Protein AF-A0A196SJW3-F1 (afdb_monomer_lite)

Structure (mmCIF, N/CA/C/O backbone):
data_AF-A0A196SJW3-F1
#
_entry.id   AF-A0A196SJW3-F1
#
loop_
_atom_site.group_PDB
_atom_site.id
_atom_site.type_symbol
_atom_site.label_atom_id
_atom_site.label_alt_id
_atom_site.label_comp_id
_atom_site.label_asym_id
_atom_site.label_entity_id
_atom_site.label_seq_id
_atom_site.pdbx_PDB_ins_code
_atom_site.Cartn_x
_atom_site.Cartn_y
_atom_site.Cartn_z
_atom_site.occupancy
_atom_site.B_iso_or_equiv
_atom_site.auth_seq_id
_atom_site.auth_comp_id
_atom_site.auth_asym_id
_atom_site.auth_atom_id
_atom_site.pdbx_PDB_model_num
ATOM 1 N N . MET A 1 1 ? -32.989 -20.035 40.531 1.00 44.50 1 MET A N 1
ATOM 2 C CA . MET A 1 1 ? -32.909 -21.095 39.509 1.00 44.50 1 MET A CA 1
ATOM 3 C C . MET A 1 1 ? -34.152 -21.951 39.633 1.00 44.50 1 MET A C 1
ATOM 5 O O . MET A 1 1 ? -34.266 -22.617 40.647 1.00 44.50 1 MET A O 1
ATOM 9 N N . GLU A 1 2 ? -35.073 -21.863 38.677 1.00 33.41 2 GLU A N 1
ATOM 10 C CA . GLU A 1 2 ? -35.736 -22.995 38.006 1.00 33.41 2 GLU A CA 1
ATOM 11 C C . GLU A 1 2 ? -36.748 -22.451 36.983 1.00 33.41 2 GLU A C 1
ATOM 13 O O . GLU A 1 2 ? -37.354 -21.409 37.211 1.00 33.41 2 GLU A O 1
ATOM 18 N N . GLU A 1 3 ? -36.848 -23.166 35.859 1.00 33.47 3 GLU A N 1
ATOM 19 C CA . GLU A 1 3 ? -37.778 -23.008 34.727 1.00 33.47 3 GLU A CA 1
ATOM 20 C C . GLU A 1 3 ? -37.562 -21.851 33.732 1.00 33.47 3 GLU A C 1
ATOM 22 O O . GLU A 1 3 ? -38.341 -20.910 33.642 1.00 33.47 3 GLU A O 1
ATOM 27 N N . ILE A 1 4 ? -36.568 -22.023 32.848 1.00 31.64 4 ILE A N 1
ATOM 28 C CA . ILE A 1 4 ? -36.727 -21.679 31.423 1.00 31.64 4 ILE A CA 1
ATOM 29 C C . ILE A 1 4 ? -36.230 -22.873 30.606 1.00 31.64 4 ILE A C 1
ATOM 31 O O . ILE A 1 4 ? -35.042 -23.018 30.327 1.00 31.64 4 ILE A O 1
ATOM 35 N N . ALA A 1 5 ? -37.153 -23.761 30.259 1.00 32.38 5 ALA A N 1
ATOM 36 C CA . ALA A 1 5 ? -36.951 -24.790 29.255 1.00 32.38 5 ALA A CA 1
ATOM 37 C C . ALA A 1 5 ? -38.241 -24.892 28.445 1.00 32.38 5 ALA A C 1
ATOM 39 O O . ALA A 1 5 ? -39.121 -25.659 28.808 1.00 32.38 5 ALA A O 1
ATOM 40 N N . GLU A 1 6 ? -38.349 -24.098 27.372 1.00 29.95 6 GLU A N 1
ATOM 41 C CA . GLU A 1 6 ? -39.081 -24.554 26.180 1.00 29.95 6 GLU A CA 1
ATOM 42 C C . GLU A 1 6 ? -38.764 -23.808 24.873 1.00 29.95 6 GLU A C 1
ATOM 44 O O . GLU A 1 6 ? -39.097 -24.338 23.819 1.00 29.95 6 GLU A O 1
ATOM 49 N N . HIS A 1 7 ? -38.027 -22.690 24.858 1.00 31.38 7 HIS A N 1
ATOM 50 C CA . HIS A 1 7 ? -37.369 -22.154 23.647 1.00 31.38 7 HIS A CA 1
ATOM 51 C C . HIS A 1 7 ? -35.863 -21.985 23.943 1.00 31.38 7 HIS A C 1
ATOM 53 O O . HIS A 1 7 ? -35.515 -21.671 25.075 1.00 31.38 7 HIS A O 1
ATOM 59 N N . GLY A 1 8 ? -34.981 -22.306 22.984 1.00 38.81 8 GLY A N 1
ATOM 60 C CA . GLY A 1 8 ? -33.522 -22.473 23.164 1.00 38.81 8 GLY A CA 1
ATOM 61 C C . GLY A 1 8 ? -32.743 -21.262 23.734 1.00 38.81 8 GLY A C 1
ATOM 62 O O . GLY A 1 8 ? -33.351 -20.254 24.068 1.00 38.81 8 GLY A O 1
ATOM 63 N N . PRO A 1 9 ? -31.396 -21.334 23.840 1.00 52.84 9 PRO A N 1
ATOM 64 C CA . PRO A 1 9 ? -30.511 -20.373 24.540 1.00 52.84 9 PRO A CA 1
ATOM 65 C C . PRO A 1 9 ? -30.400 -18.967 23.896 1.00 52.84 9 PRO A C 1
ATOM 67 O O . PRO A 1 9 ? -29.404 -18.264 24.086 1.00 52.84 9 PRO A O 1
ATOM 70 N N . ASP A 1 10 ? -31.406 -18.568 23.122 1.00 63.19 10 ASP A N 1
ATOM 71 C CA . ASP A 1 10 ? -31.418 -17.390 22.268 1.00 63.19 10 ASP A CA 1
ATOM 72 C C . ASP A 1 10 ? -32.312 -16.301 22.890 1.00 63.19 10 ASP A C 1
ATOM 74 O O . ASP A 1 10 ? -33.505 -16.511 23.118 1.00 63.19 10 ASP A O 1
ATOM 78 N N . TRP A 1 11 ? -31.751 -15.117 23.147 1.00 71.50 11 TRP A N 1
ATOM 79 C CA . TRP A 1 11 ? -32.500 -13.963 23.657 1.00 71.50 11 TRP A CA 1
ATOM 80 C C . TRP A 1 11 ? -33.163 -13.226 22.502 1.00 71.50 11 TRP A C 1
ATOM 82 O O . TRP A 1 11 ? -32.488 -12.899 21.529 1.00 71.50 11 TRP A O 1
ATOM 92 N N . VAL A 1 12 ? -34.459 -12.935 22.610 1.00 76.38 12 VAL A N 1
ATOM 93 C CA . VAL A 1 12 ? -35.234 -12.301 21.537 1.00 76.38 12 VAL A CA 1
ATOM 94 C C . VAL A 1 12 ? -35.812 -10.973 22.008 1.00 76.38 12 VAL A C 1
ATOM 96 O O . VAL A 1 12 ? -36.594 -10.947 22.954 1.00 76.38 12 VAL A O 1
ATOM 99 N N . ILE A 1 13 ? -35.490 -9.885 21.309 1.00 81.00 13 ILE A N 1
ATOM 100 C CA . ILE A 1 13 ? -36.073 -8.554 21.537 1.00 81.00 13 ILE A CA 1
ATOM 101 C C . ILE A 1 13 ? -36.720 -8.067 20.254 1.00 81.00 13 ILE A C 1
ATOM 103 O O . ILE A 1 13 ? -36.155 -8.234 19.182 1.00 81.00 13 ILE A O 1
ATOM 107 N N . THR A 1 14 ? -37.895 -7.450 20.343 1.00 81.12 14 THR A N 1
ATOM 108 C CA . THR A 1 14 ? -38.520 -6.794 19.188 1.00 81.12 14 THR A CA 1
ATOM 109 C C . THR A 1 14 ? -38.589 -5.297 19.433 1.00 81.12 14 THR A C 1
ATOM 111 O O . THR A 1 14 ? -39.227 -4.860 20.386 1.00 81.12 14 THR A O 1
ATOM 114 N N . HIS A 1 15 ? -37.956 -4.516 18.563 1.00 79.31 15 HIS A N 1
ATOM 115 C CA . HIS A 1 15 ? -37.963 -3.059 18.621 1.00 79.31 15 HIS A CA 1
ATOM 116 C C . HIS A 1 15 ? -38.276 -2.497 17.232 1.00 79.31 15 HIS A C 1
ATOM 118 O O . HIS A 1 15 ? -37.646 -2.887 16.253 1.00 79.31 15 HIS A O 1
ATOM 124 N N . GLU A 1 16 ? -39.288 -1.629 17.143 1.00 80.69 16 GLU A N 1
ATOM 125 C CA . GLU A 1 16 ? -39.745 -0.995 15.890 1.00 80.69 16 GLU A CA 1
ATOM 126 C C . GLU A 1 16 ? -39.979 -1.974 14.715 1.00 80.69 16 GLU A C 1
ATOM 128 O O . GLU A 1 16 ? -39.728 -1.666 13.555 1.00 80.69 16 GLU A O 1
ATOM 133 N N . GLY A 1 17 ? -40.484 -3.180 15.004 1.00 81.69 17 GLY A N 1
ATOM 134 C CA . GLY A 1 17 ? -40.759 -4.203 13.984 1.00 81.69 17 GLY A CA 1
ATOM 135 C C . GLY A 1 17 ? -39.539 -5.024 13.549 1.00 81.69 17 GLY A C 1
ATOM 136 O O . GLY A 1 17 ? -39.684 -5.930 12.730 1.00 81.69 17 GLY A O 1
ATOM 137 N N . VAL A 1 18 ? -38.364 -4.762 14.126 1.00 85.88 18 VAL A N 1
ATOM 138 C CA . VAL A 1 18 ? -37.154 -5.572 13.962 1.00 85.88 18 VAL A CA 1
ATOM 139 C C . VAL A 1 18 ? -37.003 -6.508 15.152 1.00 85.88 18 VAL A C 1
ATOM 141 O O . VAL A 1 18 ? -37.031 -6.069 16.302 1.00 85.88 18 VAL A O 1
ATOM 144 N N . LYS A 1 19 ? -36.813 -7.800 14.885 1.00 88.88 19 LYS A N 1
ATOM 145 C CA . LYS A 1 19 ? -36.563 -8.813 15.910 1.00 88.88 19 LYS A CA 1
ATOM 146 C C . LYS A 1 19 ? -35.064 -9.092 16.013 1.00 88.88 19 LYS A C 1
ATOM 148 O O . LYS A 1 19 ? -34.463 -9.612 15.085 1.00 88.88 19 LYS A O 1
ATOM 153 N N . TYR A 1 20 ? -34.454 -8.765 17.139 1.00 88.81 20 TYR A N 1
ATOM 154 C CA . TYR A 1 20 ? -33.061 -9.059 17.455 1.00 88.81 20 TYR A CA 1
ATOM 155 C C . TYR A 1 20 ? -32.967 -10.388 18.191 1.00 88.81 20 TYR A C 1
ATOM 157 O O . TYR A 1 20 ? -33.714 -10.614 19.141 1.00 88.81 20 TYR A O 1
ATOM 165 N N . VAL A 1 21 ? -32.055 -11.255 17.762 1.00 88.38 21 VAL A N 1
ATOM 166 C CA . VAL A 1 21 ? -31.841 -12.581 18.349 1.00 88.38 21 VAL A CA 1
ATOM 167 C C . VAL A 1 21 ? -30.376 -12.719 18.743 1.00 88.38 21 VAL A C 1
ATOM 169 O O . VAL A 1 21 ? -29.511 -12.771 17.871 1.00 88.38 21 VAL A O 1
ATOM 172 N N . LEU A 1 22 ? -30.076 -12.768 20.041 1.00 86.88 22 LEU A N 1
ATOM 173 C CA . LEU A 1 22 ? -28.731 -13.046 20.545 1.00 86.88 22 LEU A CA 1
ATOM 174 C C . LEU A 1 22 ? -28.603 -14.537 20.850 1.00 86.88 22 LEU A C 1
ATOM 176 O O . LEU A 1 22 ? -29.158 -15.018 21.837 1.00 86.88 22 LEU A O 1
ATOM 180 N N . ARG A 1 23 ? -27.842 -15.252 20.026 1.00 86.38 23 ARG A N 1
ATOM 181 C CA . ARG A 1 23 ? -27.540 -16.670 20.213 1.00 86.38 23 ARG A CA 1
ATOM 182 C C . ARG A 1 23 ? -26.247 -16.844 20.989 1.00 86.38 23 ARG A C 1
ATOM 184 O O . ARG A 1 23 ? -25.226 -16.257 20.629 1.00 86.38 23 ARG A O 1
ATOM 191 N N . THR A 1 24 ? -26.293 -17.706 21.998 1.00 80.56 24 THR A N 1
ATOM 192 C CA . THR A 1 24 ? -25.107 -18.128 22.749 1.00 80.56 24 THR A CA 1
ATOM 193 C C . THR A 1 24 ? -24.686 -19.512 22.272 1.00 80.56 24 THR A C 1
ATOM 195 O O . THR A 1 24 ? -25.477 -20.454 22.322 1.00 80.56 24 THR A O 1
ATOM 198 N N . MET A 1 25 ? -23.446 -19.650 21.811 1.00 74.44 25 MET A N 1
ATOM 199 C CA . MET A 1 25 ? -22.848 -20.945 21.496 1.00 74.44 25 MET A CA 1
ATOM 200 C C . MET A 1 25 ? -21.773 -21.251 22.535 1.00 74.44 25 MET A C 1
ATOM 202 O O . MET A 1 25 ? -20.734 -20.598 22.595 1.00 74.44 25 MET A O 1
ATOM 206 N N . SER A 1 26 ? -22.041 -22.241 23.384 1.00 63.91 26 SER A N 1
ATOM 207 C CA . SER A 1 26 ? -21.074 -22.752 24.354 1.00 63.91 26 SER A CA 1
ATOM 208 C C . SER A 1 26 ? -20.372 -23.981 23.775 1.00 63.91 26 SER A C 1
ATOM 210 O O . SER A 1 26 ? -21.002 -25.030 23.613 1.00 63.91 26 SER A O 1
ATOM 212 N N . GLY A 1 27 ? -19.078 -23.864 23.473 1.00 54.56 27 GLY A N 1
ATOM 213 C CA . GLY A 1 27 ? -18.234 -24.972 23.023 1.00 54.56 27 GLY A CA 1
ATOM 214 C C . GLY A 1 27 ? -16.945 -25.037 23.840 1.00 54.56 27 GLY A C 1
ATOM 215 O O . GLY A 1 27 ? -16.040 -24.239 23.632 1.00 54.56 27 GLY A O 1
ATOM 216 N N . GLY A 1 28 ? -16.839 -25.988 24.774 1.00 61.41 28 GLY A N 1
ATOM 217 C CA . GLY A 1 28 ? -15.663 -26.110 25.650 1.00 61.41 28 GLY A CA 1
ATOM 218 C C . GLY A 1 28 ? -15.562 -24.981 26.690 1.00 61.41 28 GLY A C 1
ATOM 219 O O . GLY A 1 28 ? -16.558 -24.656 27.326 1.00 61.41 28 GLY A O 1
ATOM 220 N N . ASN A 1 29 ? -14.366 -24.401 26.870 1.00 55.16 29 ASN A N 1
ATOM 221 C CA . ASN A 1 29 ? -14.093 -23.299 27.816 1.00 55.16 29 ASN A CA 1
ATOM 222 C C . ASN A 1 29 ? -14.363 -21.893 27.233 1.00 55.16 29 ASN A C 1
ATOM 224 O O . ASN A 1 29 ? -14.008 -20.899 27.860 1.00 55.16 29 ASN A O 1
ATOM 228 N N . THR A 1 30 ? -14.932 -21.789 26.030 1.00 62.72 30 THR A N 1
ATOM 229 C CA . THR A 1 30 ? -15.153 -20.510 25.338 1.00 62.72 30 THR A CA 1
ATOM 230 C C . THR A 1 30 ? -16.632 -20.303 25.032 1.00 62.72 30 THR A C 1
ATOM 232 O O . THR A 1 30 ? -17.286 -21.184 24.467 1.00 62.72 30 THR A O 1
ATOM 235 N N . THR A 1 31 ? -17.141 -19.123 25.390 1.00 73.12 31 THR A N 1
ATOM 236 C CA . THR A 1 31 ? -18.508 -18.678 25.090 1.00 73.12 31 THR A CA 1
ATOM 237 C C . THR A 1 31 ? -18.466 -17.706 23.918 1.00 73.12 31 THR A C 1
ATOM 239 O O . THR A 1 31 ? -17.781 -16.684 23.984 1.00 73.12 31 THR A O 1
ATOM 242 N N . GLU A 1 32 ? -19.198 -18.022 22.851 1.00 81.44 32 GLU A N 1
ATOM 243 C CA . GLU A 1 32 ? -19.379 -17.139 21.699 1.00 81.44 32 GLU A CA 1
ATOM 244 C C . GLU A 1 32 ? -20.806 -16.590 21.670 1.00 81.44 32 GLU A C 1
ATOM 246 O O . GLU A 1 32 ? -21.778 -17.322 21.881 1.00 81.44 32 GLU A O 1
ATOM 251 N N . TYR A 1 33 ? -20.935 -15.301 21.364 1.00 86.50 33 TYR A N 1
ATOM 252 C CA . TYR A 1 33 ? -22.220 -14.641 21.173 1.00 86.50 33 TYR A CA 1
ATOM 253 C C . TYR A 1 33 ? -22.360 -14.185 19.727 1.00 86.50 33 TYR A C 1
ATOM 255 O O . TYR A 1 33 ? -21.458 -13.565 19.167 1.00 86.50 33 TYR A O 1
ATOM 263 N N . THR A 1 34 ? -23.510 -14.459 19.118 1.00 89.94 34 THR A N 1
ATOM 264 C CA . THR A 1 34 ? -23.857 -13.913 17.803 1.00 89.94 34 THR A CA 1
ATOM 265 C C . THR A 1 34 ? -25.189 -13.189 17.875 1.00 89.94 34 THR A C 1
ATOM 267 O O . THR A 1 34 ? -26.190 -13.780 18.277 1.00 89.94 34 THR A O 1
ATOM 270 N N . LEU A 1 35 ? -25.207 -11.918 17.474 1.00 91.25 35 LEU A N 1
ATOM 271 C CA . LEU A 1 35 ? -26.426 -11.121 17.386 1.00 91.25 35 LEU A CA 1
ATOM 272 C C . LEU A 1 35 ? -26.919 -11.085 15.941 1.00 91.25 35 LEU A C 1
ATOM 274 O O . LEU A 1 35 ? -26.203 -10.633 15.046 1.00 91.25 35 LEU A O 1
ATOM 278 N N . TYR A 1 36 ? -28.162 -11.499 15.739 1.00 91.88 36 TYR A N 1
ATOM 279 C CA . TYR A 1 36 ? -28.879 -11.413 14.476 1.00 91.88 36 TYR A CA 1
ATOM 280 C C . TYR A 1 36 ? -30.000 -10.387 14.574 1.00 91.88 36 TYR A C 1
ATOM 282 O O . TYR A 1 36 ? -30.516 -10.108 15.656 1.00 91.88 36 TYR A O 1
ATOM 290 N N . SER A 1 37 ? -30.416 -9.874 13.426 1.00 90.75 37 SER A N 1
ATOM 291 C CA . SER A 1 37 ? -31.697 -9.195 13.265 1.00 90.75 37 SER A CA 1
ATOM 292 C C . SER A 1 37 ? -32.545 -9.921 12.233 1.00 90.75 37 SER A C 1
ATOM 294 O O . SER A 1 37 ? -32.021 -10.432 11.248 1.00 90.75 37 SER A O 1
ATOM 296 N N . GLU A 1 38 ? -33.847 -9.954 12.469 1.00 90.31 38 GLU A N 1
ATOM 297 C CA . GLU A 1 38 ? -34.875 -10.533 11.621 1.00 90.31 38 GLU A CA 1
ATOM 298 C C . GLU A 1 38 ? -35.908 -9.443 11.317 1.00 90.31 38 GLU A C 1
ATOM 300 O O . GLU A 1 38 ? -36.543 -8.901 12.226 1.00 90.31 38 GLU A O 1
ATOM 305 N N . GLN A 1 39 ? -36.075 -9.109 10.039 1.00 86.69 39 GLN A N 1
ATOM 306 C CA . GLN A 1 39 ? -37.066 -8.140 9.572 1.00 86.69 39 GLN A CA 1
ATOM 307 C C . GLN A 1 39 ? -37.623 -8.602 8.224 1.00 86.69 39 GLN A C 1
ATOM 309 O O . GLN A 1 39 ? -36.862 -8.938 7.322 1.00 86.69 39 GLN A O 1
ATOM 314 N N . GLU A 1 40 ? -38.953 -8.660 8.097 1.00 83.19 40 GLU A N 1
ATOM 315 C CA . GLU A 1 40 ? -39.649 -9.026 6.845 1.00 83.19 40 GLU A CA 1
ATOM 316 C C . GLU A 1 40 ? -39.183 -10.358 6.210 1.00 83.19 40 GLU A C 1
ATOM 318 O O . GLU A 1 40 ? -39.219 -10.538 4.997 1.00 83.19 40 GLU A O 1
ATOM 323 N N . GLY A 1 41 ? -38.751 -11.321 7.033 1.00 78.69 41 GLY A N 1
ATOM 324 C CA . GLY A 1 41 ? -38.263 -12.627 6.572 1.00 78.69 41 GLY A CA 1
ATOM 325 C C . GLY A 1 41 ? -36.782 -12.667 6.176 1.00 78.69 41 GLY A C 1
ATOM 326 O O . GLY A 1 41 ? -36.286 -13.743 5.854 1.00 78.69 41 GLY A O 1
ATOM 327 N N . ASN A 1 42 ? -36.063 -11.542 6.251 1.00 84.69 42 ASN A N 1
ATOM 328 C CA . ASN A 1 42 ? -34.611 -11.493 6.094 1.00 84.69 42 ASN A CA 1
ATOM 329 C C . ASN A 1 42 ? -33.913 -11.569 7.453 1.00 84.69 42 ASN A C 1
ATOM 331 O O . ASN A 1 42 ? -34.277 -10.846 8.382 1.00 84.69 42 ASN A O 1
ATOM 335 N N . THR A 1 43 ? -32.879 -12.408 7.543 1.00 88.94 43 THR A N 1
ATOM 336 C CA . THR A 1 43 ? -31.996 -12.507 8.710 1.00 88.94 43 THR A CA 1
ATOM 337 C C . THR A 1 43 ? -30.624 -11.943 8.363 1.00 88.94 43 THR A C 1
ATOM 339 O O . THR A 1 43 ? -29.970 -12.435 7.444 1.00 88.94 43 THR A O 1
ATOM 342 N N . SER A 1 44 ? -30.166 -10.956 9.129 1.00 90.31 44 SER A N 1
ATOM 343 C CA . SER A 1 44 ? -28.835 -10.358 8.988 1.00 90.31 44 SER A CA 1
ATOM 344 C C . SER A 1 44 ? -28.045 -10.528 10.279 1.00 90.31 44 SER A C 1
ATOM 346 O O . SER A 1 44 ? -28.504 -10.115 11.347 1.00 90.31 44 SER A O 1
ATOM 348 N N . THR A 1 45 ? -26.851 -11.113 10.191 1.00 92.50 45 THR A N 1
ATOM 349 C CA . THR A 1 45 ? -25.908 -11.178 11.314 1.00 92.50 45 THR A CA 1
ATOM 350 C C . THR A 1 45 ? -25.285 -9.805 11.529 1.00 92.50 45 THR A C 1
ATOM 352 O O . THR A 1 45 ? -24.679 -9.252 10.616 1.00 92.50 45 THR A O 1
ATOM 355 N N . LEU A 1 46 ? -25.422 -9.259 12.733 1.00 92.62 46 LEU A N 1
ATOM 356 C CA . LEU A 1 46 ? -24.941 -7.921 13.071 1.00 92.62 46 LEU A CA 1
ATOM 357 C C . LEU A 1 46 ? -23.557 -7.962 13.726 1.00 92.62 46 LEU A C 1
ATOM 359 O O . LEU A 1 46 ? -22.683 -7.166 13.382 1.00 92.62 46 LEU A O 1
ATOM 363 N N . ILE A 1 47 ? -23.365 -8.877 14.683 1.00 92.50 47 ILE A N 1
ATOM 364 C CA . ILE A 1 47 ? -22.179 -8.920 15.551 1.00 92.50 47 ILE A CA 1
ATOM 365 C C . ILE A 1 47 ? -21.820 -10.370 15.874 1.00 92.50 47 ILE A C 1
ATOM 367 O O . ILE A 1 47 ? -22.712 -11.180 16.137 1.00 92.50 47 ILE A O 1
ATOM 371 N N . GLN A 1 48 ? -20.524 -10.668 15.929 1.00 90.38 48 GLN A N 1
ATOM 372 C CA . GLN A 1 48 ? -19.963 -11.872 16.540 1.00 90.38 48 GLN A CA 1
ATOM 373 C C . GLN A 1 48 ? -18.949 -11.483 17.621 1.00 90.38 48 GLN A C 1
ATOM 375 O O . GLN A 1 48 ? -18.110 -10.608 17.409 1.00 90.38 48 GLN A O 1
ATOM 380 N N . 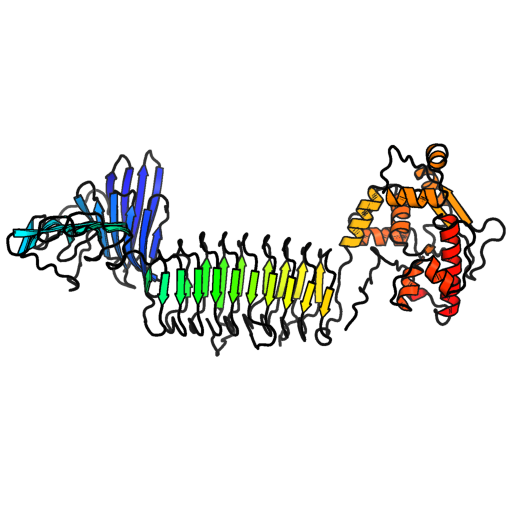LEU A 1 49 ? -19.043 -12.118 18.786 1.00 87.62 49 LEU A N 1
ATOM 381 C CA . LEU A 1 49 ? -18.222 -11.850 19.965 1.00 87.62 49 LEU A CA 1
ATOM 382 C C . LEU A 1 49 ? -17.657 -13.162 20.511 1.00 87.62 49 LEU A C 1
ATOM 384 O O . LEU A 1 49 ? -18.404 -14.118 20.717 1.00 87.62 49 LEU A O 1
ATOM 388 N N . SER A 1 50 ? -16.358 -13.181 20.791 1.00 81.81 50 SER A N 1
ATOM 389 C CA . SER A 1 50 ? -15.647 -14.280 21.455 1.00 81.81 50 SER A CA 1
ATOM 390 C C . SER A 1 50 ? -14.710 -13.727 22.535 1.00 81.81 50 SER A C 1
ATOM 392 O O . SER A 1 50 ? -14.528 -12.516 22.647 1.00 81.81 50 SER A O 1
ATOM 394 N N . SER A 1 51 ? -14.061 -14.599 23.315 1.00 76.06 51 SER A N 1
ATOM 395 C CA . SER A 1 51 ? -13.144 -14.219 24.411 1.00 76.06 51 SER A CA 1
ATOM 396 C C . SER A 1 51 ? -11.963 -13.330 23.998 1.00 76.06 51 SER A C 1
ATOM 398 O O . SER A 1 51 ? -11.260 -12.804 24.856 1.00 76.06 51 SER A O 1
ATOM 400 N N . ASN A 1 52 ? -11.697 -13.187 22.700 1.00 71.12 52 ASN A N 1
ATOM 401 C CA . ASN A 1 52 ? -10.576 -12.419 22.163 1.00 71.12 52 ASN A CA 1
ATOM 402 C C . ASN A 1 52 ? -10.924 -11.598 20.910 1.00 71.12 52 ASN A C 1
ATOM 404 O O . ASN A 1 52 ? -10.019 -11.029 20.298 1.00 71.12 52 ASN A O 1
ATOM 408 N N . CYS A 1 53 ? -12.192 -11.551 20.495 1.00 78.94 53 CYS A N 1
ATOM 409 C CA . CYS A 1 53 ? -12.581 -10.895 19.253 1.00 78.94 53 CYS A CA 1
ATOM 410 C C . CYS A 1 53 ? -13.951 -10.224 19.360 1.00 78.94 53 CYS A C 1
ATOM 412 O O . CYS A 1 53 ? -14.911 -10.795 19.877 1.00 78.94 53 CYS A O 1
ATOM 414 N N . VAL A 1 54 ? -14.031 -9.023 18.790 1.00 86.75 54 VAL A N 1
ATOM 415 C CA . VAL A 1 54 ? -15.273 -8.321 18.471 1.00 86.75 54 VAL A CA 1
ATOM 416 C C . VAL A 1 54 ? -15.308 -8.166 16.956 1.00 86.75 54 VAL A C 1
ATOM 418 O O . VAL A 1 54 ? -14.395 -7.587 16.372 1.00 86.75 54 VAL A O 1
ATOM 421 N N . SER A 1 55 ? -16.336 -8.707 16.309 1.00 87.81 55 SER A N 1
ATOM 422 C CA . SER A 1 55 ? -16.546 -8.594 14.866 1.00 87.81 55 SER A CA 1
ATOM 423 C C . SER A 1 55 ? -17.889 -7.935 14.591 1.00 87.81 55 SER A C 1
ATOM 425 O O . SER A 1 55 ? -18.942 -8.552 14.750 1.00 87.81 55 SER A O 1
ATOM 427 N N . VAL A 1 56 ? -17.852 -6.674 14.160 1.00 89.00 56 VAL A N 1
ATOM 428 C CA . VAL A 1 56 ? -19.033 -5.946 13.684 1.00 89.00 56 VAL A CA 1
ATOM 429 C C . VAL A 1 56 ? -19.198 -6.167 12.183 1.00 89.00 56 VAL A C 1
ATOM 431 O O . VAL A 1 56 ? -18.401 -5.676 11.382 1.00 89.00 56 VAL A O 1
ATOM 434 N N . LEU A 1 57 ? -20.241 -6.911 11.812 1.00 89.62 57 LEU A N 1
ATOM 435 C CA . LEU A 1 57 ? -20.529 -7.308 10.431 1.00 89.62 57 LEU A CA 1
ATOM 436 C C . LEU A 1 57 ? -21.420 -6.285 9.712 1.00 89.62 57 LEU A C 1
ATOM 438 O O . LEU A 1 57 ? -21.239 -6.050 8.520 1.00 89.62 57 LEU A O 1
ATOM 442 N N . ASP A 1 58 ? -22.323 -5.623 10.441 1.00 89.12 58 ASP A N 1
ATOM 443 C CA . ASP A 1 58 ? -23.167 -4.542 9.920 1.00 89.12 58 ASP A CA 1
ATOM 444 C C . ASP A 1 58 ? -22.807 -3.198 10.573 1.00 89.12 58 ASP A C 1
ATOM 446 O O . ASP A 1 58 ? -23.396 -2.764 11.567 1.00 89.12 58 ASP A O 1
ATOM 450 N N . LYS A 1 59 ? -21.816 -2.514 9.991 1.00 84.88 59 LYS A N 1
ATOM 451 C CA . LYS A 1 59 ? -21.333 -1.204 10.462 1.00 84.88 59 LYS A CA 1
ATOM 452 C C . LYS A 1 59 ? -22.328 -0.054 10.244 1.00 84.88 59 LYS A C 1
ATOM 454 O O . LYS A 1 59 ? -22.087 1.043 10.744 1.00 84.88 59 LYS A O 1
ATOM 459 N N . GLN A 1 60 ? -23.410 -0.251 9.481 1.00 87.12 60 GLN A N 1
ATOM 460 C CA . GLN A 1 60 ? -24.433 0.790 9.310 1.00 87.12 60 GLN A CA 1
ATOM 461 C C . GLN A 1 60 ? -25.353 0.854 10.527 1.00 87.12 60 GLN A C 1
ATOM 463 O O . GLN A 1 60 ? -25.761 1.941 10.945 1.00 87.12 60 GLN A O 1
ATOM 468 N N . ARG A 1 61 ? -25.647 -0.312 11.104 1.00 90.75 61 ARG A N 1
ATOM 469 C CA . ARG A 1 61 ? -26.578 -0.467 12.227 1.00 90.75 61 ARG A CA 1
ATOM 470 C C . ARG A 1 61 ? -25.890 -0.551 13.579 1.00 90.75 61 ARG A C 1
ATOM 472 O O . ARG A 1 61 ? -26.476 -0.166 14.590 1.00 90.75 61 ARG A O 1
ATOM 479 N N . VAL A 1 62 ? -24.644 -1.018 13.603 1.00 92.44 62 VAL A N 1
ATOM 480 C CA . VAL A 1 62 ? -23.860 -1.197 14.825 1.00 92.44 62 VAL A CA 1
ATOM 481 C C . VAL A 1 62 ? -22.716 -0.194 14.878 1.00 92.44 62 VAL A C 1
ATOM 483 O O . VAL A 1 62 ? -21.878 -0.130 13.978 1.00 92.44 62 VAL A O 1
ATOM 486 N N . LYS A 1 63 ? -22.644 0.559 15.977 1.00 90.56 63 LYS A N 1
ATOM 487 C CA . LYS A 1 63 ? -21.489 1.398 16.310 1.00 90.56 63 LYS A CA 1
ATOM 488 C C . LYS A 1 63 ? -20.666 0.756 17.413 1.00 90.56 63 LYS A C 1
ATOM 490 O O . LYS A 1 63 ? -21.204 0.436 18.471 1.00 90.56 63 LYS A O 1
ATOM 495 N N . GLU A 1 64 ? -19.368 0.620 17.168 1.00 90.88 64 GLU A N 1
ATOM 496 C CA . GLU A 1 64 ? -18.401 0.083 18.122 1.00 90.88 64 GLU A CA 1
ATOM 497 C C . GLU A 1 64 ? -17.608 1.202 18.794 1.00 90.88 64 GLU A C 1
ATOM 499 O O . GLU A 1 64 ? -16.991 2.046 18.142 1.00 90.88 64 GLU A O 1
ATOM 504 N N . TYR A 1 65 ? -17.610 1.177 20.122 1.00 90.38 65 TYR A N 1
ATOM 505 C CA . TYR A 1 65 ? -16.782 2.016 20.969 1.00 90.38 65 TYR A CA 1
ATOM 506 C C . TYR A 1 65 ? -15.911 1.093 21.804 1.00 90.38 65 TYR A C 1
ATOM 508 O O . TYR A 1 65 ? -16.263 0.770 22.934 1.00 90.38 65 TYR A O 1
ATOM 516 N N . ALA A 1 66 ? -14.798 0.629 21.249 1.00 89.19 66 ALA A N 1
ATOM 517 C CA . ALA A 1 66 ? -13.919 -0.304 21.939 1.00 89.19 66 ALA A CA 1
ATOM 518 C C . ALA A 1 66 ? -12.544 0.295 22.229 1.00 89.19 66 ALA A C 1
ATOM 520 O O . ALA A 1 66 ? -12.055 1.220 21.560 1.00 89.19 66 ALA A O 1
ATOM 521 N N . VAL A 1 67 ? -11.924 -0.276 23.251 1.00 88.31 67 VAL A N 1
ATOM 522 C CA . VAL A 1 67 ? -10.511 -0.122 23.537 1.00 88.31 67 VAL A CA 1
ATOM 523 C C . VAL A 1 67 ? -9.799 -1.425 23.214 1.00 88.31 67 VAL A C 1
ATOM 525 O O . VAL A 1 67 ? -10.208 -2.503 23.649 1.00 88.31 67 VAL A O 1
ATOM 528 N N . ASN A 1 68 ? -8.673 -1.288 22.525 1.00 86.56 68 ASN A N 1
ATOM 529 C CA . ASN A 1 68 ? -7.744 -2.369 22.281 1.00 86.56 68 ASN A CA 1
ATOM 530 C C . ASN A 1 68 ? -6.554 -2.252 23.242 1.00 86.56 68 ASN A C 1
ATOM 532 O O . ASN A 1 68 ? -5.947 -1.186 23.367 1.00 86.56 68 ASN A O 1
ATOM 536 N N . VAL A 1 69 ? -6.225 -3.360 23.896 1.00 86.81 69 VAL A N 1
ATOM 537 C CA . VAL A 1 69 ? -5.025 -3.551 24.715 1.00 86.81 69 VAL A CA 1
ATOM 538 C C . VAL A 1 69 ? -4.100 -4.457 23.910 1.00 86.81 69 VAL A C 1
ATOM 540 O O . VAL A 1 69 ? -4.509 -5.544 23.515 1.00 86.81 69 VAL A O 1
ATOM 543 N N . ASP A 1 70 ? -2.891 -3.994 23.600 1.00 87.25 70 ASP A N 1
ATOM 544 C CA . ASP A 1 70 ? -1.919 -4.718 22.771 1.00 87.25 70 ASP A CA 1
ATOM 545 C C . ASP A 1 70 ? -2.519 -5.228 21.451 1.00 87.25 70 ASP A C 1
ATOM 547 O O . ASP A 1 70 ? -2.286 -6.354 21.021 1.00 87.25 70 ASP A O 1
ATOM 551 N N . PHE A 1 71 ? -3.310 -4.366 20.801 1.00 86.88 71 PHE A N 1
ATOM 552 C CA . PHE A 1 71 ? -4.012 -4.632 19.537 1.00 86.88 71 PHE A CA 1
ATOM 553 C C . PHE A 1 71 ? -5.125 -5.694 19.607 1.00 86.88 71 PHE A C 1
ATOM 555 O O . PHE A 1 71 ? -5.791 -5.920 18.600 1.00 86.88 71 PHE A O 1
ATOM 562 N N . ALA A 1 72 ? -5.430 -6.247 20.784 1.00 83.75 72 ALA A N 1
ATOM 563 C CA . ALA A 1 72 ? -6.592 -7.104 21.018 1.00 83.75 72 ALA A CA 1
ATOM 564 C C . ALA A 1 72 ? -7.749 -6.310 21.642 1.00 83.75 72 ALA A C 1
ATOM 566 O O . ALA A 1 72 ? -7.533 -5.483 22.528 1.00 83.75 72 ALA A O 1
ATOM 567 N N . ALA A 1 73 ? -8.984 -6.552 21.193 1.00 81.19 73 ALA A N 1
ATOM 568 C CA . ALA A 1 73 ? -10.165 -5.948 21.807 1.00 81.19 73 ALA A CA 1
ATOM 569 C C . ALA A 1 73 ? -10.263 -6.372 23.283 1.00 81.19 73 ALA A C 1
ATOM 571 O O . ALA A 1 73 ? -10.143 -7.557 23.590 1.00 81.19 73 ALA A O 1
ATOM 572 N N . SER A 1 74 ? -10.458 -5.403 24.180 1.00 87.69 74 SER A N 1
ATOM 573 C CA . SER A 1 74 ? -10.511 -5.638 25.626 1.00 87.69 74 SER A CA 1
ATOM 574 C C . SER A 1 74 ? -11.874 -5.253 26.189 1.00 87.69 74 SER A C 1
ATOM 576 O O . SER A 1 74 ? -12.694 -6.125 26.420 1.00 87.69 74 SER A O 1
ATOM 578 N N . GLU A 1 75 ? -12.179 -3.968 26.354 1.00 90.19 75 GLU A N 1
ATOM 579 C CA . GLU A 1 75 ? -13.475 -3.523 26.882 1.00 90.19 75 GLU A CA 1
ATOM 580 C C . GLU A 1 75 ? -14.128 -2.499 25.954 1.00 90.19 75 GLU A C 1
ATOM 582 O O . GLU A 1 75 ? -13.450 -1.767 25.220 1.00 90.19 75 GLU A O 1
ATOM 587 N N . GLY A 1 76 ? -15.456 -2.432 25.983 1.00 92.81 76 GLY A N 1
ATOM 588 C CA . GLY A 1 76 ? -16.172 -1.482 25.151 1.00 92.81 76 GLY A CA 1
ATOM 589 C C . GLY A 1 76 ? -17.686 -1.520 25.257 1.00 92.81 76 GLY A C 1
ATOM 590 O O . GLY A 1 76 ? -18.281 -2.200 26.095 1.00 92.81 76 GLY A O 1
ATOM 591 N N . LEU A 1 77 ? -18.293 -0.734 24.373 1.00 94.00 77 LEU A N 1
ATOM 592 C CA . LEU A 1 77 ? -19.729 -0.572 24.223 1.00 94.00 77 LEU A CA 1
ATOM 593 C C . LEU A 1 77 ? -20.094 -0.676 22.741 1.00 94.00 77 LEU A C 1
ATOM 595 O O . LEU A 1 77 ? -19.552 0.061 21.915 1.00 94.00 77 LEU A O 1
ATOM 599 N N . LEU A 1 78 ? -21.033 -1.556 22.408 1.00 94.75 78 LEU A N 1
ATOM 600 C CA . LEU A 1 78 ? -21.671 -1.618 21.096 1.00 94.75 78 LEU A CA 1
ATOM 601 C C . LEU A 1 78 ? -23.067 -1.015 21.200 1.00 94.75 78 LEU A C 1
ATOM 603 O O . LEU A 1 78 ? -23.796 -1.283 22.156 1.00 94.75 78 LEU A O 1
ATOM 607 N N . ILE A 1 79 ? -23.439 -0.211 20.209 1.00 94.62 79 ILE A N 1
ATOM 608 C CA . ILE A 1 79 ? -24.769 0.389 20.108 1.00 94.62 79 ILE A CA 1
ATOM 609 C C . ILE A 1 79 ? -25.400 -0.086 18.809 1.00 94.62 79 ILE A C 1
ATOM 611 O O . ILE A 1 79 ? -24.893 0.231 17.733 1.00 94.62 79 ILE A O 1
ATOM 615 N N . VAL A 1 80 ? -26.501 -0.824 18.919 1.00 94.31 80 VAL A N 1
ATOM 616 C CA . VAL A 1 80 ? -27.240 -1.395 17.787 1.00 94.31 80 VAL A CA 1
ATOM 617 C C . VAL A 1 80 ? -28.548 -0.643 17.627 1.00 94.31 80 VAL A C 1
ATOM 619 O O . VAL A 1 80 ? -29.325 -0.544 18.578 1.00 94.31 80 VAL A O 1
ATOM 622 N N . ASP A 1 81 ? -28.747 -0.051 16.449 1.00 90.81 81 ASP A N 1
ATOM 623 C CA . ASP A 1 81 ? -29.957 0.690 16.065 1.00 90.81 81 ASP A CA 1
ATOM 624 C C . ASP A 1 81 ? -30.405 1.739 17.102 1.00 90.81 81 ASP A C 1
ATOM 626 O O . ASP A 1 81 ? -31.570 2.109 17.193 1.00 90.81 81 ASP A O 1
ATOM 630 N N . LYS A 1 82 ? -29.441 2.255 17.881 1.00 88.06 82 LYS A N 1
ATOM 631 C CA . LYS A 1 82 ? -29.612 3.237 18.969 1.00 88.06 82 LYS A CA 1
ATOM 632 C C . LYS A 1 82 ? -30.485 2.774 20.145 1.00 88.06 82 LYS A C 1
ATOM 634 O O . LYS A 1 82 ? -30.654 3.559 21.072 1.00 88.06 82 LYS A O 1
ATOM 639 N N . CYS A 1 83 ? -30.999 1.547 20.143 1.00 88.69 83 CYS A N 1
ATOM 640 C CA . CYS A 1 83 ? -31.886 1.027 21.186 1.00 88.69 83 CYS A CA 1
ATOM 641 C C . CYS A 1 83 ? -31.220 -0.045 22.060 1.00 88.69 83 CYS A C 1
ATOM 643 O O . CYS A 1 83 ? -31.459 -0.089 23.267 1.00 88.69 83 CYS A O 1
ATOM 645 N N . LEU A 1 84 ? -30.343 -0.871 21.484 1.00 93.25 84 LEU A N 1
ATOM 646 C CA . LEU A 1 84 ? -29.651 -1.923 22.223 1.00 93.25 84 LEU A CA 1
ATOM 647 C C . LEU A 1 84 ? -28.219 -1.505 22.533 1.00 93.25 84 LEU A C 1
ATOM 649 O O . LEU A 1 84 ? -27.446 -1.151 21.640 1.00 93.25 84 LEU A O 1
ATOM 653 N N . TYR A 1 85 ? -27.872 -1.571 23.812 1.00 95.38 85 TYR A N 1
ATOM 654 C CA . TYR A 1 85 ? -26.548 -1.251 24.323 1.00 95.38 85 TYR A CA 1
ATOM 655 C C . TYR A 1 85 ? -25.914 -2.524 24.871 1.00 95.38 85 TYR A C 1
ATOM 657 O O . TYR A 1 85 ? -26.437 -3.133 25.806 1.00 95.38 85 TYR A O 1
ATOM 665 N N . ILE A 1 86 ? -24.784 -2.914 24.284 1.00 94.06 86 ILE A N 1
ATOM 666 C CA . ILE A 1 86 ? -24.028 -4.108 24.660 1.00 94.06 86 ILE A CA 1
ATOM 667 C C . ILE A 1 86 ? -22.695 -3.659 25.236 1.00 94.06 86 ILE A C 1
ATOM 669 O O . ILE A 1 86 ? -21.798 -3.251 24.501 1.00 94.06 86 ILE A O 1
ATOM 673 N N . GLN A 1 87 ? -22.560 -3.736 26.552 1.00 94.19 87 GLN A N 1
ATOM 674 C CA . GLN A 1 87 ? -21.273 -3.581 27.209 1.00 94.19 87 GLN A CA 1
ATOM 675 C C . GLN A 1 87 ? -20.554 -4.932 27.225 1.00 94.19 87 GLN A C 1
ATOM 677 O O . GLN A 1 87 ? -21.155 -5.952 27.566 1.00 94.19 87 GLN A O 1
ATOM 682 N N . PHE A 1 88 ? -19.261 -4.930 26.905 1.00 90.88 88 PHE A N 1
ATOM 683 C CA . PHE A 1 88 ? -18.429 -6.130 26.941 1.00 90.88 88 PHE A CA 1
ATOM 684 C C . PHE A 1 88 ? -17.087 -5.882 27.647 1.00 90.88 88 PHE A C 1
ATOM 686 O O . PHE A 1 88 ? -16.530 -4.785 27.583 1.00 90.88 88 PHE A O 1
ATOM 693 N N . ASP A 1 89 ? -16.580 -6.920 28.309 1.00 88.19 89 ASP A N 1
ATOM 694 C CA . ASP A 1 89 ? -15.227 -7.030 28.873 1.00 88.19 89 ASP A CA 1
ATOM 695 C C . ASP A 1 89 ? -14.670 -8.405 28.455 1.00 88.19 89 ASP A C 1
ATOM 697 O O . ASP A 1 89 ? -15.203 -9.454 28.831 1.00 88.19 89 ASP A O 1
ATOM 701 N N . LEU A 1 90 ? -13.663 -8.378 27.582 1.00 84.88 90 LEU A N 1
ATOM 702 C CA . LEU A 1 90 ? -12.975 -9.523 26.999 1.00 84.88 90 LEU A CA 1
ATOM 703 C C . LEU A 1 90 ? -11.636 -9.717 27.696 1.00 84.88 90 LEU A C 1
ATOM 705 O O . LEU A 1 90 ? -10.789 -8.818 27.743 1.00 84.88 90 LEU A O 1
ATOM 709 N N . ARG A 1 91 ? -11.429 -10.936 28.188 1.00 75.94 91 ARG A N 1
ATOM 710 C CA . ARG A 1 91 ? -10.201 -11.348 28.858 1.00 75.94 91 ARG A CA 1
ATOM 711 C C . ARG A 1 91 ? -9.723 -12.664 28.255 1.00 75.94 91 ARG A C 1
ATOM 713 O O . ARG A 1 91 ? -10.518 -13.599 28.124 1.00 75.94 91 ARG A O 1
ATOM 720 N N . PRO A 1 92 ? -8.437 -12.770 27.877 1.00 68.81 92 PRO A N 1
ATOM 721 C CA . PRO A 1 92 ? -7.914 -13.996 27.297 1.00 68.81 92 PRO A CA 1
ATOM 722 C C . PRO A 1 92 ? -8.139 -15.196 28.222 1.00 68.81 92 PRO A C 1
ATOM 724 O O . PRO A 1 92 ? -7.706 -15.183 29.370 1.00 68.81 92 PRO A O 1
ATOM 727 N N . SER A 1 93 ? -8.725 -16.270 27.689 1.00 66.25 93 SER A N 1
ATOM 728 C CA . SER A 1 93 ? -8.990 -17.528 28.414 1.00 66.25 93 SER A CA 1
ATOM 729 C C . SER A 1 93 ? -10.017 -17.440 29.555 1.00 66.25 93 SER A C 1
ATOM 731 O O . SER A 1 93 ? -10.104 -18.376 30.349 1.00 66.25 93 SER A O 1
ATOM 733 N N . GLU A 1 94 ? -10.799 -16.361 29.629 1.00 70.81 94 GLU A N 1
ATOM 734 C CA . GLU A 1 94 ? -11.932 -16.221 30.550 1.00 70.81 94 GLU A CA 1
ATOM 735 C C . GLU A 1 94 ? -13.261 -16.158 29.777 1.00 70.81 94 GLU A C 1
ATOM 737 O O . GLU A 1 94 ? -13.295 -15.988 28.553 1.00 70.81 94 GLU A O 1
ATOM 742 N N . GLU A 1 95 ? -14.372 -16.328 30.496 1.00 71.25 95 GLU A N 1
ATOM 743 C CA . GLU A 1 95 ? -15.709 -16.196 29.924 1.00 71.25 95 GLU A CA 1
ATOM 744 C C . GLU A 1 95 ? -15.968 -14.741 29.498 1.00 71.25 95 GLU A C 1
ATOM 746 O O . GLU A 1 95 ? -15.606 -13.793 30.195 1.00 71.25 95 GLU A O 1
ATOM 751 N N . VAL A 1 96 ? -16.604 -14.553 28.339 1.00 73.50 96 VAL A N 1
ATOM 752 C CA . VAL A 1 96 ? -16.970 -13.221 27.844 1.00 73.50 96 VAL A CA 1
ATOM 753 C C . VAL A 1 96 ? -17.991 -12.591 28.791 1.00 73.50 96 VAL A C 1
ATOM 755 O O . VAL A 1 96 ? -19.128 -13.061 28.899 1.00 73.50 96 VAL A O 1
ATOM 758 N N . HIS A 1 97 ? -17.613 -11.490 29.439 1.00 81.44 97 HIS A N 1
ATOM 759 C CA . HIS A 1 97 ? -18.522 -10.725 30.282 1.00 81.44 97 HIS A CA 1
ATOM 760 C C . HIS A 1 97 ? -19.328 -9.755 29.420 1.00 81.44 97 HIS A C 1
ATOM 762 O O . HIS A 1 97 ? -18.818 -8.721 28.991 1.00 81.44 97 HIS A O 1
ATOM 768 N N . LEU A 1 98 ? -20.597 -10.088 29.185 1.00 86.94 98 LEU A N 1
ATOM 769 C CA . LEU A 1 98 ? -21.511 -9.310 28.351 1.00 86.94 98 LEU A CA 1
ATOM 770 C C . LEU A 1 98 ? -22.719 -8.824 29.154 1.00 86.94 98 LEU A C 1
ATOM 772 O O . LEU A 1 98 ? -23.361 -9.606 29.854 1.00 86.94 98 LEU A O 1
ATOM 776 N N . ILE A 1 99 ? -23.038 -7.536 29.025 1.00 90.19 99 ILE A N 1
ATOM 777 C CA . ILE A 1 99 ? -24.272 -6.935 29.537 1.00 90.19 99 ILE A CA 1
ATOM 778 C C . ILE A 1 99 ? -25.034 -6.351 28.353 1.00 90.19 99 ILE A C 1
ATOM 780 O O . ILE A 1 99 ? -24.513 -5.484 27.655 1.00 90.19 99 ILE A O 1
ATOM 784 N N . LEU A 1 100 ? -26.264 -6.815 28.135 1.00 91.19 100 LEU A N 1
ATOM 785 C CA . LEU A 1 100 ? -27.156 -6.306 27.093 1.00 91.19 100 LEU A CA 1
ATOM 786 C C . LEU A 1 100 ? -28.336 -5.589 27.745 1.00 91.19 100 LEU A C 1
ATOM 788 O O . LEU A 1 100 ? -29.014 -6.161 28.599 1.00 91.19 100 LEU A O 1
ATOM 792 N N . ALA A 1 101 ? -28.593 -4.363 27.304 1.00 92.25 101 ALA A N 1
ATOM 793 C CA . ALA A 1 101 ? -29.693 -3.534 27.771 1.00 92.25 101 ALA A CA 1
ATOM 794 C C . ALA A 1 101 ? -30.508 -2.989 26.592 1.00 92.25 101 ALA A C 1
ATOM 796 O O . ALA A 1 101 ? -29.927 -2.525 25.609 1.00 92.25 101 ALA A O 1
ATOM 797 N N . ASP A 1 102 ? -31.835 -2.999 26.717 1.00 90.81 102 ASP A N 1
ATOM 798 C CA . ASP A 1 102 ? -32.732 -2.235 25.845 1.00 90.81 102 ASP A CA 1
ATOM 799 C C . ASP A 1 102 ? -33.103 -0.934 26.551 1.00 90.81 102 ASP A C 1
ATOM 801 O O . ASP A 1 102 ? -33.828 -0.915 27.550 1.00 90.81 102 ASP A O 1
ATOM 805 N N . ILE A 1 103 ? -32.593 0.179 26.028 1.00 91.19 103 ILE A N 1
ATOM 806 C CA . ILE A 1 103 ? -32.794 1.491 26.645 1.00 91.19 103 ILE A CA 1
ATOM 807 C C . ILE A 1 103 ? -34.241 1.995 26.502 1.00 91.19 103 ILE A C 1
ATOM 809 O O . ILE A 1 103 ? -34.646 2.895 27.238 1.00 91.19 103 ILE A O 1
ATOM 813 N N . THR A 1 104 ? -35.016 1.427 25.575 1.00 89.62 104 THR A N 1
ATOM 814 C CA . THR A 1 104 ? -36.398 1.827 25.276 1.00 89.62 104 THR A CA 1
ATOM 815 C C . THR A 1 104 ? -37.354 1.235 26.297 1.00 89.62 104 THR A C 1
ATOM 817 O O . THR A 1 104 ? -38.148 1.962 26.894 1.00 89.62 104 THR A O 1
ATOM 820 N N . SER A 1 105 ? -37.257 -0.079 26.522 1.00 89.06 105 SER A N 1
ATOM 821 C CA . SER A 1 105 ? -38.032 -0.782 27.550 1.00 89.06 105 SER A CA 1
ATOM 822 C C . SER A 1 105 ? -37.457 -0.581 28.954 1.00 89.06 105 SER A C 1
ATOM 824 O O . SER A 1 105 ? -38.160 -0.808 29.936 1.00 89.06 105 SER A O 1
ATOM 826 N N . LYS A 1 106 ? -36.209 -0.097 29.055 1.00 92.12 106 LYS A N 1
ATOM 827 C CA . LYS A 1 106 ? -35.438 0.014 30.301 1.00 92.12 106 LYS A CA 1
ATOM 828 C C . LYS A 1 106 ? -35.197 -1.348 30.962 1.00 92.12 106 LYS A C 1
ATOM 830 O O . LYS A 1 106 ? -35.155 -1.449 32.189 1.00 92.12 106 LYS A O 1
ATOM 835 N N . GLU A 1 107 ? -34.988 -2.385 30.155 1.00 88.44 107 GLU A N 1
ATOM 836 C CA . GLU A 1 107 ? -34.759 -3.756 30.620 1.00 88.44 107 GLU A CA 1
ATOM 837 C C . GLU A 1 107 ? -33.305 -4.201 30.418 1.00 88.44 107 GLU A C 1
ATOM 839 O O . GLU A 1 107 ? -32.687 -3.945 29.381 1.00 88.44 107 GLU A O 1
ATOM 844 N N . LEU A 1 108 ? -32.757 -4.888 31.428 1.00 87.00 108 LEU A N 1
ATOM 845 C CA . LEU A 1 108 ? -31.539 -5.682 31.273 1.00 87.00 108 LEU A CA 1
ATOM 846 C C . LEU A 1 108 ? -31.926 -7.057 30.747 1.00 87.00 108 LEU A C 1
ATOM 848 O O . LEU A 1 108 ? -32.749 -7.747 31.340 1.00 87.00 108 LEU A O 1
ATOM 852 N N . LEU A 1 109 ? -31.304 -7.438 29.643 1.00 84.19 109 LEU A N 1
ATOM 853 C CA . LEU A 1 109 ? -31.640 -8.638 28.890 1.00 84.19 109 LEU A CA 1
ATOM 854 C C . LEU A 1 109 ? -30.607 -9.732 29.140 1.00 84.19 109 LEU A C 1
ATOM 856 O O . LEU A 1 109 ? -30.965 -10.890 29.283 1.00 84.19 109 LEU A O 1
ATOM 860 N N . VAL A 1 110 ? -29.326 -9.366 29.235 1.00 81.75 110 VAL A N 1
ATOM 861 C CA . VAL A 1 110 ? -28.237 -10.302 29.544 1.00 81.75 110 VAL A CA 1
ATOM 862 C C . VAL A 1 110 ? -27.361 -9.703 30.629 1.00 81.75 110 VAL A C 1
ATOM 864 O O . VAL A 1 110 ? -26.981 -8.536 30.537 1.00 81.75 110 VAL A O 1
ATOM 867 N N . VAL A 1 111 ? -27.035 -10.508 31.643 1.00 77.31 111 VAL A N 1
ATOM 868 C CA . VAL A 1 111 ? -26.140 -10.151 32.750 1.00 77.31 111 VAL A CA 1
ATOM 869 C C . VAL A 1 111 ? -25.209 -11.342 33.045 1.00 77.31 111 VAL A C 1
ATOM 871 O O . VAL A 1 111 ? -25.689 -12.479 33.082 1.00 77.31 111 VAL A O 1
ATOM 874 N N . PRO A 1 112 ? -23.893 -11.138 33.265 1.00 70.12 112 PRO A N 1
ATOM 875 C CA . PRO A 1 112 ? -22.965 -12.225 33.576 1.00 70.12 112 PRO A CA 1
ATOM 876 C C . PRO A 1 112 ? -23.276 -12.874 34.931 1.00 70.12 112 PRO A C 1
ATOM 878 O O . PRO A 1 112 ? -23.523 -12.167 35.911 1.00 70.12 112 PRO A O 1
ATOM 881 N N . ARG A 1 113 ? -23.160 -14.207 35.017 1.00 61.62 113 ARG A N 1
ATOM 882 C CA . ARG A 1 113 ? -23.378 -14.972 36.265 1.00 61.62 113 ARG A CA 1
ATOM 883 C C . ARG A 1 113 ? -22.395 -14.572 37.374 1.00 61.62 113 ARG A C 1
ATOM 885 O O . ARG A 1 113 ? -22.800 -14.373 38.517 1.00 61.62 113 ARG A O 1
ATOM 892 N N . ASP A 1 114 ? -21.134 -14.344 37.005 1.00 57.47 114 ASP A N 1
ATOM 893 C CA . ASP A 1 114 ? -20.028 -14.058 37.925 1.00 57.47 114 ASP A CA 1
ATOM 894 C C . ASP A 1 114 ? -19.542 -12.607 37.841 1.00 57.47 114 ASP A C 1
ATOM 896 O O . ASP A 1 114 ? -18.342 -12.346 37.783 1.00 57.47 114 ASP A O 1
ATOM 900 N N . ALA A 1 115 ? -20.446 -11.619 37.836 1.00 51.16 115 ALA A N 1
ATOM 901 C CA . ALA A 1 115 ? -20.036 -10.216 37.945 1.00 51.16 115 ALA A CA 1
ATOM 902 C C . ALA A 1 115 ? -19.308 -9.978 39.290 1.00 51.16 115 ALA A C 1
ATOM 904 O O . ALA A 1 115 ? -19.931 -9.642 40.298 1.00 51.16 115 ALA A O 1
ATOM 905 N N . SER A 1 116 ? -18.001 -10.223 39.360 1.00 44.78 116 SER A N 1
ATOM 906 C CA . SER A 1 116 ? -17.196 -10.021 40.560 1.00 44.78 116 SER A CA 1
ATOM 907 C C . SER A 1 116 ? -17.183 -8.530 40.902 1.00 44.78 116 SER A C 1
ATOM 909 O O . SER A 1 116 ? -17.158 -7.658 40.026 1.00 44.78 116 SER A O 1
ATOM 911 N N . ALA A 1 117 ? -17.297 -8.207 42.187 1.00 40.16 117 ALA A N 1
ATOM 912 C CA . ALA A 1 117 ? -17.272 -6.830 42.658 1.00 40.16 117 ALA A CA 1
ATOM 913 C C . ALA A 1 117 ? -15.838 -6.295 42.543 1.00 40.16 117 ALA A C 1
ATOM 915 O O . ALA A 1 117 ? -15.053 -6.435 43.474 1.00 40.16 117 ALA A O 1
ATOM 916 N N . ASP A 1 118 ? -15.486 -5.718 41.394 1.00 39.12 118 ASP A N 1
ATOM 917 C CA . ASP A 1 118 ? -14.231 -4.988 41.257 1.00 39.12 118 ASP A CA 1
ATOM 918 C C . ASP A 1 118 ? -14.448 -3.515 41.625 1.00 39.12 118 ASP A C 1
ATOM 920 O O . ASP A 1 118 ? -15.463 -2.899 41.294 1.00 39.12 118 ASP A O 1
ATOM 924 N N . SER A 1 119 ? -13.509 -2.979 42.390 1.00 38.38 119 SER A N 1
ATOM 925 C CA . SER A 1 119 ? -13.698 -1.890 43.360 1.00 38.38 119 SER A CA 1
ATOM 926 C C . SER A 1 119 ? -13.575 -0.468 42.794 1.00 38.38 119 SER A C 1
ATOM 928 O O . SER A 1 119 ? -13.409 0.491 43.550 1.00 38.38 119 SER A O 1
ATOM 930 N N . SER A 1 120 ? -13.663 -0.280 41.475 1.00 37.25 120 SER A N 1
ATOM 931 C CA . SER A 1 120 ? -13.397 1.032 40.873 1.00 37.25 120 SER A CA 1
ATOM 932 C C . SER A 1 120 ? -14.676 1.827 40.570 1.00 37.25 120 SER A C 1
ATOM 934 O O . SER A 1 120 ? -15.445 1.474 39.685 1.00 37.25 120 SER A O 1
ATOM 936 N N . VAL A 1 121 ? -14.824 2.942 41.301 1.00 41.59 121 VAL A N 1
ATOM 937 C CA . VAL A 1 121 ? -15.892 3.968 41.276 1.00 41.59 121 VAL A CA 1
ATOM 938 C C . VAL A 1 121 ? -17.193 3.561 41.976 1.00 41.59 121 VAL A C 1
ATOM 940 O O . VAL A 1 121 ? -18.237 3.343 41.375 1.00 41.59 121 VAL A O 1
ATOM 943 N N . ILE A 1 122 ? -17.128 3.542 43.307 1.00 45.75 122 ILE A N 1
ATOM 944 C CA . ILE A 1 122 ? -18.299 3.476 44.179 1.00 45.75 122 ILE A CA 1
ATOM 945 C C . ILE A 1 122 ? -18.883 4.891 44.270 1.00 45.75 122 ILE A C 1
ATOM 947 O O . ILE A 1 122 ? -18.329 5.747 44.960 1.00 45.75 122 ILE A O 1
ATOM 951 N N . ILE A 1 123 ? -20.019 5.158 43.622 1.00 47.47 123 ILE A N 1
ATOM 952 C CA . ILE A 1 123 ? -20.954 6.092 44.257 1.00 47.47 123 ILE A CA 1
ATOM 953 C C . ILE A 1 123 ? -21.491 5.312 45.448 1.00 47.47 123 ILE A C 1
ATOM 955 O O . ILE A 1 123 ? -22.188 4.318 45.250 1.00 47.47 123 ILE A O 1
ATOM 959 N N . SER A 1 124 ? -21.134 5.709 46.672 1.00 50.59 124 SER A N 1
ATOM 960 C CA . SER A 1 124 ? -21.767 5.147 47.864 1.00 50.59 124 SER A CA 1
ATOM 961 C C . SER A 1 124 ? -23.194 5.683 47.881 1.00 50.59 124 SER A C 1
ATOM 963 O O . SER A 1 124 ? -23.478 6.736 48.446 1.00 50.59 124 SER A O 1
ATOM 965 N N . ALA A 1 125 ? -24.069 5.041 47.115 1.00 58.28 125 ALA A N 1
ATOM 966 C CA . ALA A 1 125 ? -25.481 5.332 47.159 1.00 58.28 125 ALA A CA 1
ATOM 967 C C . ALA A 1 125 ? -25.978 4.836 48.514 1.00 58.28 125 ALA A C 1
ATOM 969 O O . ALA A 1 125 ? -25.841 3.655 48.830 1.00 58.28 125 ALA A O 1
ATOM 970 N N . ASP A 1 126 ? -26.547 5.740 49.301 1.00 66.06 126 ASP A N 1
ATOM 971 C CA . ASP A 1 126 ? -27.177 5.381 50.569 1.00 66.06 126 ASP A CA 1
ATOM 972 C C . ASP A 1 126 ? -28.441 4.544 50.319 1.00 66.06 126 ASP A C 1
ATOM 974 O O . ASP A 1 126 ? -28.879 3.789 51.187 1.00 66.06 126 ASP A O 1
ATOM 978 N N . ARG A 1 127 ? -29.038 4.674 49.121 1.00 85.69 127 ARG A N 1
ATOM 979 C CA . ARG A 1 127 ? -30.244 3.955 48.708 1.00 85.69 127 ARG A CA 1
ATOM 980 C C . ARG A 1 127 ? -30.315 3.748 47.189 1.00 85.69 127 ARG A C 1
ATOM 982 O O . ARG A 1 127 ? -30.007 4.657 46.416 1.00 85.69 127 ARG A O 1
ATOM 989 N N . TRP A 1 128 ? -30.783 2.568 46.776 1.00 89.62 128 TRP A N 1
ATOM 990 C CA . TRP A 1 128 ? -31.148 2.224 45.398 1.00 89.62 128 TRP A CA 1
ATOM 991 C C . TRP A 1 128 ? -32.663 2.023 45.290 1.00 89.62 128 TRP A C 1
ATOM 993 O O . TRP A 1 128 ? -33.232 1.217 46.023 1.00 89.62 128 TRP A O 1
ATOM 1003 N N . ASP A 1 129 ? -33.298 2.747 44.371 1.00 91.81 129 ASP A N 1
ATOM 1004 C CA . ASP A 1 129 ? -34.708 2.612 44.008 1.00 91.81 129 ASP A CA 1
ATOM 1005 C C . ASP A 1 129 ? -34.803 1.982 42.609 1.00 91.81 129 ASP A C 1
ATOM 1007 O O . ASP A 1 129 ? -34.841 2.680 41.591 1.00 91.81 129 ASP A O 1
ATOM 1011 N N . GLY A 1 130 ? -34.801 0.651 42.556 1.00 90.62 130 GLY A N 1
ATOM 1012 C CA . GLY A 1 130 ? -34.888 -0.133 41.324 1.00 90.62 130 GLY A CA 1
ATOM 1013 C C . GLY A 1 130 ? -34.904 -1.639 41.605 1.00 90.62 130 GLY A C 1
ATOM 1014 O O . GLY A 1 130 ? -34.910 -2.039 42.772 1.00 90.62 130 GLY A O 1
ATOM 1015 N N . PRO A 1 131 ? -34.907 -2.484 40.562 1.00 88.06 131 PRO A N 1
ATOM 1016 C CA . PRO A 1 131 ? -34.863 -3.930 40.731 1.00 88.06 131 PRO A CA 1
ATOM 1017 C C . PRO A 1 131 ? -33.535 -4.381 41.363 1.00 88.06 131 PRO A C 1
ATOM 1019 O O . PRO A 1 131 ? -32.489 -3.746 41.174 1.00 88.06 131 PRO A O 1
ATOM 1022 N N . CYS A 1 132 ? -33.598 -5.474 42.126 1.00 83.50 132 CYS A N 1
ATOM 1023 C CA . CYS A 1 132 ? -32.457 -6.088 42.799 1.00 83.50 132 CYS A CA 1
ATOM 1024 C C . CYS A 1 132 ? -32.429 -7.597 42.547 1.00 83.50 132 CYS A C 1
ATOM 1026 O O . CYS A 1 132 ? -33.471 -8.249 42.507 1.00 83.50 132 CYS A O 1
ATOM 1028 N N . GLU A 1 133 ? -31.225 -8.151 42.475 1.00 79.69 133 GLU A N 1
ATOM 1029 C CA . GLU A 1 133 ? -30.958 -9.585 42.444 1.00 79.69 133 GLU A CA 1
ATOM 1030 C C . GLU A 1 133 ? -29.994 -9.924 43.588 1.00 79.69 133 GLU A C 1
ATOM 1032 O O . GLU A 1 133 ? -28.943 -9.299 43.718 1.00 79.69 133 GLU A O 1
ATOM 1037 N N . MET A 1 134 ? -30.364 -10.882 44.449 1.00 79.31 134 MET A N 1
ATOM 1038 C CA . MET A 1 134 ? -29.600 -11.238 45.661 1.00 79.31 134 MET A CA 1
ATOM 1039 C C . MET A 1 134 ? -29.188 -10.001 46.491 1.00 79.31 134 MET A C 1
ATOM 1041 O O . MET A 1 134 ? -28.013 -9.808 46.802 1.00 79.31 134 MET A O 1
ATOM 1045 N N . ASP A 1 135 ? -30.158 -9.126 46.782 1.00 79.94 135 ASP A N 1
ATOM 1046 C CA . ASP A 1 135 ? -29.992 -7.864 47.528 1.00 79.94 135 ASP A CA 1
ATOM 1047 C C . ASP A 1 135 ? -29.019 -6.841 46.909 1.00 79.94 135 ASP A C 1
ATOM 1049 O O . ASP A 1 135 ? -28.675 -5.838 47.535 1.00 79.94 135 ASP A O 1
ATOM 1053 N N . SER A 1 136 ? -28.601 -7.050 45.659 1.00 84.75 136 SER A N 1
ATOM 1054 C CA . SER A 1 136 ? -27.744 -6.129 44.909 1.00 84.75 136 SER A CA 1
ATOM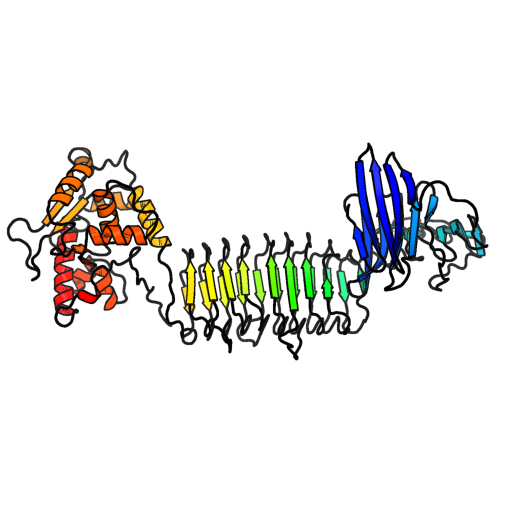 1055 C C . SER A 1 136 ? -28.515 -5.474 43.757 1.00 84.75 136 SER A C 1
ATOM 1057 O O . SER A 1 136 ? -29.314 -6.155 43.115 1.00 84.75 136 SER A O 1
ATOM 1059 N N . PRO A 1 137 ? -28.279 -4.187 43.436 1.00 88.69 137 PRO A N 1
ATOM 1060 C CA . PRO A 1 137 ? -28.907 -3.525 42.290 1.00 88.69 137 PRO A CA 1
ATOM 1061 C C . PRO A 1 137 ? -28.721 -4.310 40.981 1.00 88.69 137 PRO A C 1
ATOM 1063 O O . PRO A 1 137 ? -27.596 -4.668 40.640 1.00 88.69 137 PRO A O 1
ATOM 1066 N N . CYS A 1 138 ? -29.798 -4.581 40.243 1.00 89.00 138 CYS A N 1
ATOM 1067 C CA . CYS A 1 138 ? -29.736 -5.283 38.956 1.00 89.00 138 CYS A CA 1
ATOM 1068 C C . CYS A 1 138 ? -30.897 -4.834 38.062 1.00 89.00 138 CYS A C 1
ATOM 1070 O O . CYS A 1 138 ? -32.001 -5.354 38.173 1.00 89.00 138 CYS A O 1
ATOM 1072 N N . GLY A 1 139 ? -30.680 -3.827 37.215 1.00 90.44 139 GLY A N 1
ATOM 1073 C CA . GLY A 1 139 ? -31.713 -3.283 36.325 1.00 90.44 139 GLY A CA 1
ATOM 1074 C C . GLY A 1 139 ? -31.646 -1.767 36.174 1.00 90.44 139 GLY A C 1
ATOM 1075 O O . GLY A 1 139 ? -30.683 -1.128 36.601 1.00 90.44 139 GLY A O 1
ATOM 1076 N N . TRP A 1 140 ? -32.685 -1.181 35.576 1.00 95.06 140 TRP A N 1
ATOM 1077 C CA . TRP A 1 140 ? -32.868 0.270 35.544 1.00 95.06 140 TRP A CA 1
ATOM 1078 C C . TRP A 1 140 ? -33.396 0.788 36.884 1.00 95.06 140 TRP A C 1
ATOM 1080 O O . TRP A 1 140 ? -34.418 0.314 37.378 1.00 95.06 140 TRP A O 1
ATOM 1090 N N . GLY A 1 141 ? -32.760 1.809 37.452 1.00 94.94 141 GLY A N 1
ATOM 1091 C CA . GLY A 1 141 ? -33.208 2.401 38.711 1.00 94.94 141 GLY A CA 1
ATOM 1092 C C . GLY A 1 141 ? -32.531 3.721 39.043 1.00 94.94 141 GLY A C 1
ATOM 1093 O O . GLY A 1 141 ? -31.850 4.322 38.211 1.00 94.94 141 GLY A O 1
ATOM 1094 N N . ARG A 1 142 ? -32.755 4.193 40.272 1.00 94.62 142 ARG A N 1
ATOM 1095 C CA . ARG A 1 142 ? -32.268 5.482 40.779 1.00 94.62 142 ARG A CA 1
ATOM 1096 C C . ARG A 1 142 ? -31.381 5.300 42.002 1.00 94.62 142 ARG A C 1
ATOM 1098 O O . ARG A 1 142 ? -31.741 4.602 42.941 1.00 94.62 142 ARG A O 1
ATOM 1105 N N . SER A 1 143 ? -30.236 5.971 42.015 1.00 92.19 143 SER A N 1
ATOM 1106 C CA . SER A 1 143 ? -29.334 6.032 43.168 1.00 92.19 143 SER A CA 1
ATOM 1107 C C . SER A 1 143 ? -29.477 7.348 43.902 1.00 92.19 143 SER A C 1
ATOM 1109 O O . SER A 1 143 ? -29.318 8.414 43.304 1.00 92.19 143 SER A O 1
ATOM 1111 N N . ILE A 1 144 ? -29.702 7.261 45.206 1.00 89.75 144 ILE A N 1
ATOM 1112 C CA . ILE A 1 144 ? -29.880 8.407 46.089 1.00 89.75 144 ILE A CA 1
ATOM 1113 C C . ILE A 1 144 ? -28.715 8.436 47.083 1.00 89.75 144 ILE A C 1
ATOM 1115 O O . ILE A 1 144 ? -28.395 7.422 47.705 1.00 89.75 144 ILE A O 1
ATOM 1119 N N . ILE A 1 145 ? -28.072 9.596 47.210 1.00 86.19 145 ILE A N 1
ATOM 1120 C CA . ILE A 1 145 ? -26.990 9.864 48.169 1.00 86.19 145 ILE A CA 1
ATOM 1121 C C . ILE A 1 145 ? -27.493 10.757 49.317 1.00 86.19 145 ILE A C 1
ATOM 1123 O O . ILE A 1 145 ? -28.615 11.277 49.276 1.00 86.19 145 ILE A O 1
ATOM 1127 N N . GLY A 1 146 ? -26.655 10.937 50.339 1.00 79.50 146 GLY A N 1
ATOM 1128 C CA . GLY A 1 146 ? -26.979 11.631 51.585 1.00 79.50 146 GLY A CA 1
ATOM 1129 C C . GLY A 1 146 ? -27.724 12.949 51.394 1.00 79.50 146 GLY A C 1
ATOM 1130 O O . GLY A 1 146 ? -27.353 13.787 50.575 1.00 79.50 146 GLY A O 1
ATOM 1131 N N . GLY A 1 147 ? -28.803 13.123 52.163 1.00 78.44 147 GLY A N 1
ATOM 1132 C CA . GLY A 1 147 ? -29.709 14.270 52.039 1.00 78.44 147 GLY A CA 1
ATOM 1133 C C . GLY A 1 147 ? -30.830 14.097 51.007 1.00 78.44 147 GLY A C 1
ATOM 1134 O O . GLY A 1 147 ? -31.547 15.057 50.748 1.00 78.44 147 GLY A O 1
ATOM 1135 N N . GLY A 1 148 ? -31.012 12.896 50.440 1.00 83.31 148 GLY A N 1
ATOM 1136 C CA . GLY A 1 148 ? -32.093 12.611 49.485 1.00 83.31 148 GLY A CA 1
ATOM 1137 C C . GLY A 1 148 ? -31.797 13.079 48.058 1.00 83.31 148 GLY A C 1
ATOM 1138 O O . GLY A 1 148 ? -32.715 13.220 47.253 1.00 83.31 148 GLY A O 1
ATOM 1139 N N . VAL A 1 149 ? -30.526 13.333 47.744 1.00 88.31 149 VAL A N 1
ATOM 1140 C CA . VAL A 1 149 ? -30.088 13.852 46.445 1.00 88.31 149 VAL A CA 1
ATOM 1141 C C . VAL A 1 149 ? -30.014 12.708 45.435 1.00 88.31 149 VAL A C 1
ATOM 1143 O O . VAL A 1 149 ? -29.335 11.708 45.672 1.00 88.31 149 VAL A O 1
ATOM 1146 N N . LEU A 1 150 ? -30.691 12.854 44.294 1.00 91.88 150 LEU A N 1
ATOM 1147 C CA . LEU A 1 150 ? -30.566 11.926 43.170 1.00 91.88 150 LEU A CA 1
ATOM 1148 C C . LEU A 1 150 ? -29.168 12.076 42.561 1.00 91.88 150 LEU A C 1
ATOM 1150 O O . LEU A 1 150 ? -28.823 13.149 42.084 1.00 91.88 150 LEU A O 1
ATOM 1154 N N . ALA A 1 151 ? -28.367 11.012 42.581 1.00 92.19 151 ALA A N 1
ATOM 1155 C CA . ALA A 1 151 ? -27.007 11.017 42.038 1.00 92.19 151 ALA A CA 1
ATOM 1156 C C . ALA A 1 151 ? -26.923 10.375 40.647 1.00 92.19 151 ALA A C 1
ATOM 1158 O O . ALA A 1 151 ? -26.093 10.774 39.825 1.00 92.19 151 ALA A O 1
ATOM 1159 N N . TYR A 1 152 ? -27.768 9.375 40.388 1.00 95.12 152 TYR A N 1
ATOM 1160 C CA . TYR A 1 152 ? -27.750 8.590 39.157 1.00 95.12 152 TYR A CA 1
ATOM 1161 C C . TYR A 1 152 ? -29.132 7.997 38.847 1.00 95.12 152 TYR A C 1
ATOM 1163 O O . TYR A 1 152 ? -29.822 7.549 39.760 1.00 95.12 152 TYR A O 1
ATOM 1171 N N . GLU A 1 153 ? -29.517 7.961 37.573 1.00 96.31 153 GLU A N 1
ATOM 1172 C CA . GLU A 1 153 ? -30.642 7.178 37.046 1.00 96.31 153 GLU A CA 1
ATOM 1173 C C . GLU A 1 153 ? -30.173 6.409 35.807 1.00 96.31 153 GLU A C 1
ATOM 1175 O O . GLU A 1 153 ? -29.687 7.021 34.861 1.00 96.31 153 GLU A O 1
ATOM 1180 N N . GLY A 1 154 ? -30.329 5.088 35.778 1.00 96.25 154 GLY A N 1
ATOM 1181 C CA . GLY A 1 154 ? -29.912 4.271 34.637 1.00 96.25 154 GLY A CA 1
ATOM 1182 C C . GLY A 1 154 ? -29.740 2.799 34.987 1.00 96.25 154 GLY A C 1
ATOM 1183 O O . GLY A 1 154 ? -30.225 2.347 36.028 1.00 96.25 154 GLY A O 1
ATOM 1184 N N . PHE A 1 155 ? -29.062 2.051 34.116 1.00 95.56 155 PHE A N 1
ATOM 1185 C CA . PHE A 1 155 ? -28.790 0.633 34.335 1.00 95.56 155 PHE A CA 1
ATOM 1186 C C . PHE A 1 155 ? -27.640 0.402 35.312 1.00 95.56 155 PHE A C 1
ATOM 1188 O O . PHE A 1 155 ? -26.529 0.902 35.131 1.00 95.56 155 PHE A O 1
ATOM 1195 N N . ARG A 1 156 ? -27.882 -0.444 36.313 1.00 92.25 156 ARG A N 1
ATOM 1196 C CA . ARG A 1 156 ? -26.865 -0.875 37.271 1.00 92.25 156 ARG A CA 1
ATOM 1197 C C . ARG A 1 156 ? -26.847 -2.389 37.415 1.00 92.25 156 ARG A C 1
ATOM 1199 O O . ARG A 1 156 ? -27.899 -3.016 37.508 1.00 92.25 156 ARG A O 1
ATOM 1206 N N . VAL A 1 157 ? -25.643 -2.952 37.484 1.00 88.56 157 VAL A N 1
ATOM 1207 C CA . VAL A 1 157 ? -25.390 -4.347 37.866 1.00 88.56 157 VAL A CA 1
ATOM 1208 C C . VAL A 1 157 ? -24.433 -4.348 39.054 1.00 88.56 157 VAL A C 1
ATOM 1210 O O . VAL A 1 157 ? -23.280 -3.921 38.953 1.00 88.56 157 VAL A O 1
ATOM 1213 N N . LYS A 1 158 ? -24.919 -4.815 40.204 1.00 85.81 158 LYS A N 1
ATOM 1214 C CA . LYS A 1 158 ? -24.263 -4.726 41.513 1.00 85.81 158 LYS A CA 1
ATOM 1215 C C . LYS A 1 158 ? -23.863 -3.279 41.821 1.00 85.81 158 LYS A C 1
ATOM 1217 O O . LYS A 1 158 ? -24.724 -2.430 42.024 1.00 85.81 158 LYS A O 1
ATOM 1222 N N . ASN A 1 159 ? -22.566 -2.983 41.807 1.00 83.06 159 ASN A N 1
ATOM 1223 C CA . ASN A 1 159 ? -22.023 -1.651 42.086 1.00 83.06 159 ASN A CA 1
ATOM 1224 C C . ASN A 1 159 ? -21.544 -0.918 40.822 1.00 83.06 159 ASN A C 1
ATOM 1226 O O . ASN A 1 159 ? -20.819 0.066 40.933 1.00 83.06 159 ASN A O 1
ATOM 1230 N N . ARG A 1 160 ? -21.895 -1.406 39.626 1.00 86.81 160 ARG A N 1
ATOM 1231 C CA . ARG A 1 160 ? -21.409 -0.871 38.350 1.00 86.81 160 ARG A CA 1
ATOM 1232 C C . ARG A 1 160 ? -22.551 -0.239 37.568 1.00 86.81 160 ARG A C 1
ATOM 1234 O O . ARG A 1 160 ? -23.538 -0.914 37.283 1.00 86.81 160 ARG A O 1
ATOM 1241 N N . ASP A 1 161 ? -22.388 1.024 37.188 1.00 92.88 161 ASP A N 1
ATOM 1242 C CA . ASP A 1 161 ? -23.273 1.680 36.221 1.00 92.88 161 ASP A CA 1
ATOM 1243 C C . ASP A 1 161 ? -22.865 1.245 34.813 1.00 92.88 161 ASP A C 1
ATOM 1245 O O . ASP A 1 161 ? -21.687 1.309 34.454 1.00 92.88 161 ASP A O 1
ATOM 1249 N N . VAL A 1 162 ? -23.813 0.744 34.034 1.00 93.44 162 VAL A N 1
ATOM 1250 C CA . VAL A 1 162 ? -23.532 -0.002 32.799 1.00 93.44 162 VAL A CA 1
ATOM 1251 C C . VAL A 1 162 ? -24.419 0.480 31.665 1.00 93.44 162 VAL A C 1
ATOM 1253 O O . VAL A 1 162 ? -25.461 1.076 31.911 1.00 93.44 162 VAL A O 1
ATOM 1256 N N . CYS A 1 163 ? -24.012 0.213 30.427 1.00 95.00 163 CYS A N 1
ATOM 1257 C CA . CYS A 1 163 ? -24.746 0.489 29.190 1.00 95.00 163 CYS A CA 1
ATOM 1258 C C . CYS A 1 163 ? -25.142 1.958 28.972 1.00 95.00 163 CYS A C 1
ATOM 1260 O O . CYS A 1 163 ? -24.551 2.618 28.124 1.00 95.00 163 CYS A O 1
ATOM 1262 N N . TYR A 1 164 ? -26.131 2.478 29.701 1.00 96.94 164 TYR A N 1
ATOM 1263 C CA . TYR A 1 164 ? -26.671 3.824 29.542 1.00 96.94 164 TYR A CA 1
ATOM 1264 C C . TYR A 1 164 ? -27.194 4.383 30.869 1.00 96.94 164 TYR A C 1
ATOM 1266 O O . TYR A 1 164 ? -27.801 3.667 31.671 1.00 96.94 164 TYR A O 1
ATOM 1274 N N . GLY A 1 165 ? -27.017 5.684 31.088 1.00 96.75 165 GLY A N 1
ATOM 1275 C CA . GLY A 1 165 ? -27.633 6.359 32.223 1.00 96.75 165 GLY A CA 1
ATOM 1276 C C . GLY A 1 165 ? -27.364 7.855 32.288 1.00 96.75 165 GLY A C 1
ATOM 1277 O O . GLY A 1 165 ? -26.680 8.441 31.447 1.00 96.75 165 GLY A O 1
ATOM 1278 N N . THR A 1 166 ? -27.907 8.452 33.341 1.00 96.88 166 THR A N 1
ATOM 1279 C CA . THR A 1 166 ? -27.816 9.869 33.660 1.00 96.88 166 THR A CA 1
ATOM 1280 C C . THR A 1 166 ? -27.182 10.052 35.030 1.00 96.88 166 THR A C 1
ATOM 1282 O O . THR A 1 166 ? -27.705 9.565 36.028 1.00 96.88 166 THR A O 1
ATOM 1285 N N . TYR A 1 167 ? -26.084 10.801 35.104 1.00 95.69 167 TYR A N 1
ATOM 1286 C CA . TYR A 1 167 ? -25.572 11.332 36.368 1.00 95.69 167 TYR A CA 1
ATOM 1287 C C . TYR A 1 167 ? -26.109 12.734 36.607 1.00 95.69 167 TYR A C 1
ATOM 1289 O O . TYR A 1 167 ? -26.244 13.502 35.656 1.00 95.69 167 TYR A O 1
ATOM 1297 N N . TYR A 1 168 ? -26.312 13.093 37.870 1.00 94.31 168 TYR A N 1
ATOM 1298 C CA . TYR A 1 168 ? -26.870 14.382 38.277 1.00 94.31 168 TYR A CA 1
ATOM 1299 C C . TYR A 1 168 ? -25.889 15.189 39.134 1.00 94.31 168 TYR A C 1
ATOM 1301 O O . TYR A 1 168 ? -25.009 14.639 39.805 1.00 94.31 168 TYR A O 1
ATOM 1309 N N . HIS A 1 169 ? -26.035 16.510 39.095 1.00 91.56 169 HIS A N 1
ATOM 1310 C CA . HIS A 1 169 ? -25.459 17.430 40.072 1.00 91.56 169 HIS A CA 1
ATOM 1311 C C . HIS A 1 169 ? -26.288 17.413 41.364 1.00 91.56 169 HIS A C 1
ATOM 1313 O O . HIS A 1 169 ? -27.402 16.894 41.409 1.00 91.56 169 HIS A O 1
ATOM 1319 N N . THR A 1 170 ? -25.764 18.011 42.434 1.00 87.88 170 THR A N 1
ATOM 1320 C CA . THR A 1 170 ? -26.439 18.028 43.745 1.00 87.88 170 THR A CA 1
ATOM 1321 C C . THR A 1 170 ? -27.752 18.811 43.766 1.00 87.88 170 THR A C 1
ATOM 1323 O O . THR A 1 170 ? -28.550 18.636 44.679 1.00 87.88 170 THR A O 1
ATOM 1326 N N . ASP A 1 171 ? -27.973 19.683 42.784 1.00 87.75 171 ASP A N 1
ATOM 1327 C CA . ASP A 1 171 ? -29.210 20.448 42.599 1.00 87.75 171 ASP A CA 1
ATOM 1328 C C . ASP A 1 171 ? -30.272 19.702 41.767 1.00 87.75 171 ASP A C 1
ATOM 1330 O O . ASP A 1 171 ? -31.355 20.234 41.531 1.00 87.75 171 ASP A O 1
ATOM 1334 N N . GLY A 1 172 ? -29.973 18.473 41.331 1.00 87.44 172 GLY A N 1
ATOM 1335 C CA . GLY A 1 172 ? -30.855 17.648 40.510 1.00 87.44 172 GLY A CA 1
ATOM 1336 C C . GLY A 1 172 ? -30.790 17.938 39.009 1.00 87.44 172 GLY A C 1
ATOM 1337 O O . GLY A 1 172 ? -31.491 17.275 38.245 1.00 87.44 172 GLY A O 1
ATOM 1338 N N . SER A 1 173 ? -29.957 18.879 38.554 1.00 91.38 173 SER A N 1
ATOM 1339 C CA . SER A 1 173 ? -29.702 19.070 37.124 1.00 91.38 173 SER A CA 1
ATOM 1340 C C . SER A 1 173 ? -28.852 17.924 36.567 1.00 91.38 173 SER A C 1
ATOM 1342 O O . SER A 1 173 ? -27.991 17.371 37.257 1.00 91.38 173 SER A O 1
ATOM 1344 N N . SER A 1 174 ? -29.094 17.528 35.315 1.00 94.88 174 SER A N 1
ATOM 1345 C CA . SER A 1 174 ? -28.275 16.506 34.657 1.00 94.88 174 SER A CA 1
ATOM 1346 C C . SER A 1 174 ? -26.825 16.979 34.578 1.00 94.88 174 SER A C 1
ATOM 1348 O O . SER A 1 174 ? -26.559 18.129 34.256 1.00 94.88 174 SER A O 1
ATOM 1350 N N . ARG A 1 175 ? -25.883 16.080 34.852 1.00 95.50 175 ARG A N 1
ATOM 1351 C CA . ARG A 1 175 ? -24.435 16.268 34.691 1.00 95.50 175 ARG A CA 1
ATOM 1352 C C . ARG A 1 175 ? -23.929 15.568 33.440 1.00 95.50 175 ARG A C 1
ATOM 1354 O O . ARG A 1 175 ? -23.120 16.125 32.705 1.00 95.50 175 ARG A O 1
ATOM 1361 N N . TYR A 1 176 ? -24.388 14.343 33.221 1.00 96.56 176 TYR A N 1
ATOM 1362 C CA . TYR A 1 176 ? -24.031 13.526 32.069 1.00 96.56 176 TYR A CA 1
ATOM 1363 C C . TYR A 1 176 ? -25.212 12.646 31.693 1.00 96.56 176 TYR A C 1
ATOM 1365 O O . TYR A 1 176 ? -25.818 12.082 32.595 1.00 96.56 176 TYR A O 1
ATOM 1373 N N . VAL A 1 177 ? -25.508 12.516 30.405 1.00 96.81 177 VAL A N 1
ATOM 1374 C CA . VAL A 1 177 ? -26.518 11.606 29.856 1.00 96.81 177 VAL A CA 1
ATOM 1375 C C . VAL A 1 177 ? -25.866 10.859 28.701 1.00 96.81 177 VAL A C 1
ATOM 1377 O O . VAL A 1 177 ? -25.451 11.495 27.734 1.00 96.81 177 VAL A O 1
ATOM 1380 N N . GLY A 1 178 ? -25.737 9.538 28.775 1.00 96.25 178 GLY A N 1
ATOM 1381 C CA . GLY A 1 178 ? -25.098 8.799 27.689 1.00 96.25 178 GLY A CA 1
ATOM 1382 C C . GLY A 1 178 ? -24.686 7.381 28.036 1.00 96.25 178 GLY A C 1
ATOM 1383 O O . GLY A 1 178 ? -25.142 6.802 29.024 1.00 96.25 178 GLY A O 1
ATOM 1384 N N . GLY A 1 179 ? -23.826 6.831 27.180 1.00 95.69 179 GLY A N 1
ATOM 1385 C CA . GLY A 1 179 ? -23.304 5.480 27.325 1.00 95.69 179 GLY A CA 1
ATOM 1386 C C . GLY A 1 179 ? -22.330 5.326 28.496 1.00 95.69 179 GLY A C 1
ATOM 1387 O O . GLY A 1 179 ? -21.605 6.248 28.877 1.00 95.69 179 GLY A O 1
ATOM 1388 N N . LEU A 1 180 ? -22.319 4.136 29.092 1.00 94.81 180 LEU A N 1
ATOM 1389 C CA . LEU A 1 180 ? -21.523 3.823 30.274 1.00 94.81 180 LEU A CA 1
ATOM 1390 C C . LEU A 1 180 ? -20.853 2.462 30.128 1.00 94.81 180 LEU A C 1
ATOM 1392 O O . LEU A 1 180 ? -21.477 1.498 29.695 1.00 94.81 180 LEU A O 1
ATOM 1396 N N . VAL A 1 181 ? -19.592 2.389 30.550 1.00 92.00 181 VAL A N 1
ATOM 1397 C CA . VAL A 1 181 ? -18.873 1.130 30.767 1.00 92.00 181 VAL A CA 1
ATOM 1398 C C . VAL A 1 181 ? -18.281 1.170 32.166 1.00 92.00 181 VAL A C 1
ATOM 1400 O O . VAL A 1 181 ? -17.380 1.964 32.443 1.00 92.00 181 VAL A O 1
ATOM 1403 N N . ASN A 1 182 ? -18.807 0.338 33.067 1.00 89.50 182 ASN A N 1
ATOM 1404 C CA . ASN A 1 182 ? -18.339 0.222 34.455 1.00 89.50 182 ASN A CA 1
ATOM 1405 C C . ASN A 1 182 ? -18.219 1.588 35.181 1.00 89.50 182 ASN A C 1
ATOM 1407 O O . ASN A 1 182 ? -17.189 1.903 35.777 1.00 89.50 182 ASN A O 1
ATOM 1411 N N . GLY A 1 183 ? -19.248 2.434 35.087 1.00 90.12 183 GLY A N 1
ATOM 1412 C CA . GLY A 1 183 ? -19.299 3.765 35.707 1.00 90.12 183 GLY A CA 1
ATOM 1413 C C . GLY A 1 183 ? -18.491 4.850 34.996 1.00 90.12 183 GLY A C 1
ATOM 1414 O O . GLY A 1 183 ? -18.426 5.984 35.471 1.00 90.12 183 GLY A O 1
ATOM 1415 N N . ARG A 1 184 ? -17.865 4.529 33.860 1.00 92.44 184 ARG A N 1
ATOM 1416 C CA . ARG A 1 184 ? -17.099 5.481 33.052 1.00 92.44 184 ARG A CA 1
ATOM 1417 C C . ARG A 1 184 ? -17.921 5.921 31.846 1.00 92.44 184 ARG A C 1
ATOM 1419 O O . ARG A 1 184 ? -18.539 5.085 31.194 1.00 92.44 184 ARG A O 1
ATOM 1426 N N . PHE A 1 185 ? -17.890 7.214 31.525 1.00 93.44 185 PHE A N 1
ATOM 1427 C CA . PHE A 1 185 ? -18.551 7.773 30.343 1.00 93.44 185 PHE A CA 1
ATOM 1428 C C . PHE A 1 185 ? -17.934 7.162 29.091 1.00 93.44 185 PHE A C 1
ATOM 1430 O O . PHE A 1 185 ? -16.703 7.172 28.938 1.00 93.44 185 PHE A O 1
ATOM 1437 N N . TRP A 1 186 ? -18.791 6.632 28.223 1.00 93.06 186 TRP A N 1
ATOM 1438 C CA . TRP A 1 186 ? -18.385 5.813 27.095 1.00 93.06 186 TRP A CA 1
ATOM 1439 C C . TRP A 1 186 ? -19.335 5.967 25.906 1.00 93.06 186 TRP A C 1
ATOM 1441 O O . TRP A 1 186 ? -20.545 6.063 26.075 1.00 93.06 186 TRP A O 1
ATOM 1451 N N . GLY A 1 187 ? -18.806 5.966 24.685 1.00 91.94 187 GLY A N 1
ATOM 1452 C CA . GLY A 1 187 ? -19.609 6.160 23.480 1.00 91.94 187 GLY A CA 1
ATOM 1453 C C . GLY A 1 187 ? -20.297 7.537 23.456 1.00 91.94 187 GLY A C 1
ATOM 1454 O O . GLY A 1 187 ? -19.760 8.495 24.016 1.00 91.94 187 GLY A O 1
ATOM 1455 N N . PRO A 1 188 ? -21.447 7.692 22.781 1.00 93.31 188 PRO A N 1
ATOM 1456 C CA . PRO A 1 188 ? -22.153 8.965 22.685 1.00 93.31 188 PRO A CA 1
ATOM 1457 C C . PRO A 1 188 ? -22.706 9.416 24.046 1.00 93.31 188 PRO A C 1
ATOM 1459 O O . PRO A 1 188 ? -23.319 8.632 24.774 1.00 93.31 188 PRO A O 1
ATOM 1462 N N . GLY A 1 189 ? -22.524 10.698 24.370 1.00 95.12 189 GLY A N 1
ATOM 1463 C CA . GLY A 1 189 ? -23.106 11.306 25.560 1.00 95.12 189 GLY A CA 1
ATOM 1464 C C . GLY A 1 189 ? -22.990 12.827 25.632 1.00 95.12 189 GLY A C 1
ATOM 1465 O O . GLY A 1 189 ? -22.058 13.445 25.103 1.00 95.12 189 GLY A O 1
ATOM 1466 N N . ASP A 1 190 ? -23.929 13.407 26.368 1.00 96.75 190 ASP A N 1
ATOM 1467 C CA . ASP A 1 190 ? -24.075 14.834 26.614 1.00 96.75 190 ASP A CA 1
ATOM 1468 C C . ASP A 1 190 ? -23.635 15.169 28.039 1.00 96.75 190 ASP A C 1
ATOM 1470 O O . ASP A 1 190 ? -24.031 14.512 28.998 1.00 96.75 190 ASP A O 1
ATOM 1474 N N . HIS A 1 191 ? -22.817 16.206 28.193 1.00 95.75 191 HIS A N 1
ATOM 1475 C CA . HIS A 1 191 ? -22.340 16.702 29.480 1.00 95.75 191 HIS A CA 1
ATOM 1476 C C . HIS A 1 191 ? -22.786 18.141 29.699 1.00 95.75 191 HIS A C 1
ATOM 1478 O O . HIS A 1 191 ? -22.605 18.997 28.830 1.00 95.75 191 HIS A O 1
ATOM 1484 N N . PHE A 1 192 ? -23.279 18.422 30.899 1.00 95.69 192 PHE A N 1
ATOM 1485 C CA . PHE A 1 192 ? -23.908 19.685 31.264 1.00 95.69 192 PHE A CA 1
ATOM 1486 C C . PHE A 1 192 ? -23.223 20.306 32.488 1.00 95.69 192 PHE A C 1
ATOM 1488 O O . PHE A 1 192 ? -22.713 19.606 33.369 1.00 95.69 192 PHE A O 1
ATOM 1495 N N . ASN A 1 193 ? -23.191 21.637 32.553 1.00 92.88 193 ASN A N 1
ATOM 1496 C CA . ASN A 1 193 ? -22.713 22.348 33.741 1.00 92.88 193 ASN A CA 1
ATOM 1497 C C . ASN A 1 193 ? -23.791 22.352 34.848 1.00 92.88 193 ASN A C 1
ATOM 1499 O O . ASN A 1 193 ? -24.931 21.965 34.616 1.00 92.88 193 ASN A O 1
ATOM 1503 N N . ALA A 1 194 ? -23.453 22.846 36.042 1.00 90.88 194 ALA A N 1
ATOM 1504 C CA . ALA A 1 194 ? -24.398 22.960 37.163 1.00 90.88 194 ALA A CA 1
ATOM 1505 C C . ALA A 1 194 ? -25.521 24.003 36.952 1.00 90.88 194 ALA A C 1
ATOM 1507 O O . ALA A 1 194 ? -26.351 24.201 37.823 1.00 90.88 194 ALA A O 1
ATOM 1508 N N . LYS A 1 195 ? -25.543 24.727 35.825 1.00 91.25 195 LYS A N 1
ATOM 1509 C CA . LYS A 1 195 ? -26.673 25.590 35.437 1.00 91.25 195 LYS A CA 1
ATOM 1510 C C . LYS A 1 195 ? -27.654 24.867 34.507 1.00 91.25 195 LYS A C 1
ATOM 1512 O O . LYS A 1 195 ? -28.689 25.434 34.175 1.00 91.25 195 LYS A O 1
ATOM 1517 N N . GLY A 1 196 ? -27.324 23.644 34.081 1.00 90.75 196 GLY A N 1
ATOM 1518 C CA . GLY A 1 196 ? -28.072 22.879 33.088 1.00 90.75 196 GLY A CA 1
ATOM 1519 C C . GLY A 1 196 ? -27.706 23.190 31.632 1.00 90.75 196 GLY A C 1
ATOM 1520 O O . GLY A 1 196 ? -28.346 22.650 30.733 1.00 90.75 196 GLY A O 1
ATOM 1521 N N . ASP A 1 197 ? -26.688 24.016 31.363 1.00 94.62 197 ASP A N 1
ATOM 1522 C CA . ASP A 1 197 ? -26.267 24.303 29.986 1.00 94.62 197 ASP A CA 1
ATOM 1523 C C . ASP A 1 197 ? -25.450 23.135 29.415 1.00 94.62 197 ASP A C 1
ATOM 1525 O O . ASP A 1 197 ? -24.556 22.605 30.086 1.00 94.62 197 ASP A O 1
ATOM 1529 N N . LEU A 1 198 ? -25.697 22.780 28.150 1.00 95.81 198 LEU A N 1
ATOM 1530 C CA . LEU A 1 198 ? -24.919 21.777 27.418 1.00 95.81 198 LEU A CA 1
ATOM 1531 C C . LEU A 1 198 ? -23.480 22.273 27.196 1.00 95.81 198 LEU A C 1
ATOM 1533 O O . LEU A 1 198 ? -23.239 23.246 26.485 1.00 95.81 198 LEU A O 1
ATOM 1537 N N . VAL A 1 199 ? -22.509 21.578 27.790 1.00 94.69 199 VAL A N 1
ATOM 1538 C CA . VAL A 1 199 ? -21.069 21.889 27.704 1.00 94.69 199 VAL A CA 1
ATOM 1539 C C . VAL A 1 199 ? -20.386 21.080 26.606 1.00 94.69 199 VAL A C 1
ATOM 1541 O O . VAL A 1 199 ? -19.381 21.512 26.037 1.00 94.69 199 VAL A O 1
ATOM 1544 N N . TYR A 1 200 ? -20.869 19.868 26.350 1.00 93.50 200 TYR A N 1
ATOM 1545 C CA . TYR A 1 200 ? -20.322 18.984 25.330 1.00 93.50 200 TYR A CA 1
ATOM 1546 C C . TYR A 1 200 ? -21.358 17.946 24.925 1.00 93.50 200 TYR A C 1
ATOM 1548 O O . TYR A 1 200 ? -21.949 17.324 25.797 1.00 93.50 200 TYR A O 1
ATOM 1556 N N . SER A 1 201 ? -21.508 17.731 23.624 1.00 93.94 201 SER A N 1
ATOM 1557 C CA . SER A 1 201 ? -22.231 16.603 23.044 1.00 93.94 201 SER A CA 1
ATOM 1558 C C . SER A 1 201 ? -21.276 15.906 22.086 1.00 93.94 201 SER A C 1
ATOM 1560 O O . SER A 1 201 ? -20.673 16.561 21.230 1.00 93.94 201 SER A O 1
ATOM 1562 N N . GLY A 1 202 ? -21.046 14.612 22.284 1.00 90.94 202 GLY A N 1
ATOM 1563 C CA . GLY A 1 202 ? -20.080 13.866 21.488 1.00 90.94 202 GLY A CA 1
ATOM 1564 C C . GLY A 1 202 ? -19.721 12.521 22.098 1.00 90.94 202 GLY A C 1
ATOM 1565 O O . GLY A 1 202 ? -20.457 11.972 22.910 1.00 90.94 202 GLY A O 1
ATOM 1566 N N . GLU A 1 203 ? -18.583 11.979 21.684 1.00 89.94 203 GLU A N 1
ATOM 1567 C CA . GLU A 1 203 ? -18.148 10.642 22.079 1.00 89.94 203 GLU A CA 1
ATOM 1568 C C . GLU A 1 203 ? -17.180 10.694 23.266 1.00 89.94 203 GLU A C 1
ATOM 1570 O O . GLU A 1 203 ? -16.373 11.617 23.401 1.00 89.94 203 GLU A O 1
ATOM 1575 N N . TRP A 1 204 ? -17.255 9.685 24.124 1.00 90.06 204 TRP A N 1
ATOM 1576 C CA . TRP A 1 204 ? -16.497 9.561 25.360 1.00 90.06 204 TRP A CA 1
ATOM 1577 C C . TRP A 1 204 ? -15.788 8.215 25.410 1.00 90.06 204 TRP A C 1
ATOM 1579 O O . TRP A 1 204 ? -16.349 7.213 24.981 1.00 90.06 204 TRP A O 1
ATOM 1589 N N . ILE A 1 205 ? -14.580 8.180 25.969 1.00 87.44 205 ILE A N 1
ATOM 1590 C CA . ILE A 1 205 ? -13.917 6.948 26.417 1.00 87.44 205 ILE A CA 1
ATOM 1591 C C . ILE A 1 205 ? -13.175 7.259 27.721 1.00 87.44 205 ILE A C 1
ATOM 1593 O O . ILE A 1 205 ? -12.495 8.282 27.829 1.00 87.44 205 ILE A O 1
ATOM 1597 N N . TRP A 1 206 ? -13.326 6.396 28.730 1.00 86.56 206 TRP A N 1
ATOM 1598 C CA . TRP A 1 206 ? -12.765 6.563 30.081 1.00 86.56 206 TRP A CA 1
ATOM 1599 C C . TRP A 1 206 ? -12.955 7.962 30.686 1.00 86.56 206 TRP A C 1
ATOM 1601 O O . TRP A 1 206 ? -11.997 8.584 31.154 1.00 86.56 206 TRP A O 1
ATOM 1611 N N . ASN A 1 207 ? -14.186 8.484 30.685 1.00 89.12 207 ASN A N 1
ATOM 1612 C CA . ASN A 1 207 ? -14.506 9.818 31.226 1.00 89.12 207 ASN A CA 1
ATOM 1613 C C . ASN A 1 207 ? -13.818 10.991 30.506 1.00 89.12 207 ASN A C 1
ATOM 1615 O O . ASN A 1 207 ? -13.876 12.127 30.979 1.00 89.12 207 ASN A O 1
ATOM 1619 N N . ARG A 1 208 ? -13.166 10.749 29.366 1.00 86.75 208 ARG A N 1
ATOM 1620 C CA . ARG A 1 208 ? -12.541 11.784 28.545 1.00 86.75 208 ARG A CA 1
ATOM 1621 C C . ARG A 1 208 ? -13.324 11.935 27.250 1.00 86.75 208 ARG A C 1
ATOM 1623 O O . ARG A 1 208 ? -13.713 10.948 26.632 1.00 86.75 208 ARG A O 1
ATOM 1630 N N . LYS A 1 209 ? -13.527 13.188 26.841 1.00 87.00 209 LYS A N 1
ATOM 1631 C CA . LYS A 1 209 ? -14.028 13.528 25.503 1.00 87.00 209 LYS A CA 1
ATOM 1632 C C . LYS A 1 209 ? -13.113 12.870 24.467 1.00 87.00 209 LYS A C 1
ATOM 1634 O O . LYS A 1 209 ? -11.897 12.871 24.675 1.00 87.00 209 LYS A O 1
ATOM 1639 N N . ARG A 1 210 ? -13.684 12.327 23.389 1.00 72.94 210 ARG A N 1
ATOM 1640 C CA . ARG A 1 210 ? -12.976 11.572 22.344 1.00 72.94 210 ARG A CA 1
ATOM 1641 C C . ARG A 1 210 ? -11.646 12.242 21.979 1.00 72.94 210 ARG A C 1
ATOM 1643 O O . ARG A 1 210 ? -11.661 13.356 21.444 1.00 72.94 210 ARG A O 1
ATOM 1650 N N . PRO A 1 211 ? -10.497 11.594 22.239 1.00 67.50 211 PRO A N 1
ATOM 1651 C CA . PRO A 1 211 ? -9.232 12.095 21.744 1.00 67.50 211 PRO A CA 1
ATOM 1652 C C . PRO A 1 211 ? -9.202 11.883 20.228 1.00 67.50 211 PRO A C 1
ATOM 1654 O O . PRO A 1 211 ? -9.192 10.753 19.751 1.00 67.50 211 PRO A O 1
ATOM 1657 N N . SER A 1 212 ? -9.175 12.969 19.454 1.00 79.56 212 SER A N 1
ATOM 1658 C CA . SER A 1 212 ? -8.895 12.874 18.014 1.00 79.56 212 SER A CA 1
ATOM 1659 C C . SER A 1 212 ? -7.478 12.353 17.760 1.00 79.56 212 SER A C 1
ATOM 1661 O O . SER A 1 212 ? -7.217 11.720 16.742 1.00 79.56 212 SER A O 1
ATOM 1663 N N . ARG A 1 213 ? -6.565 12.576 18.712 1.00 85.50 213 ARG A N 1
ATOM 1664 C CA . ARG A 1 213 ? -5.162 12.174 18.632 1.00 85.50 213 ARG A CA 1
ATOM 1665 C C . ARG A 1 213 ? -4.755 11.368 19.856 1.00 85.50 213 ARG A C 1
ATOM 1667 O O . ARG A 1 213 ? -5.019 11.794 20.981 1.00 85.50 213 ARG A O 1
ATOM 1674 N N . ALA A 1 214 ? -4.070 10.254 19.641 1.00 86.62 214 ALA A N 1
ATOM 1675 C CA . ALA A 1 214 ? -3.448 9.461 20.691 1.00 86.62 214 ALA A CA 1
ATOM 1676 C C . ALA A 1 214 ? -1.924 9.463 20.527 1.00 86.62 214 ALA A C 1
ATOM 1678 O O . ALA A 1 214 ? -1.412 9.319 19.420 1.00 86.62 214 ALA A O 1
ATOM 1679 N N . PHE A 1 215 ? -1.211 9.621 21.643 1.00 88.31 215 PHE A N 1
ATOM 1680 C CA . PHE A 1 215 ? 0.246 9.530 21.703 1.00 88.31 215 PHE A CA 1
ATOM 1681 C C . PHE A 1 215 ? 0.642 8.463 22.725 1.00 88.31 215 PHE A C 1
ATOM 1683 O O . PHE A 1 215 ? 0.390 8.627 23.922 1.00 88.31 215 PHE A O 1
ATOM 1690 N N . ILE A 1 216 ? 1.258 7.380 22.259 1.00 88.00 216 ILE A N 1
ATOM 1691 C CA . ILE A 1 216 ? 1.692 6.250 23.082 1.00 88.00 216 ILE A CA 1
ATOM 1692 C C . ILE A 1 216 ? 3.165 6.446 23.450 1.00 88.00 216 ILE A C 1
ATOM 1694 O O . ILE A 1 216 ? 4.023 6.501 22.577 1.00 88.00 216 ILE A O 1
ATOM 1698 N N . LYS A 1 217 ? 3.473 6.582 24.744 1.00 79.25 217 LYS A N 1
ATOM 1699 C CA . LYS A 1 217 ? 4.848 6.794 25.241 1.00 79.25 217 LYS A CA 1
ATOM 1700 C C . LYS A 1 217 ? 5.597 5.468 25.448 1.00 79.25 217 LYS A C 1
ATOM 1702 O O . LYS A 1 217 ? 4.986 4.473 25.819 1.00 79.25 217 LYS A O 1
ATOM 1707 N N . SER A 1 218 ? 6.928 5.531 25.321 1.00 67.12 218 SER A N 1
ATOM 1708 C CA . SER A 1 218 ? 7.921 4.437 25.394 1.00 67.12 218 SER A CA 1
ATOM 1709 C C . SER A 1 218 ? 7.714 3.343 26.461 1.00 67.12 218 SER A C 1
ATOM 1711 O O . SER A 1 218 ? 8.042 2.189 26.216 1.00 67.12 218 SER A O 1
ATOM 1713 N N . TYR A 1 219 ? 7.200 3.674 27.649 1.00 56.28 219 TYR A N 1
ATOM 1714 C CA . TYR A 1 219 ? 7.269 2.805 28.837 1.00 56.28 219 TYR A CA 1
ATOM 1715 C C . TYR A 1 219 ? 5.921 2.256 29.328 1.00 56.28 219 TYR A C 1
ATOM 1717 O O . TYR A 1 219 ? 5.885 1.611 30.374 1.00 56.28 219 TYR A O 1
ATOM 1725 N N . TYR A 1 220 ? 4.814 2.513 28.626 1.00 55.66 220 TYR A N 1
ATOM 1726 C CA . TYR A 1 220 ? 3.510 1.980 29.029 1.00 55.66 220 TYR A CA 1
ATOM 1727 C C . TYR A 1 220 ? 3.220 0.667 28.301 1.00 55.66 220 TYR A C 1
ATOM 1729 O O . TYR A 1 220 ? 2.816 0.666 27.141 1.00 55.66 220 TYR A O 1
ATOM 1737 N N . ASP A 1 221 ? 3.465 -0.428 29.018 1.00 59.69 221 ASP A N 1
ATOM 1738 C CA . ASP A 1 221 ? 2.963 -1.772 28.736 1.00 59.69 221 ASP A CA 1
ATOM 1739 C C . ASP A 1 221 ? 1.779 -2.009 29.703 1.00 59.69 221 ASP A C 1
ATOM 1741 O O . ASP A 1 221 ? 1.952 -1.810 30.915 1.00 59.69 221 ASP A O 1
ATOM 1745 N N . PRO A 1 222 ? 0.568 -2.339 29.221 1.00 73.06 222 PRO A N 1
ATOM 1746 C CA . PRO A 1 222 ? 0.217 -2.603 27.825 1.00 73.06 222 PRO A CA 1
ATOM 1747 C C . PRO A 1 222 ? -0.062 -1.344 26.991 1.00 73.06 222 PRO A C 1
ATOM 1749 O O . PRO A 1 222 ? -0.376 -0.268 27.512 1.00 73.06 222 PRO A O 1
ATOM 1752 N N . VAL A 1 223 ? 0.011 -1.491 25.668 1.00 80.50 223 VAL A N 1
ATOM 1753 C CA . VAL A 1 223 ? -0.368 -0.468 24.688 1.00 80.50 223 VAL A CA 1
ATOM 1754 C C . VAL A 1 223 ? -1.888 -0.374 24.645 1.00 80.50 223 VAL A C 1
ATOM 1756 O O . VAL A 1 223 ? -2.558 -1.279 24.159 1.00 80.50 223 VAL A O 1
ATOM 1759 N N . VAL A 1 224 ? -2.446 0.738 25.123 1.00 84.31 224 VAL A N 1
ATOM 1760 C CA . VAL A 1 224 ? -3.900 0.910 25.194 1.00 84.31 224 VAL A CA 1
ATOM 1761 C C . VAL A 1 224 ? -4.382 1.977 24.211 1.00 84.31 224 VAL A C 1
ATOM 1763 O O . VAL A 1 224 ? -3.978 3.139 24.298 1.00 84.31 224 VAL A O 1
ATOM 1766 N N . ILE A 1 225 ? -5.250 1.592 23.272 1.00 85.38 225 ILE A N 1
ATOM 1767 C CA . ILE A 1 225 ? -5.668 2.431 22.141 1.00 85.38 225 ILE A CA 1
ATOM 1768 C C . ILE A 1 225 ? -7.187 2.375 21.983 1.00 85.38 225 ILE A C 1
ATOM 1770 O O . ILE A 1 225 ? -7.784 1.306 21.937 1.00 85.38 225 ILE A O 1
ATOM 1774 N N . SER A 1 226 ? -7.825 3.534 21.837 1.00 85.12 226 SER A N 1
ATOM 1775 C CA . SER A 1 226 ? -9.220 3.588 21.393 1.00 85.12 226 SER A CA 1
ATOM 1776 C C . SER A 1 226 ? -9.315 3.344 19.887 1.00 85.12 226 SER A C 1
ATOM 1778 O O . SER A 1 226 ? -8.589 3.975 19.125 1.00 85.12 226 SER A O 1
ATOM 1780 N N . GLN A 1 227 ? -10.283 2.545 19.437 1.00 82.56 227 GLN A N 1
ATOM 1781 C CA . GLN A 1 227 ? -10.551 2.362 18.002 1.00 82.56 227 GLN A CA 1
ATOM 1782 C C . GLN A 1 227 ? -10.993 3.643 17.270 1.00 82.56 227 GLN A C 1
ATOM 1784 O O . GLN A 1 227 ? -10.904 3.743 16.048 1.00 82.56 227 GLN A O 1
ATOM 1789 N N . THR A 1 228 ? -11.454 4.650 18.016 1.00 82.31 228 THR A N 1
ATOM 1790 C CA . THR A 1 228 ? -12.028 5.886 17.463 1.00 82.31 228 THR A CA 1
ATOM 1791 C C . THR A 1 228 ? -10.990 6.973 17.160 1.00 82.31 228 THR A C 1
ATOM 1793 O O . THR A 1 228 ? -11.362 8.065 16.715 1.00 82.31 228 THR A O 1
ATOM 1796 N N . VAL A 1 229 ? -9.701 6.725 17.416 1.00 88.94 229 VAL A N 1
ATOM 1797 C CA . VAL A 1 229 ? -8.633 7.708 17.172 1.00 88.94 229 VAL A CA 1
ATOM 1798 C C . VAL A 1 229 ? -8.504 8.005 15.680 1.00 88.94 229 VAL A C 1
ATOM 1800 O O . VAL A 1 229 ? -8.543 7.094 14.856 1.00 88.94 229 VAL A O 1
ATOM 1803 N N . SER A 1 230 ? -8.343 9.282 15.323 1.00 92.31 230 SER A N 1
ATOM 1804 C CA . SER A 1 230 ? -8.094 9.675 13.931 1.00 92.31 230 SER A CA 1
ATOM 1805 C C . SER A 1 230 ? -6.620 9.918 13.634 1.00 92.31 230 SER A C 1
ATOM 1807 O O . SER A 1 230 ? -6.210 9.852 12.481 1.00 92.31 230 SER A O 1
ATOM 1809 N N . SER A 1 231 ? -5.795 10.151 14.650 1.00 95.25 231 SER A N 1
ATOM 1810 C CA . SER A 1 231 ? -4.341 10.210 14.522 1.00 95.25 231 SER A CA 1
ATOM 1811 C C . SER A 1 231 ? -3.694 9.452 15.672 1.00 95.25 231 SER A C 1
ATOM 1813 O O . SER A 1 231 ? -4.048 9.657 16.836 1.00 95.25 231 SER A O 1
ATOM 1815 N N . LEU A 1 232 ? -2.759 8.568 15.346 1.00 95.00 232 LEU A N 1
ATOM 1816 C CA . LEU A 1 232 ? -2.069 7.727 16.312 1.00 95.00 232 LEU A CA 1
ATOM 1817 C C . LEU A 1 232 ? -0.564 7.881 16.136 1.00 95.00 232 LEU A C 1
ATOM 1819 O O . LEU A 1 232 ? -0.030 7.639 15.057 1.00 95.00 232 LEU A O 1
ATOM 1823 N N . THR A 1 233 ? 0.109 8.273 17.212 1.00 95.38 233 THR A N 1
ATOM 1824 C CA . THR A 1 233 ? 1.561 8.413 17.250 1.00 95.38 233 THR A CA 1
ATOM 1825 C C . THR A 1 233 ? 2.147 7.496 18.311 1.00 95.38 233 THR A C 1
ATOM 1827 O O . THR A 1 233 ? 1.803 7.594 19.490 1.00 95.38 233 THR A O 1
ATOM 1830 N N . PHE A 1 234 ? 3.072 6.639 17.904 1.00 94.81 234 PHE A N 1
ATOM 1831 C CA . PHE A 1 234 ? 3.936 5.884 18.799 1.00 94.81 234 PHE A CA 1
ATOM 1832 C C . PHE A 1 234 ? 5.222 6.667 19.014 1.00 94.81 234 PHE A C 1
ATOM 1834 O O . PHE A 1 234 ? 5.937 6.966 18.060 1.00 94.81 234 PHE A O 1
ATOM 1841 N N . GLY A 1 235 ? 5.476 7.049 20.262 1.00 93.75 235 GLY A N 1
ATOM 1842 C CA . GLY A 1 235 ? 6.701 7.730 20.644 1.00 93.75 235 GLY A CA 1
ATOM 1843 C C . GLY A 1 235 ? 7.918 6.810 20.579 1.00 93.75 235 GLY A C 1
ATOM 1844 O O . GLY A 1 235 ? 7.768 5.595 20.463 1.00 93.75 235 GLY A O 1
ATOM 1845 N N . ASP A 1 236 ? 9.113 7.385 20.705 1.00 93.12 236 ASP A N 1
ATOM 1846 C CA . ASP A 1 236 ? 10.368 6.628 20.645 1.00 93.12 236 ASP A CA 1
ATOM 1847 C C . ASP A 1 236 ? 10.343 5.374 21.528 1.00 93.12 236 ASP A C 1
ATOM 1849 O O . ASP A 1 236 ? 9.984 5.429 22.706 1.00 93.12 236 ASP A O 1
ATOM 1853 N N . ASN A 1 237 ? 10.761 4.240 20.970 1.00 91.50 237 ASN A N 1
ATOM 1854 C CA . ASN A 1 237 ? 10.832 2.941 21.632 1.00 91.50 237 ASN A CA 1
ATOM 1855 C C . ASN A 1 237 ? 9.498 2.489 22.255 1.00 91.50 237 ASN A C 1
ATOM 1857 O O . ASN A 1 237 ? 9.493 1.886 23.329 1.00 91.50 237 ASN A O 1
ATOM 1861 N N . ALA A 1 238 ? 8.356 2.808 21.643 1.00 91.62 238 ALA A N 1
ATOM 1862 C CA . ALA A 1 238 ? 7.065 2.267 22.065 1.00 91.62 238 ALA A CA 1
ATOM 1863 C C . ALA A 1 238 ? 6.888 0.798 21.633 1.00 91.62 238 ALA A C 1
ATOM 1865 O O . ALA A 1 238 ? 7.467 0.346 20.644 1.00 91.62 238 ALA A O 1
ATOM 1866 N N . GLY A 1 239 ? 6.054 0.049 22.366 1.00 88.06 239 GLY A N 1
ATOM 1867 C CA . GLY A 1 239 ? 5.690 -1.326 22.005 1.00 88.06 239 GLY A CA 1
ATOM 1868 C C . GLY A 1 239 ? 6.819 -2.347 22.187 1.00 88.06 239 GLY A C 1
ATOM 1869 O O . GLY A 1 239 ? 7.009 -3.223 21.349 1.00 88.06 239 GLY A O 1
ATOM 1870 N N . THR A 1 240 ? 7.596 -2.230 23.266 1.00 88.12 240 THR A N 1
ATOM 1871 C CA . THR A 1 240 ? 8.761 -3.092 23.557 1.00 88.12 240 TH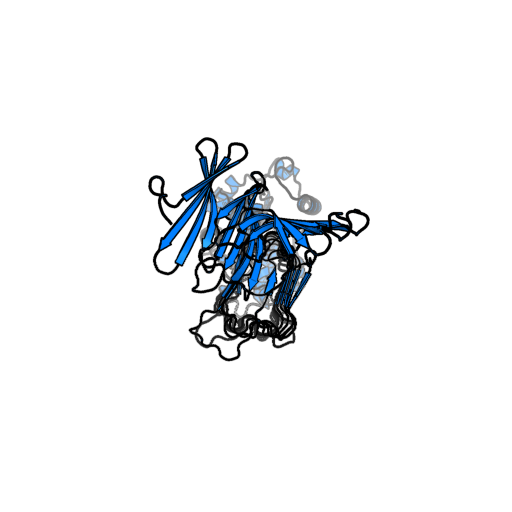R A CA 1
ATOM 1872 C C . THR A 1 240 ? 8.404 -4.441 24.181 1.00 88.12 240 THR A C 1
ATOM 1874 O O . THR A 1 240 ? 9.289 -5.272 24.389 1.00 88.12 240 THR A O 1
ATOM 1877 N N . SER A 1 241 ? 7.122 -4.697 24.455 1.00 86.69 241 SER A N 1
ATOM 1878 C CA . SER A 1 241 ? 6.663 -5.985 24.970 1.00 86.69 241 SER A CA 1
ATOM 1879 C C . SER A 1 241 ? 6.981 -7.121 23.994 1.00 86.69 241 SER A C 1
ATOM 1881 O O . SER A 1 241 ? 6.701 -7.042 22.798 1.00 86.69 241 SER A O 1
ATOM 1883 N N . LYS A 1 242 ? 7.519 -8.231 24.510 1.00 86.88 242 LYS A N 1
ATOM 1884 C CA . LYS A 1 242 ? 7.832 -9.439 23.718 1.00 86.88 242 LYS A CA 1
ATOM 1885 C C . LYS A 1 242 ? 6.594 -10.133 23.137 1.00 86.88 242 LYS A C 1
ATOM 1887 O O . LYS A 1 242 ? 6.735 -11.005 22.285 1.00 86.88 242 LYS A O 1
ATOM 1892 N N . HIS A 1 243 ? 5.407 -9.794 23.641 1.00 85.50 243 HIS A N 1
ATOM 1893 C CA . HIS A 1 243 ? 4.133 -10.359 23.202 1.00 85.50 243 HIS A CA 1
ATOM 1894 C C . HIS A 1 243 ? 3.585 -9.661 21.949 1.00 85.50 243 HIS A C 1
ATOM 1896 O O . HIS A 1 243 ? 2.824 -10.273 21.201 1.00 85.50 243 HIS A O 1
ATOM 1902 N N . LEU A 1 244 ? 4.041 -8.433 21.666 1.00 89.12 244 LEU A N 1
ATOM 1903 C CA . LEU A 1 244 ? 3.659 -7.630 20.501 1.00 89.12 244 LEU A CA 1
ATOM 1904 C C . LEU A 1 244 ? 4.360 -8.127 19.229 1.00 89.12 244 LEU A C 1
ATOM 1906 O O . LEU A 1 244 ? 5.240 -7.478 18.664 1.00 89.12 244 LEU A O 1
ATOM 1910 N N . THR A 1 245 ? 3.984 -9.330 18.809 1.00 90.50 245 THR A N 1
ATOM 1911 C CA . THR A 1 245 ? 4.518 -9.991 17.611 1.00 90.50 245 THR A CA 1
ATOM 1912 C C . THR A 1 245 ? 3.625 -9.790 16.391 1.00 90.50 245 THR A C 1
ATOM 1914 O O . THR A 1 245 ? 4.133 -9.729 15.274 1.00 90.50 245 THR A O 1
ATOM 1917 N N . ASP A 1 246 ? 2.323 -9.617 16.601 1.00 91.50 246 ASP A N 1
ATOM 1918 C CA . ASP A 1 246 ? 1.326 -9.428 15.555 1.00 91.50 246 ASP A CA 1
ATOM 1919 C C . ASP A 1 246 ? 0.592 -8.115 15.791 1.00 91.50 246 ASP A C 1
ATOM 1921 O O . ASP A 1 246 ? -0.113 -7.955 16.784 1.00 91.50 246 ASP A O 1
ATOM 1925 N N . ILE A 1 247 ? 0.797 -7.165 14.887 1.00 94.25 247 ILE A N 1
ATOM 1926 C CA . ILE A 1 247 ? 0.289 -5.804 15.004 1.00 94.25 247 ILE A CA 1
ATOM 1927 C C . ILE A 1 247 ? -0.710 -5.585 13.878 1.00 94.25 247 ILE A C 1
ATOM 1929 O O . ILE A 1 247 ? -0.332 -5.494 12.709 1.00 94.25 247 ILE A O 1
ATOM 1933 N N . ASP A 1 248 ? -1.988 -5.511 14.237 1.00 93.62 248 ASP A N 1
ATOM 1934 C CA . ASP A 1 248 ? -3.083 -5.328 13.291 1.00 93.62 248 ASP A CA 1
ATOM 1935 C C . ASP A 1 248 ? -3.827 -4.024 13.573 1.00 93.62 248 ASP A C 1
ATOM 1937 O O . ASP A 1 248 ? -4.425 -3.841 14.636 1.00 93.62 248 ASP A O 1
ATOM 1941 N N . PHE A 1 249 ? -3.783 -3.108 12.607 1.00 95.06 249 PHE A N 1
ATOM 1942 C CA . PHE A 1 249 ? -4.475 -1.830 12.696 1.00 95.06 249 PHE A CA 1
ATOM 1943 C C . PHE A 1 249 ? -5.869 -1.841 12.061 1.00 95.06 249 PHE A C 1
ATOM 1945 O O . PHE A 1 249 ? -6.570 -0.837 12.154 1.00 95.06 249 PHE A O 1
ATOM 1952 N N . SER A 1 250 ? -6.312 -2.947 11.461 1.00 91.62 250 SER A N 1
ATOM 1953 C CA . SER A 1 250 ? -7.622 -3.042 10.798 1.00 91.62 250 SER A CA 1
ATOM 1954 C C . SER A 1 250 ? -8.812 -2.555 11.655 1.00 91.62 250 SER A C 1
ATOM 1956 O O . SER A 1 250 ? -9.739 -1.978 11.086 1.00 91.62 250 SER A O 1
ATOM 1958 N N . PRO A 1 251 ? -8.829 -2.681 13.000 1.00 87.94 251 PRO A N 1
ATOM 1959 C CA . PRO A 1 251 ? -9.914 -2.127 13.819 1.00 87.94 251 PRO A CA 1
ATOM 1960 C C . PRO A 1 251 ? -10.026 -0.586 13.823 1.00 87.94 251 PRO A C 1
ATOM 1962 O O . PRO A 1 251 ? -11.097 -0.049 14.099 1.00 87.94 251 PRO A O 1
ATOM 1965 N N . PHE A 1 252 ? -8.963 0.161 13.500 1.00 90.75 252 PHE A N 1
ATOM 1966 C CA . PHE A 1 252 ? -8.921 1.629 13.624 1.00 90.75 252 PHE A CA 1
ATOM 1967 C C . PHE A 1 252 ? -9.490 2.340 12.384 1.00 90.75 252 PHE A C 1
ATOM 1969 O O . PHE A 1 252 ? -8.811 3.094 11.694 1.00 90.75 252 PHE A O 1
ATOM 1976 N N . GLN A 1 253 ? -10.772 2.122 12.097 1.00 89.44 253 GLN A N 1
ATOM 1977 C CA . GLN A 1 253 ? -11.438 2.561 10.859 1.00 89.44 253 GLN A CA 1
ATOM 1978 C C . GLN A 1 253 ? -11.507 4.088 10.662 1.00 89.44 253 GLN A C 1
ATOM 1980 O O . GLN A 1 253 ? -11.717 4.554 9.546 1.00 89.44 253 GLN A O 1
ATOM 1985 N N . SER A 1 254 ? -11.342 4.870 11.735 1.00 90.62 254 SER A N 1
ATOM 1986 C CA . SER A 1 254 ? -11.292 6.343 11.689 1.00 90.62 254 SER A CA 1
ATOM 1987 C C . SER A 1 254 ? -9.878 6.906 11.500 1.00 90.62 254 SER A C 1
ATOM 1989 O O . SER A 1 254 ? -9.715 8.128 11.479 1.00 90.62 254 SER A O 1
ATOM 1991 N N . LEU A 1 255 ? -8.853 6.050 11.435 1.00 95.50 255 LEU A N 1
ATOM 1992 C CA . LEU A 1 255 ? -7.456 6.464 11.417 1.00 95.50 255 LEU A CA 1
ATOM 1993 C C . LEU A 1 255 ? -7.111 7.147 10.092 1.00 95.50 255 LEU A C 1
ATOM 1995 O O . LEU A 1 255 ? -7.253 6.557 9.029 1.00 95.50 255 LEU A O 1
ATOM 1999 N N . THR A 1 256 ? -6.628 8.382 10.187 1.00 97.12 256 THR A N 1
ATOM 2000 C CA . THR A 1 256 ? -6.173 9.215 9.063 1.00 97.12 256 THR A CA 1
ATOM 2001 C C . THR A 1 256 ? -4.651 9.315 9.008 1.00 97.12 256 THR A C 1
ATOM 2003 O O . THR A 1 256 ? -4.069 9.261 7.933 1.00 97.12 256 THR A O 1
ATOM 2006 N N . HIS A 1 257 ? -3.993 9.411 10.167 1.00 97.69 257 HIS A N 1
ATOM 2007 C CA . HIS A 1 257 ? -2.542 9.571 10.271 1.00 97.69 257 HIS A CA 1
ATOM 2008 C C . HIS A 1 257 ? -1.978 8.533 11.236 1.00 97.69 257 HIS A C 1
ATOM 2010 O O . HIS A 1 257 ? -2.396 8.486 12.400 1.00 97.69 257 HIS A O 1
ATOM 2016 N N . LEU A 1 258 ? -1.008 7.750 10.776 1.00 98.19 258 LEU A N 1
ATOM 2017 C CA . LEU A 1 258 ? -0.275 6.806 11.609 1.00 98.19 258 LEU A CA 1
ATOM 2018 C C . LEU A 1 258 ? 1.207 7.161 11.612 1.00 98.19 258 LEU A C 1
ATOM 2020 O O . LEU A 1 258 ? 1.852 7.154 10.567 1.00 98.19 258 LEU A O 1
ATOM 2024 N N . THR A 1 259 ? 1.741 7.439 12.796 1.00 98.06 259 THR A N 1
ATOM 2025 C CA . THR A 1 259 ? 3.143 7.813 12.968 1.00 98.06 259 THR A CA 1
ATOM 2026 C C . THR A 1 259 ? 3.819 6.903 13.978 1.00 98.06 259 THR A C 1
ATOM 2028 O O . THR A 1 259 ? 3.324 6.706 15.088 1.00 98.06 259 THR A O 1
ATOM 2031 N N . PHE A 1 260 ? 4.994 6.409 13.629 1.00 97.25 260 PHE A N 1
ATOM 2032 C CA . PHE A 1 260 ? 5.941 5.803 14.550 1.00 97.25 260 PHE A CA 1
ATOM 2033 C C . PHE A 1 260 ? 7.158 6.714 14.580 1.00 97.25 260 PHE A C 1
ATOM 2035 O O . PHE A 1 260 ? 7.673 7.068 13.524 1.00 97.25 260 PHE A O 1
ATOM 2042 N N . GLN A 1 261 ? 7.609 7.116 15.766 1.00 95.94 261 GLN A N 1
ATOM 2043 C CA . GLN A 1 261 ? 8.899 7.788 15.908 1.00 95.94 261 GLN A CA 1
ATOM 2044 C C . GLN A 1 261 ? 10.022 6.750 15.726 1.00 95.94 261 GLN A C 1
ATOM 2046 O O . GLN A 1 261 ? 9.975 5.967 14.783 1.00 95.94 261 GLN A O 1
ATOM 2051 N N . HIS A 1 262 ? 11.036 6.700 16.586 1.00 94.69 262 HIS A N 1
ATOM 2052 C CA . HIS A 1 262 ? 12.177 5.805 16.382 1.00 94.69 262 HIS A CA 1
ATOM 2053 C C . HIS A 1 262 ? 12.079 4.527 17.221 1.00 94.69 262 HIS A C 1
ATOM 2055 O O . HIS A 1 262 ? 11.524 4.535 18.317 1.00 94.69 262 HIS A O 1
ATOM 2061 N N . GLY A 1 263 ? 12.624 3.409 16.735 1.00 93.38 263 GLY A N 1
ATOM 2062 C CA . GLY A 1 263 ? 12.836 2.197 17.545 1.00 93.38 263 GLY A CA 1
ATOM 2063 C C . GLY A 1 263 ? 11.566 1.475 18.017 1.00 93.38 263 GLY A C 1
ATOM 2064 O O . GLY A 1 263 ? 11.615 0.706 18.978 1.00 93.38 263 GLY A O 1
ATOM 2065 N N . CYS A 1 264 ? 10.409 1.735 17.403 1.00 94.25 264 CYS A N 1
ATOM 2066 C CA . CYS A 1 264 ? 9.136 1.167 17.849 1.00 94.25 264 CYS A CA 1
ATOM 2067 C C . CYS A 1 264 ? 9.017 -0.325 17.486 1.00 94.25 264 CYS A C 1
ATOM 2069 O O . CYS A 1 264 ? 9.436 -0.739 16.408 1.00 94.25 264 CYS A O 1
ATOM 2071 N N . PHE A 1 265 ? 8.386 -1.122 18.352 1.00 93.56 265 PHE A N 1
ATOM 2072 C CA . PHE A 1 265 ? 7.990 -2.516 18.094 1.00 93.56 265 PHE A CA 1
ATOM 2073 C C . PHE A 1 265 ? 9.115 -3.482 17.644 1.00 93.56 265 PHE A C 1
ATOM 2075 O O . PHE A 1 265 ? 8.982 -4.161 16.622 1.00 93.56 265 PHE A O 1
ATOM 2082 N N . PRO A 1 266 ? 10.210 -3.643 18.415 1.00 91.88 266 PRO A N 1
ATOM 2083 C CA . PRO A 1 266 ? 11.362 -4.481 18.031 1.00 91.88 266 PRO A CA 1
ATOM 2084 C C . PRO A 1 266 ? 11.054 -5.991 17.922 1.00 91.88 266 PRO A C 1
ATOM 2086 O O . PRO A 1 266 ? 11.837 -6.772 17.368 1.00 91.88 266 PRO A O 1
ATOM 2089 N N . HIS A 1 267 ? 9.920 -6.430 18.474 1.00 90.94 267 HIS A N 1
ATOM 2090 C CA . HIS A 1 267 ? 9.494 -7.831 18.486 1.00 90.94 267 HIS A CA 1
ATOM 2091 C C . HIS A 1 267 ? 8.433 -8.169 17.430 1.00 90.94 267 HIS A C 1
ATOM 2093 O O . HIS A 1 267 ? 8.102 -9.348 17.279 1.00 90.94 267 HIS A O 1
ATOM 2099 N N . ALA A 1 268 ? 7.964 -7.183 16.658 1.00 93.31 268 ALA A N 1
ATOM 2100 C CA . ALA A 1 268 ? 6.969 -7.402 15.618 1.00 93.31 268 ALA A CA 1
ATOM 2101 C C . ALA A 1 268 ? 7.471 -8.374 14.546 1.00 93.31 268 ALA A C 1
ATOM 2103 O O . ALA A 1 268 ? 8.607 -8.289 14.069 1.00 93.31 268 ALA A O 1
ATOM 2104 N N . ARG A 1 269 ? 6.594 -9.290 14.152 1.00 92.81 269 ARG A N 1
ATOM 2105 C CA . ARG A 1 269 ? 6.763 -10.228 13.042 1.00 92.81 269 ARG A CA 1
ATOM 2106 C C . ARG A 1 269 ? 5.770 -9.945 11.927 1.00 92.81 269 ARG A C 1
ATOM 2108 O O . ARG A 1 269 ? 6.148 -10.058 10.770 1.00 92.81 269 ARG A O 1
ATOM 2115 N N . ARG A 1 270 ? 4.536 -9.559 12.259 1.00 95.31 270 ARG A N 1
ATOM 2116 C CA . ARG A 1 270 ? 3.523 -9.158 11.279 1.00 95.31 270 ARG A CA 1
ATOM 2117 C C . ARG A 1 270 ? 2.993 -7.770 11.606 1.00 95.31 270 ARG A C 1
ATOM 2119 O O . ARG A 1 270 ? 2.624 -7.509 12.747 1.00 95.31 270 ARG A O 1
ATOM 2126 N N . VAL A 1 271 ? 2.955 -6.898 10.605 1.00 97.69 271 VAL A N 1
ATOM 2127 C CA . VAL A 1 271 ? 2.426 -5.534 10.699 1.00 97.69 271 VAL A CA 1
ATOM 2128 C C . VAL A 1 271 ? 1.426 -5.337 9.568 1.00 97.69 271 VAL A C 1
ATOM 2130 O O . VAL A 1 271 ? 1.798 -5.389 8.396 1.00 97.69 271 VAL A O 1
ATOM 2133 N N . ARG A 1 272 ? 0.151 -5.143 9.917 1.00 98.12 272 ARG A N 1
ATOM 2134 C CA . ARG A 1 272 ? -0.959 -5.056 8.963 1.00 98.12 272 ARG A CA 1
ATOM 2135 C C . ARG A 1 272 ? -1.671 -3.719 9.064 1.00 98.12 272 ARG A C 1
ATOM 2137 O O . ARG A 1 272 ? -2.250 -3.376 10.093 1.00 98.12 272 ARG A O 1
ATOM 2144 N N . LEU A 1 273 ? -1.653 -2.997 7.953 1.00 98.25 273 LEU A N 1
ATOM 2145 C CA . LEU A 1 273 ? -2.398 -1.772 7.706 1.00 98.25 273 LEU A CA 1
ATOM 2146 C C . LEU A 1 273 ? -3.418 -2.083 6.609 1.00 98.25 273 LEU A C 1
ATOM 2148 O O . LEU A 1 273 ? -3.189 -1.800 5.437 1.00 98.25 273 LEU A O 1
ATOM 2152 N N . CYS A 1 274 ? -4.487 -2.790 6.976 1.00 97.38 274 CYS A N 1
ATOM 2153 C CA . CYS A 1 274 ? -5.446 -3.344 6.022 1.00 97.38 274 CYS A CA 1
ATOM 2154 C C . CYS A 1 274 ? -6.841 -2.744 6.218 1.00 97.38 274 CYS A C 1
ATOM 2156 O O . CYS A 1 274 ? -7.307 -2.618 7.347 1.00 97.38 274 CYS A O 1
ATOM 2158 N N . ASN A 1 275 ? -7.533 -2.441 5.116 1.00 96.19 275 ASN A N 1
ATOM 2159 C CA . ASN A 1 275 ? -8.926 -1.976 5.119 1.00 96.19 275 ASN A CA 1
ATOM 2160 C C . ASN A 1 275 ? -9.132 -0.698 5.954 1.00 96.19 275 ASN A C 1
ATOM 2162 O O . ASN A 1 275 ? -10.033 -0.635 6.796 1.00 96.19 275 ASN A O 1
ATOM 2166 N N . LEU A 1 276 ? -8.283 0.311 5.737 1.00 96.94 276 LEU A N 1
ATOM 2167 C CA . LEU A 1 276 ? -8.323 1.591 6.449 1.00 96.94 276 LEU A CA 1
ATOM 2168 C C . LEU A 1 276 ? -8.840 2.692 5.506 1.00 96.94 276 LEU A C 1
ATOM 2170 O O . LEU A 1 276 ? -8.051 3.304 4.784 1.00 96.94 276 LEU A O 1
ATOM 2174 N N . PRO A 1 277 ? -10.165 2.950 5.481 1.00 96.38 277 PRO A N 1
ATOM 2175 C CA . PRO A 1 277 ? -10.796 3.791 4.458 1.00 96.38 277 PRO A CA 1
ATOM 2176 C C . PRO A 1 277 ? -10.416 5.272 4.557 1.00 96.38 277 PRO A C 1
ATOM 2178 O O . PRO A 1 277 ? -10.473 5.986 3.558 1.00 96.38 277 PRO A O 1
ATOM 2181 N N . GLU A 1 278 ? -10.036 5.727 5.752 1.00 97.38 278 GLU A N 1
ATOM 2182 C CA . GLU A 1 278 ? -9.717 7.126 6.040 1.00 97.38 278 GLU A CA 1
ATOM 2183 C C . GLU A 1 278 ? -8.210 7.416 6.100 1.00 97.38 278 GLU A C 1
ATOM 2185 O O . GLU A 1 278 ? -7.833 8.578 6.238 1.00 97.38 278 GLU A O 1
ATOM 2190 N N . LEU A 1 279 ? -7.347 6.399 5.981 1.00 98.56 279 LEU A N 1
ATOM 2191 C CA . LEU A 1 279 ? -5.901 6.552 6.154 1.00 98.56 279 LEU A CA 1
ATOM 2192 C C . LEU A 1 279 ? -5.301 7.342 4.992 1.00 98.56 279 LEU A C 1
ATOM 2194 O O . LEU A 1 279 ? -5.398 6.910 3.849 1.00 98.56 279 LEU A O 1
ATOM 2198 N N . THR A 1 280 ? -4.662 8.471 5.297 1.00 98.38 280 THR A N 1
ATOM 2199 C CA . THR A 1 280 ? -4.025 9.367 4.323 1.00 98.38 280 THR A CA 1
ATOM 2200 C C . THR A 1 280 ? -2.507 9.287 4.365 1.00 98.38 280 THR A C 1
ATOM 2202 O O . THR A 1 280 ? -1.872 9.358 3.318 1.00 98.38 280 THR A O 1
ATOM 2205 N N . THR A 1 281 ? -1.911 9.102 5.549 1.00 98.25 281 THR A N 1
ATOM 2206 C CA . THR A 1 281 ? -0.449 9.078 5.702 1.00 98.25 281 THR A CA 1
ATOM 2207 C C . THR A 1 281 ? 0.028 8.010 6.682 1.00 98.25 281 THR A C 1
ATOM 2209 O O . THR A 1 281 ? -0.572 7.782 7.741 1.00 98.25 281 THR A O 1
ATOM 2212 N N . VAL A 1 282 ? 1.145 7.373 6.327 1.00 98.69 282 VAL A N 1
ATOM 2213 C CA . VAL A 1 282 ? 1.906 6.472 7.199 1.00 98.69 282 VAL A CA 1
ATOM 2214 C C . VAL A 1 282 ? 3.348 6.955 7.246 1.00 98.69 282 VAL A C 1
ATOM 2216 O O . VAL A 1 282 ? 4.021 7.001 6.218 1.00 98.69 282 VAL A O 1
ATOM 2219 N N . ASP A 1 283 ? 3.815 7.296 8.442 1.00 98.50 283 ASP A N 1
ATOM 2220 C CA . ASP A 1 283 ? 5.177 7.762 8.690 1.00 98.50 283 ASP A CA 1
ATOM 2221 C C . ASP A 1 283 ? 5.850 6.871 9.735 1.00 98.50 283 ASP A C 1
ATOM 2223 O O . ASP A 1 283 ? 5.433 6.813 10.893 1.00 98.50 283 ASP A O 1
ATOM 2227 N N . VAL A 1 284 ? 6.862 6.120 9.318 1.00 98.44 284 VAL A N 1
ATOM 2228 C CA . VAL A 1 284 ? 7.637 5.225 10.174 1.00 98.44 284 VAL A CA 1
ATOM 2229 C C . VAL A 1 284 ? 9.034 5.812 10.314 1.00 98.44 284 VAL A C 1
ATOM 2231 O O . VAL A 1 284 ? 9.766 5.870 9.335 1.00 98.44 284 VAL A O 1
ATOM 2234 N N . GLY A 1 285 ? 9.439 6.205 11.520 1.00 97.25 285 GLY A N 1
ATOM 2235 C CA . GLY A 1 285 ? 10.793 6.685 11.786 1.00 97.25 285 GLY A CA 1
ATOM 2236 C C . GLY A 1 285 ? 11.849 5.579 11.734 1.00 97.25 285 GLY A C 1
ATOM 2237 O O . GLY A 1 285 ? 11.567 4.420 11.424 1.00 97.25 285 GLY A O 1
ATOM 2238 N N . ASP A 1 286 ? 13.095 5.945 12.028 1.00 95.81 286 ASP A N 1
ATOM 2239 C CA . ASP A 1 286 ? 14.243 5.035 11.940 1.00 95.81 286 ASP A CA 1
ATOM 2240 C C . ASP A 1 286 ? 14.191 3.900 12.981 1.00 95.81 286 ASP A C 1
ATOM 2242 O O . ASP A 1 286 ? 13.757 4.089 14.118 1.00 95.81 286 ASP A O 1
ATOM 2246 N N . THR A 1 287 ? 14.734 2.732 12.636 1.00 94.50 287 THR A N 1
ATOM 2247 C CA . THR A 1 287 ? 14.890 1.533 13.484 1.00 94.50 287 THR A CA 1
ATOM 2248 C C . THR A 1 287 ? 13.585 0.941 14.028 1.00 94.50 287 THR A C 1
ATOM 2250 O O . THR A 1 287 ? 13.602 0.127 14.953 1.00 94.50 287 THR A O 1
ATOM 2253 N N . CYS A 1 288 ? 12.438 1.299 13.454 1.00 95.88 288 CYS A N 1
ATOM 2254 C CA . CYS A 1 288 ? 11.158 0.685 13.791 1.00 95.88 288 CYS A CA 1
ATOM 2255 C C . CYS A 1 288 ? 11.068 -0.734 13.230 1.00 95.88 288 CYS A C 1
ATOM 2257 O O . CYS A 1 288 ? 11.490 -1.016 12.110 1.00 95.88 288 CYS A O 1
ATOM 2259 N N . PHE A 1 289 ? 10.493 -1.652 14.002 1.00 95.31 289 PHE A N 1
ATOM 2260 C CA . PHE A 1 289 ? 10.376 -3.061 13.624 1.00 95.31 289 PHE A CA 1
ATOM 2261 C C . PHE A 1 289 ? 11.746 -3.708 13.321 1.00 95.31 289 PHE A C 1
ATOM 2263 O O . PHE A 1 289 ? 11.859 -4.652 12.534 1.00 95.31 289 PHE A O 1
ATOM 2270 N N . PHE A 1 290 ? 12.812 -3.182 13.935 1.00 91.25 290 PHE A N 1
ATOM 2271 C CA . PHE A 1 290 ? 14.183 -3.645 13.755 1.00 91.25 290 PHE A CA 1
ATOM 2272 C C . PHE A 1 290 ? 14.512 -4.816 14.685 1.00 91.25 290 PHE A C 1
ATOM 2274 O O . PHE A 1 290 ? 14.187 -4.812 15.872 1.00 91.25 290 PHE A O 1
ATOM 2281 N N . ASN A 1 291 ? 15.231 -5.808 14.155 1.00 82.88 291 ASN A N 1
ATOM 2282 C CA . ASN A 1 291 ? 15.719 -6.945 14.924 1.00 82.88 291 ASN A CA 1
ATOM 2283 C C . ASN A 1 291 ? 17.104 -7.376 14.413 1.00 82.88 291 ASN A C 1
ATOM 2285 O O . ASN A 1 291 ? 17.259 -7.673 13.237 1.00 82.88 291 ASN A O 1
ATOM 2289 N N . MET A 1 292 ? 18.121 -7.440 15.280 1.00 71.44 292 MET A N 1
ATOM 2290 C CA . MET A 1 292 ? 19.488 -7.813 14.863 1.00 71.44 292 MET A CA 1
ATOM 2291 C C . MET A 1 292 ? 19.710 -9.317 14.666 1.00 71.44 292 MET A C 1
ATOM 2293 O O . MET A 1 292 ? 20.783 -9.713 14.218 1.00 71.44 292 MET A O 1
ATOM 2297 N N . ARG A 1 293 ? 18.752 -10.176 15.036 1.00 68.56 293 ARG A N 1
ATOM 2298 C CA . ARG A 1 293 ? 18.898 -11.636 14.950 1.00 68.56 293 ARG A CA 1
ATOM 2299 C C . ARG A 1 293 ? 17.943 -12.194 13.895 1.00 68.56 293 ARG A C 1
ATOM 2301 O O . ARG A 1 293 ? 16.884 -12.708 14.261 1.00 68.56 293 ARG A O 1
ATOM 2308 N N . PRO A 1 294 ? 18.282 -12.092 12.598 1.00 56.66 294 PRO A N 1
ATOM 2309 C CA . PRO A 1 294 ? 17.482 -12.710 11.556 1.00 56.66 294 PRO A CA 1
ATOM 2310 C C . PRO A 1 294 ? 17.569 -14.227 11.715 1.00 56.66 294 PRO A C 1
ATOM 2312 O O . PRO A 1 294 ? 18.623 -14.827 11.513 1.00 56.66 294 PRO A O 1
ATOM 2315 N N . ASN A 1 295 ? 16.458 -14.858 12.079 1.00 64.94 295 ASN A N 1
ATOM 2316 C CA . ASN A 1 295 ? 16.285 -16.264 11.770 1.00 64.94 295 ASN A CA 1
ATOM 2317 C C . ASN A 1 295 ? 15.672 -16.324 10.370 1.00 64.94 295 ASN A C 1
ATOM 2319 O O . ASN A 1 295 ? 14.526 -15.924 10.207 1.00 64.94 295 ASN A O 1
ATOM 2323 N N . ARG A 1 296 ? 16.429 -16.764 9.356 1.00 54.25 296 ARG A N 1
ATOM 2324 C CA . ARG A 1 296 ? 15.966 -16.764 7.951 1.00 54.25 296 ARG A CA 1
ATOM 2325 C C . ARG A 1 296 ? 14.742 -17.662 7.708 1.00 54.25 296 ARG A C 1
ATOM 2327 O O . ARG A 1 296 ? 14.118 -17.544 6.665 1.00 54.25 296 ARG A O 1
ATOM 2334 N N . SER A 1 297 ? 14.394 -18.540 8.652 1.00 64.56 297 SER A N 1
ATOM 2335 C CA . SER A 1 297 ? 13.153 -19.324 8.616 1.00 64.56 297 SER A CA 1
ATOM 2336 C C . SER A 1 297 ? 11.936 -18.601 9.206 1.00 64.56 297 SER A C 1
ATOM 2338 O O . SER A 1 297 ? 10.826 -19.112 9.094 1.00 64.56 297 SER A O 1
ATOM 2340 N N . ASP A 1 298 ? 12.126 -17.473 9.898 1.00 75.81 298 ASP A N 1
ATOM 2341 C CA . ASP A 1 298 ? 11.032 -16.713 10.502 1.00 75.81 298 ASP A CA 1
ATOM 2342 C C . ASP A 1 298 ? 10.453 -15.760 9.451 1.00 75.81 298 ASP A C 1
ATOM 2344 O O . ASP A 1 298 ? 11.009 -14.690 9.203 1.00 75.81 298 ASP A O 1
ATOM 2348 N N . GLU A 1 299 ? 9.322 -16.137 8.859 1.00 82.88 299 GLU A N 1
ATOM 2349 C CA . GLU A 1 299 ? 8.572 -15.261 7.961 1.00 82.88 299 GLU A CA 1
ATOM 2350 C C . GLU A 1 299 ? 8.105 -14.002 8.709 1.00 82.88 299 GLU A C 1
ATOM 2352 O O . GLU A 1 299 ? 7.499 -14.073 9.787 1.00 82.88 299 GLU A O 1
ATOM 2357 N N . ARG A 1 300 ? 8.422 -12.834 8.142 1.00 93.19 300 ARG A N 1
ATOM 2358 C CA . ARG A 1 300 ? 8.083 -11.522 8.699 1.00 93.19 300 ARG A CA 1
ATOM 2359 C C . ARG A 1 300 ? 7.461 -10.652 7.621 1.00 93.19 300 ARG A C 1
ATOM 2361 O O . ARG A 1 300 ? 8.035 -10.489 6.546 1.00 93.19 300 ARG A O 1
ATOM 2368 N N . GLU A 1 301 ? 6.304 -10.086 7.927 1.00 95.62 301 GLU A N 1
ATOM 2369 C CA . GLU A 1 301 ? 5.405 -9.491 6.943 1.00 95.62 301 GLU A CA 1
ATOM 2370 C C . GLU A 1 301 ? 5.013 -8.065 7.312 1.00 95.62 301 GLU A C 1
ATOM 2372 O O . GLU A 1 301 ? 4.452 -7.814 8.379 1.00 95.62 301 GLU A O 1
ATOM 2377 N N . PHE A 1 302 ? 5.235 -7.144 6.379 1.00 98.12 302 PHE A N 1
ATOM 2378 C CA . PHE A 1 302 ? 4.591 -5.841 6.348 1.00 98.12 302 PHE A CA 1
ATOM 2379 C C . PHE A 1 302 ? 3.568 -5.852 5.216 1.00 98.12 302 PHE A C 1
ATOM 2381 O O . PHE A 1 302 ? 3.918 -6.117 4.065 1.00 98.12 302 PHE A O 1
ATOM 2388 N N . ARG A 1 303 ? 2.306 -5.574 5.544 1.00 98.44 303 ARG A N 1
ATOM 2389 C CA . ARG A 1 303 ? 1.210 -5.535 4.577 1.00 98.44 303 ARG A CA 1
ATOM 2390 C C . ARG A 1 303 ? 0.435 -4.234 4.704 1.00 98.44 303 ARG A C 1
ATOM 2392 O O . ARG A 1 303 ? -0.098 -3.928 5.771 1.00 98.44 303 ARG A O 1
ATOM 2399 N N . LEU A 1 304 ? 0.326 -3.518 3.593 1.00 98.50 304 LEU A N 1
ATOM 2400 C CA . LEU A 1 304 ? -0.449 -2.296 3.444 1.00 98.50 304 LEU A CA 1
ATOM 2401 C C . LEU A 1 304 ? -1.413 -2.480 2.272 1.00 98.50 304 LEU A C 1
ATOM 2403 O O . LEU A 1 304 ? -0.987 -2.533 1.118 1.00 98.50 304 LEU A O 1
ATOM 2407 N N . GLN A 1 305 ? -2.700 -2.646 2.584 1.00 98.06 305 GLN A N 1
ATOM 2408 C CA . GLN A 1 305 ? -3.697 -3.054 1.598 1.00 98.06 305 GLN A CA 1
ATOM 2409 C C . GLN A 1 305 ? -5.066 -2.400 1.817 1.00 98.06 305 GLN A C 1
ATOM 2411 O O . GLN A 1 305 ? -5.505 -2.245 2.956 1.00 98.06 305 GLN A O 1
ATOM 2416 N N . ASN A 1 306 ? -5.787 -2.090 0.735 1.00 97.88 306 ASN A N 1
ATOM 2417 C CA . ASN A 1 306 ? -7.147 -1.533 0.775 1.00 97.88 306 ASN A CA 1
ATOM 2418 C C . ASN A 1 306 ? -7.227 -0.217 1.571 1.00 97.88 306 ASN A C 1
ATOM 2420 O O . ASN A 1 306 ? -8.069 -0.056 2.460 1.00 97.88 306 ASN A O 1
ATOM 2424 N N . CYS A 1 307 ? -6.339 0.726 1.254 1.00 98.44 307 CYS A N 1
ATOM 2425 C CA . CYS A 1 307 ? -6.297 2.059 1.864 1.00 98.44 307 CYS A CA 1
ATOM 2426 C C . CYS A 1 307 ? -6.523 3.119 0.769 1.00 98.44 307 CYS A C 1
ATOM 2428 O O . CYS A 1 307 ? -5.562 3.688 0.251 1.00 98.44 307 CYS A O 1
ATOM 2430 N N . PRO A 1 308 ? -7.785 3.380 0.372 1.00 98.31 308 PRO A N 1
ATOM 2431 C CA . PRO A 1 308 ? -8.116 4.133 -0.841 1.00 98.31 308 PRO A CA 1
ATOM 2432 C C . PRO A 1 308 ? -7.749 5.619 -0.802 1.00 98.31 308 PRO A C 1
ATOM 2434 O O . PRO A 1 308 ? -7.708 6.244 -1.856 1.00 98.31 308 PRO A O 1
ATOM 2437 N N . LYS A 1 309 ? -7.511 6.190 0.385 1.00 98.62 309 LYS A N 1
ATOM 2438 C CA . LYS A 1 309 ? -7.151 7.605 0.573 1.00 98.62 309 LYS A CA 1
ATOM 2439 C C . LYS A 1 309 ? -5.670 7.826 0.888 1.00 98.62 309 LYS A C 1
ATOM 2441 O O . LYS A 1 309 ? -5.271 8.975 1.063 1.00 98.62 309 LYS A O 1
ATOM 2446 N N . LEU A 1 310 ? -4.871 6.761 0.980 1.00 98.75 310 LEU A N 1
ATOM 2447 C CA . LEU A 1 310 ? -3.468 6.870 1.362 1.00 98.75 310 LEU A CA 1
ATOM 2448 C C . LEU A 1 310 ? -2.703 7.565 0.240 1.00 98.75 310 LEU A C 1
ATOM 2450 O O . LEU A 1 310 ? -2.664 7.026 -0.858 1.00 98.75 310 LEU A O 1
ATOM 2454 N N . SER A 1 311 ? -2.090 8.713 0.525 1.00 98.31 311 SER A N 1
ATOM 2455 C CA . SER A 1 311 ? -1.310 9.492 -0.441 1.00 98.31 311 SER A CA 1
ATOM 2456 C C . SER A 1 311 ? 0.197 9.346 -0.248 1.00 98.31 311 SER A C 1
ATOM 2458 O O . SER A 1 311 ? 0.942 9.441 -1.221 1.00 98.31 311 SER A O 1
ATOM 2460 N N . GLU A 1 312 ? 0.657 9.086 0.981 1.00 98.25 312 GLU A N 1
ATOM 2461 C CA . GLU A 1 312 ? 2.085 9.051 1.314 1.00 98.25 312 GLU A CA 1
ATOM 2462 C C . GLU A 1 312 ? 2.445 7.880 2.239 1.00 98.25 312 GLU A C 1
ATOM 2464 O O . GLU A 1 312 ? 1.827 7.678 3.292 1.00 98.25 312 GLU A O 1
ATOM 2469 N N . LEU A 1 313 ? 3.509 7.159 1.870 1.00 98.50 313 LEU A N 1
ATOM 2470 C CA . LEU A 1 313 ? 4.175 6.158 2.702 1.00 98.50 313 LEU A CA 1
ATOM 2471 C C . LEU A 1 313 ? 5.643 6.548 2.907 1.00 98.50 313 LEU A C 1
ATOM 2473 O O . LEU A 1 313 ? 6.432 6.537 1.963 1.00 98.50 313 LEU A O 1
ATOM 2477 N N . CYS A 1 314 ? 6.016 6.846 4.151 1.00 98.12 314 CYS A N 1
ATOM 2478 C CA . CYS A 1 314 ? 7.389 7.144 4.551 1.00 98.12 314 CYS A CA 1
ATOM 2479 C C . CYS A 1 314 ? 7.903 6.091 5.535 1.00 98.12 314 CYS A C 1
ATOM 2481 O O . CYS A 1 314 ? 7.251 5.789 6.533 1.00 98.12 314 CYS A O 1
ATOM 2483 N N . ILE A 1 315 ? 9.082 5.535 5.258 1.00 98.12 315 ILE A N 1
ATOM 2484 C CA . ILE A 1 315 ? 9.759 4.546 6.100 1.00 98.12 315 ILE A CA 1
ATOM 2485 C C . ILE A 1 315 ? 11.207 4.983 6.321 1.00 98.12 315 ILE A C 1
ATOM 2487 O O . ILE A 1 315 ? 11.924 5.263 5.369 1.00 98.12 315 ILE A O 1
ATOM 2491 N N . GLY A 1 316 ? 11.629 5.061 7.579 1.00 97.00 316 GLY A N 1
ATOM 2492 C CA . GLY A 1 316 ? 12.951 5.502 8.010 1.00 97.00 316 GLY A CA 1
ATOM 2493 C C . GLY A 1 316 ? 14.021 4.418 7.914 1.00 97.00 316 GLY A C 1
ATOM 2494 O O . GLY A 1 316 ? 13.741 3.243 7.679 1.00 97.00 316 GLY A O 1
ATOM 2495 N N . ALA A 1 317 ? 15.275 4.817 8.117 1.00 95.06 317 ALA A N 1
ATOM 2496 C CA . ALA A 1 317 ? 16.433 3.937 8.017 1.00 95.06 317 ALA A CA 1
ATOM 2497 C C . ALA A 1 317 ? 16.377 2.795 9.042 1.00 95.06 317 ALA A C 1
ATOM 2499 O O . ALA A 1 317 ? 15.957 2.972 10.179 1.00 95.06 317 ALA A O 1
ATOM 2500 N N . LEU A 1 318 ? 16.848 1.619 8.642 1.00 94.06 318 LEU A N 1
ATOM 2501 C CA . LEU A 1 318 ? 16.883 0.347 9.371 1.00 94.06 318 LEU A CA 1
ATOM 2502 C C . LEU A 1 318 ? 15.503 -0.205 9.742 1.00 94.06 318 LEU A C 1
ATOM 2504 O O . LEU A 1 318 ? 15.415 -1.254 10.386 1.00 94.06 318 LEU A O 1
ATOM 2508 N N . SER A 1 319 ? 14.421 0.457 9.336 1.00 96.44 319 SER A N 1
ATOM 2509 C CA . SER A 1 319 ? 13.082 -0.025 9.628 1.00 96.44 319 SER A CA 1
ATOM 2510 C C . SER A 1 319 ? 12.749 -1.250 8.785 1.00 96.44 319 SER A C 1
ATOM 2512 O O . SER A 1 319 ? 13.138 -1.358 7.621 1.00 96.44 319 SER A O 1
ATOM 2514 N N . PHE A 1 320 ? 12.071 -2.217 9.405 1.00 95.94 320 PHE A N 1
ATOM 2515 C CA . PHE A 1 320 ? 11.745 -3.507 8.787 1.00 95.94 320 PHE A CA 1
ATOM 2516 C C . PHE A 1 320 ? 12.965 -4.304 8.268 1.00 95.94 320 PHE A C 1
ATOM 2518 O O . PHE A 1 320 ? 12.818 -5.159 7.400 1.00 95.94 320 PHE A O 1
ATOM 2525 N N . TYR A 1 321 ? 14.173 -4.088 8.809 1.00 93.38 321 TYR A N 1
ATOM 2526 C CA . TYR A 1 321 ? 15.424 -4.717 8.338 1.00 93.38 321 TYR A CA 1
ATOM 2527 C C . TYR A 1 321 ? 15.343 -6.241 8.118 1.00 93.38 321 TYR A C 1
ATOM 2529 O O . TYR A 1 321 ? 15.914 -6.756 7.165 1.00 93.38 321 TYR A O 1
ATOM 2537 N N . THR A 1 322 ? 14.638 -6.974 8.990 1.00 91.50 322 THR A N 1
ATOM 2538 C CA . THR A 1 322 ? 14.515 -8.449 8.908 1.00 91.50 322 THR A CA 1
ATOM 2539 C C . THR A 1 322 ? 13.232 -8.942 8.251 1.00 91.50 322 THR A C 1
ATOM 2541 O O . THR A 1 322 ? 12.988 -10.145 8.247 1.00 91.50 322 THR A O 1
ATOM 2544 N N . PHE A 1 323 ? 12.393 -8.040 7.743 1.00 93.50 323 PHE A N 1
ATOM 2545 C CA . PHE A 1 323 ? 11.146 -8.427 7.099 1.00 93.50 323 PHE A CA 1
ATOM 2546 C C . PHE A 1 323 ? 11.443 -9.046 5.737 1.00 93.50 323 PHE A C 1
ATOM 2548 O O . PHE A 1 323 ? 12.275 -8.537 4.990 1.00 93.50 323 PHE A O 1
ATOM 2555 N N . THR A 1 324 ? 10.774 -10.160 5.451 1.00 91.88 324 THR A N 1
ATOM 2556 C CA . THR A 1 324 ? 10.937 -10.943 4.220 1.00 91.88 324 THR A CA 1
ATOM 2557 C C . THR A 1 324 ? 9.824 -10.660 3.218 1.00 91.88 324 THR A C 1
ATOM 2559 O O . THR A 1 324 ? 9.956 -10.978 2.043 1.00 91.88 324 THR A O 1
ATOM 2562 N N . VAL A 1 325 ? 8.720 -10.056 3.671 1.00 94.44 325 VAL A N 1
ATOM 2563 C CA . VAL A 1 325 ? 7.576 -9.684 2.835 1.00 94.44 325 VAL A CA 1
ATOM 2564 C C . VAL A 1 325 ? 7.249 -8.206 3.031 1.00 94.44 325 VAL A C 1
ATOM 2566 O O . VAL A 1 325 ? 6.984 -7.763 4.152 1.00 94.44 325 VAL A O 1
ATOM 2569 N N . CYS A 1 326 ? 7.222 -7.466 1.922 1.00 96.75 326 CYS A N 1
ATOM 2570 C CA . CYS A 1 326 ? 6.669 -6.120 1.808 1.00 96.75 326 CYS A CA 1
ATOM 2571 C C . CYS A 1 326 ? 5.537 -6.165 0.773 1.00 96.75 326 CYS A C 1
ATOM 2573 O O . CYS A 1 326 ? 5.790 -6.274 -0.424 1.00 96.75 326 CYS A O 1
ATOM 2575 N N . ALA A 1 327 ? 4.287 -6.162 1.234 1.00 97.12 327 ALA A N 1
ATOM 2576 C CA . ALA A 1 327 ? 3.110 -6.303 0.385 1.00 97.12 327 ALA A CA 1
ATOM 2577 C C . ALA A 1 327 ? 2.328 -4.987 0.322 1.00 97.12 327 ALA A C 1
ATOM 2579 O O . ALA A 1 327 ? 1.740 -4.562 1.320 1.00 97.12 327 ALA A O 1
ATOM 2580 N N . LEU A 1 328 ? 2.301 -4.375 -0.862 1.00 97.94 328 LEU A N 1
ATOM 2581 C CA . LEU A 1 328 ? 1.544 -3.163 -1.172 1.00 97.94 328 LEU A CA 1
ATOM 2582 C C . LEU A 1 328 ? 0.484 -3.509 -2.226 1.00 97.94 328 LEU A C 1
ATOM 2584 O O . LEU A 1 328 ? 0.835 -4.022 -3.287 1.00 97.94 328 LEU A O 1
ATOM 2588 N N . ALA A 1 329 ? -0.798 -3.278 -1.939 1.00 96.75 329 ALA A N 1
ATOM 2589 C CA . ALA A 1 329 ? -1.886 -3.601 -2.870 1.00 96.75 329 ALA A CA 1
ATOM 2590 C C . ALA A 1 329 ? -3.117 -2.713 -2.650 1.00 96.75 329 ALA A C 1
ATOM 2592 O O . ALA A 1 329 ? -3.395 -2.305 -1.527 1.00 96.75 329 ALA A O 1
ATOM 2593 N N . ASP A 1 330 ? -3.891 -2.447 -3.702 1.00 97.19 330 ASP A N 1
ATOM 2594 C CA . ASP A 1 330 ? -5.163 -1.717 -3.602 1.00 97.19 330 ASP A CA 1
ATOM 2595 C C . ASP A 1 330 ? -5.010 -0.319 -2.947 1.00 97.19 330 ASP A C 1
ATOM 2597 O O . ASP A 1 330 ? -5.738 0.050 -2.018 1.00 97.19 330 ASP A O 1
ATOM 2601 N N . LEU A 1 331 ? -4.026 0.462 -3.425 1.00 98.50 331 LEU A N 1
ATOM 2602 C CA . LEU A 1 331 ? -3.683 1.814 -2.941 1.00 98.50 331 LEU A CA 1
ATOM 2603 C C . LEU A 1 331 ? -3.855 2.868 -4.063 1.00 98.50 331 LEU A C 1
ATOM 2605 O O . LEU A 1 331 ? -2.874 3.457 -4.518 1.00 98.50 331 LEU A O 1
ATOM 2609 N N . PRO A 1 332 ? -5.087 3.116 -4.553 1.00 98.12 332 PRO A N 1
ATOM 2610 C CA . PRO A 1 332 ? -5.334 3.910 -5.760 1.00 98.12 332 PRO A CA 1
ATOM 2611 C C . PRO A 1 332 ? -4.935 5.389 -5.660 1.00 98.12 332 PRO A C 1
ATOM 2613 O O . PRO A 1 332 ? -4.731 6.011 -6.698 1.00 98.12 332 PRO A O 1
ATOM 2616 N N . ALA A 1 333 ? -4.835 5.958 -4.455 1.00 98.44 333 ALA A N 1
ATOM 2617 C CA . ALA A 1 333 ? -4.473 7.362 -4.233 1.00 98.44 333 ALA A CA 1
ATOM 2618 C C . ALA A 1 333 ? -3.001 7.575 -3.839 1.00 98.44 333 ALA A C 1
ATOM 2620 O O . ALA A 1 333 ? -2.612 8.717 -3.601 1.00 98.44 333 ALA A O 1
ATOM 2621 N N . LEU A 1 334 ? -2.195 6.510 -3.751 1.00 98.69 334 LEU A N 1
ATOM 2622 C CA . LEU A 1 334 ? -0.817 6.601 -3.268 1.00 98.69 334 LEU A CA 1
ATOM 2623 C C . LEU A 1 334 ? 0.049 7.324 -4.295 1.00 98.69 334 LEU A C 1
ATOM 2625 O O . LEU A 1 334 ? 0.172 6.842 -5.414 1.00 98.69 334 LEU A O 1
ATOM 2629 N N . GLN A 1 335 ? 0.632 8.458 -3.901 1.00 98.38 335 GLN A N 1
ATOM 2630 C CA . GLN A 1 335 ? 1.418 9.348 -4.762 1.00 98.38 335 GLN A CA 1
ATOM 2631 C C . GLN A 1 335 ? 2.921 9.215 -4.527 1.00 98.38 335 GLN A C 1
ATOM 2633 O O . GLN A 1 335 ? 3.697 9.285 -5.479 1.00 98.38 335 GLN A O 1
ATOM 2638 N N . GLU A 1 336 ? 3.344 8.995 -3.281 1.00 97.88 336 GLU A N 1
ATOM 2639 C CA . GLU A 1 336 ? 4.764 8.910 -2.940 1.00 97.88 336 GLU A CA 1
ATOM 2640 C C . GLU A 1 336 ? 5.070 7.743 -1.997 1.00 97.88 336 GLU A C 1
ATOM 2642 O O . GLU A 1 336 ? 4.445 7.568 -0.945 1.00 97.88 336 GLU A O 1
ATOM 2647 N N . ILE A 1 337 ? 6.101 6.977 -2.367 1.00 98.25 337 ILE A N 1
ATOM 2648 C CA . ILE A 1 337 ? 6.749 5.984 -1.511 1.00 98.25 337 ILE A CA 1
ATOM 2649 C C . ILE A 1 337 ? 8.189 6.436 -1.261 1.00 98.25 337 ILE A C 1
ATOM 2651 O O . ILE A 1 337 ? 8.992 6.545 -2.190 1.00 98.25 337 ILE A O 1
ATOM 2655 N N . ARG A 1 338 ? 8.528 6.655 0.012 1.00 97.25 338 ARG A N 1
ATOM 2656 C CA . ARG A 1 338 ? 9.893 6.922 0.483 1.00 97.25 338 ARG A CA 1
ATOM 2657 C C . ARG A 1 338 ? 10.321 5.853 1.475 1.00 97.25 338 ARG A C 1
ATOM 2659 O O . ARG A 1 338 ? 9.713 5.727 2.535 1.00 97.25 338 ARG A O 1
ATOM 2666 N N . MET A 1 339 ? 11.390 5.123 1.173 1.00 96.25 339 MET A N 1
ATOM 2667 C CA . MET A 1 339 ? 11.986 4.152 2.094 1.00 96.25 339 MET A CA 1
ATOM 2668 C C . MET A 1 339 ? 13.471 4.449 2.288 1.00 96.25 339 MET A C 1
ATOM 2670 O O . MET A 1 339 ? 14.302 4.125 1.446 1.00 96.25 339 MET A O 1
ATOM 2674 N N . GLY A 1 340 ? 13.806 5.070 3.413 1.00 91.25 340 GLY A N 1
ATOM 2675 C CA . GLY A 1 340 ? 15.143 5.522 3.752 1.00 91.25 340 GLY A CA 1
ATOM 2676 C C . GLY A 1 340 ? 15.508 6.874 3.126 1.00 91.25 340 GLY A C 1
ATOM 2677 O O . GLY A 1 340 ? 14.661 7.613 2.626 1.00 91.25 340 GLY A O 1
ATOM 2678 N N . LYS A 1 341 ? 16.797 7.222 3.194 1.00 82.88 341 LYS A N 1
ATOM 2679 C CA . LYS A 1 341 ? 17.408 8.418 2.599 1.00 82.88 341 LYS A CA 1
ATOM 2680 C C . LYS A 1 341 ? 18.657 8.018 1.806 1.00 82.88 341 LYS A C 1
ATOM 2682 O O . LYS A 1 341 ? 19.379 7.118 2.232 1.00 82.88 341 LYS A O 1
ATOM 2687 N N . LYS A 1 342 ? 18.911 8.688 0.678 1.00 70.44 342 LYS A N 1
ATOM 2688 C CA . LYS A 1 342 ? 20.166 8.561 -0.086 1.00 70.44 342 LYS A CA 1
ATOM 2689 C C . LYS A 1 342 ? 21.346 8.987 0.800 1.00 70.44 342 LYS A C 1
ATOM 2691 O O . LYS A 1 342 ? 21.166 9.824 1.685 1.00 70.44 342 LYS A O 1
ATOM 2696 N N . GLU A 1 343 ? 22.518 8.387 0.596 1.00 68.81 343 GLU A N 1
ATOM 2697 C CA . GLU A 1 343 ? 23.766 8.681 1.334 1.00 68.81 343 GLU A CA 1
ATOM 2698 C C . GLU A 1 343 ? 23.771 8.286 2.826 1.00 68.81 343 GLU A C 1
ATOM 2700 O O . GLU A 1 343 ? 24.737 8.551 3.547 1.00 68.81 343 GLU A O 1
ATOM 2705 N N . ALA A 1 344 ? 22.733 7.597 3.300 1.00 74.81 344 ALA A N 1
ATOM 2706 C CA . ALA A 1 344 ? 22.667 7.003 4.632 1.00 74.81 344 ALA A CA 1
ATOM 2707 C C . ALA A 1 344 ? 22.508 5.484 4.505 1.00 74.81 344 ALA A C 1
ATOM 2709 O O . ALA A 1 344 ? 21.769 5.021 3.649 1.00 74.81 344 ALA A O 1
ATOM 2710 N N . MET A 1 345 ? 23.158 4.684 5.358 1.00 75.50 345 MET A N 1
ATOM 2711 C CA . MET A 1 345 ? 22.953 3.225 5.361 1.00 75.50 345 MET A CA 1
ATOM 2712 C C . MET A 1 345 ? 21.536 2.901 5.857 1.00 75.50 345 MET A C 1
ATOM 2714 O O . MET A 1 345 ? 21.294 2.896 7.064 1.00 75.50 345 MET A O 1
ATOM 2718 N N . THR A 1 346 ? 20.592 2.660 4.939 1.00 83.56 346 THR A N 1
ATOM 2719 C CA . THR A 1 346 ? 19.175 2.503 5.296 1.00 83.56 346 THR A CA 1
ATOM 2720 C C . THR A 1 346 ? 18.779 1.055 5.500 1.00 83.56 346 THR A C 1
ATOM 2722 O O . THR A 1 346 ? 18.123 0.765 6.484 1.00 83.56 346 THR A O 1
ATOM 2725 N N . HIS A 1 347 ? 19.169 0.125 4.629 1.00 90.50 347 HIS A N 1
ATOM 2726 C CA . HIS A 1 347 ? 18.791 -1.293 4.737 1.00 90.50 347 HIS A CA 1
ATOM 2727 C C . HIS A 1 347 ? 17.289 -1.557 4.993 1.00 90.50 347 HIS A C 1
ATOM 2729 O O . HIS A 1 347 ? 16.934 -2.551 5.638 1.00 90.50 347 HIS A O 1
ATOM 2735 N N . CYS A 1 348 ? 16.399 -0.671 4.530 1.00 94.44 348 CYS A N 1
ATOM 2736 C CA . CYS A 1 348 ? 14.958 -0.889 4.657 1.00 94.44 348 CYS A CA 1
ATOM 2737 C C . CYS A 1 348 ? 14.601 -2.172 3.906 1.00 94.44 348 CYS A C 1
ATOM 2739 O O . CYS A 1 348 ? 14.999 -2.323 2.752 1.00 94.44 348 CYS A O 1
ATOM 2741 N N . PHE A 1 349 ? 13.886 -3.096 4.552 1.00 94.38 349 PHE A N 1
ATOM 2742 C CA . PHE A 1 349 ? 13.507 -4.373 3.933 1.00 94.38 349 PHE A CA 1
ATOM 2743 C C . PHE A 1 349 ? 14.684 -5.142 3.301 1.00 94.38 349 PHE A C 1
ATOM 2745 O O . PHE A 1 349 ? 14.559 -5.681 2.208 1.00 94.38 349 PHE A O 1
ATOM 2752 N N . MET A 1 350 ? 15.838 -5.200 3.980 1.00 90.75 350 MET A N 1
ATOM 2753 C CA . MET A 1 350 ? 17.074 -5.811 3.458 1.00 90.75 350 MET A CA 1
ATOM 2754 C C . MET A 1 350 ? 16.876 -7.197 2.816 1.00 90.75 350 MET A C 1
ATOM 2756 O O . MET A 1 350 ? 17.578 -7.507 1.861 1.00 90.75 350 MET A O 1
ATOM 2760 N N . TYR A 1 351 ? 15.954 -8.015 3.336 1.00 89.50 351 TYR A N 1
ATOM 2761 C CA . TYR A 1 351 ? 15.710 -9.397 2.898 1.00 89.50 351 TYR A CA 1
ATOM 2762 C C . TYR A 1 351 ? 14.346 -9.616 2.221 1.00 89.50 351 TYR A C 1
ATOM 2764 O O . TYR A 1 351 ? 13.932 -10.767 2.087 1.00 89.50 351 TYR A O 1
ATOM 2772 N N . ALA A 1 352 ? 13.621 -8.555 1.855 1.00 91.88 352 ALA A N 1
ATOM 2773 C CA . ALA A 1 352 ? 12.373 -8.681 1.104 1.00 91.88 352 ALA A CA 1
ATOM 2774 C C . ALA A 1 352 ? 12.601 -8.427 -0.387 1.00 91.88 352 ALA A C 1
ATOM 2776 O O . ALA A 1 352 ? 13.549 -7.744 -0.774 1.00 91.88 352 ALA A O 1
ATOM 2777 N N . ASP A 1 353 ? 11.676 -8.918 -1.205 1.00 92.25 353 ASP A N 1
ATOM 2778 C CA . ASP A 1 353 ? 11.574 -8.525 -2.607 1.00 92.25 353 ASP A CA 1
ATOM 2779 C C . ASP A 1 353 ? 10.927 -7.142 -2.746 1.00 92.25 353 ASP A C 1
ATOM 2781 O O . ASP A 1 353 ? 10.047 -6.759 -1.965 1.00 92.25 353 ASP A O 1
ATOM 2785 N N . LEU A 1 354 ? 11.339 -6.407 -3.777 1.00 94.38 354 LEU A N 1
ATOM 2786 C CA . LEU A 1 354 ? 10.742 -5.129 -4.147 1.00 94.38 354 LEU A CA 1
ATOM 2787 C C . LEU A 1 354 ? 9.682 -5.377 -5.219 1.00 94.38 354 LEU A C 1
ATOM 2789 O O . LEU A 1 354 ? 10.009 -5.606 -6.379 1.00 94.38 354 LEU A O 1
ATOM 2793 N N . VAL A 1 355 ? 8.405 -5.327 -4.845 1.00 95.56 355 VAL A N 1
ATOM 2794 C CA . VAL A 1 355 ? 7.289 -5.466 -5.792 1.00 95.56 355 VAL A CA 1
ATOM 2795 C C . VAL A 1 355 ? 6.353 -4.274 -5.644 1.00 95.56 355 VAL A C 1
ATOM 2797 O O . VAL A 1 355 ? 5.619 -4.166 -4.664 1.00 95.56 355 VAL A O 1
ATOM 2800 N N . VAL A 1 356 ? 6.377 -3.384 -6.634 1.00 97.06 356 VAL A N 1
ATOM 2801 C CA . VAL A 1 356 ? 5.515 -2.203 -6.725 1.00 97.06 356 VAL A CA 1
ATOM 2802 C C . VAL A 1 356 ? 4.747 -2.298 -8.033 1.00 97.06 356 VAL A C 1
ATOM 2804 O O . VAL A 1 356 ? 5.320 -2.145 -9.109 1.00 97.06 356 VAL A O 1
ATOM 2807 N N . ARG A 1 357 ? 3.450 -2.591 -7.954 1.00 96.31 357 ARG A N 1
ATOM 2808 C CA . ARG A 1 357 ? 2.639 -2.800 -9.152 1.00 96.31 357 ARG A CA 1
ATOM 2809 C C . ARG A 1 357 ? 1.208 -2.335 -9.004 1.00 96.31 357 ARG A C 1
ATOM 2811 O O . ARG A 1 357 ? 0.680 -2.335 -7.894 1.00 96.31 357 ARG A O 1
ATOM 2818 N N . ASP A 1 358 ? 0.602 -1.990 -10.134 1.00 96.25 358 ASP A N 1
ATOM 2819 C CA . ASP A 1 358 ? -0.821 -1.654 -10.239 1.00 96.25 358 ASP A CA 1
ATOM 2820 C C . ASP A 1 358 ? -1.236 -0.486 -9.313 1.00 96.25 358 ASP A C 1
ATOM 2822 O O . ASP A 1 358 ? -2.329 -0.469 -8.743 1.00 96.25 358 ASP A O 1
ATOM 2826 N N . LEU A 1 359 ? -0.350 0.508 -9.152 1.00 97.69 359 LEU A N 1
ATOM 2827 C CA . LEU A 1 359 ? -0.589 1.732 -8.378 1.00 97.69 359 LEU A CA 1
ATOM 2828 C C . LEU A 1 359 ? -0.769 2.930 -9.333 1.00 97.69 359 LEU A C 1
ATOM 2830 O O . LEU A 1 359 ? 0.216 3.550 -9.736 1.00 97.69 359 LEU A O 1
ATOM 2834 N N . PRO A 1 360 ? -2.014 3.274 -9.721 1.00 96.88 360 PRO A N 1
ATOM 2835 C CA . PRO A 1 360 ? -2.281 4.192 -10.832 1.00 96.88 360 PRO A CA 1
ATOM 2836 C C . PRO A 1 360 ? -1.847 5.641 -10.584 1.00 96.88 360 PRO A C 1
ATOM 2838 O O . PRO A 1 360 ? -1.550 6.350 -11.542 1.00 96.88 360 PRO A O 1
ATOM 2841 N N . SER A 1 361 ? -1.809 6.079 -9.324 1.00 98.19 361 SER A N 1
ATOM 2842 C CA . SER A 1 361 ? -1.491 7.464 -8.943 1.00 98.19 361 SER A CA 1
ATOM 2843 C C . SER A 1 361 ? -0.070 7.649 -8.411 1.00 98.19 361 SER A C 1
ATOM 2845 O O . SER A 1 361 ? 0.260 8.755 -7.994 1.00 98.19 361 SER A O 1
ATOM 2847 N N . LEU A 1 362 ? 0.761 6.599 -8.391 1.00 98.50 362 LEU A N 1
ATOM 2848 C CA . LEU A 1 362 ? 2.111 6.697 -7.838 1.00 98.50 362 LEU A CA 1
ATOM 2849 C C . LEU A 1 362 ? 2.974 7.556 -8.760 1.00 98.50 362 LEU A C 1
ATOM 2851 O O . LEU A 1 362 ? 3.188 7.175 -9.904 1.00 98.50 362 LEU A O 1
ATOM 2855 N N . GLU A 1 363 ? 3.469 8.685 -8.255 1.00 97.12 363 GLU A N 1
ATOM 2856 C CA . GLU A 1 363 ? 4.289 9.639 -9.012 1.00 97.12 363 GLU A CA 1
ATOM 2857 C C . GLU A 1 363 ? 5.780 9.495 -8.702 1.00 97.12 363 GLU A C 1
ATOM 2859 O O . GLU A 1 363 ? 6.615 9.682 -9.589 1.00 97.12 363 GLU A O 1
ATOM 2864 N N . VAL A 1 364 ? 6.112 9.144 -7.453 1.00 95.88 364 VAL A N 1
ATOM 2865 C CA . VAL A 1 364 ? 7.486 9.155 -6.939 1.00 95.88 364 VAL A CA 1
ATOM 2866 C C . VAL A 1 364 ? 7.798 7.886 -6.146 1.00 95.88 364 VAL A C 1
ATOM 2868 O O . VAL A 1 364 ? 7.144 7.585 -5.141 1.00 95.88 364 VAL A O 1
ATOM 2871 N N . LEU A 1 365 ? 8.871 7.195 -6.543 1.00 96.75 365 LEU A N 1
ATOM 2872 C CA . LEU A 1 365 ? 9.463 6.085 -5.796 1.00 96.75 365 LEU A CA 1
ATOM 2873 C C . LEU A 1 365 ? 10.911 6.413 -5.417 1.00 96.75 365 LEU A C 1
ATOM 2875 O O . LEU A 1 365 ? 11.788 6.502 -6.274 1.00 96.75 365 LEU A O 1
ATOM 2879 N N . LYS A 1 366 ? 11.171 6.569 -4.116 1.00 95.25 366 LYS A N 1
ATOM 2880 C CA . LYS A 1 366 ? 12.501 6.878 -3.574 1.00 95.25 366 LYS A CA 1
ATOM 2881 C C . LYS A 1 366 ? 12.936 5.819 -2.574 1.00 95.25 366 LYS A C 1
ATOM 2883 O O . LYS A 1 366 ? 12.319 5.666 -1.517 1.00 95.25 366 LYS A O 1
ATOM 2888 N N . LEU A 1 367 ? 14.034 5.142 -2.875 1.00 94.75 367 LEU A N 1
ATOM 2889 C CA . LEU A 1 367 ? 14.656 4.146 -2.010 1.00 94.75 367 LEU A CA 1
ATOM 2890 C C . LEU A 1 367 ? 16.058 4.621 -1.624 1.00 94.75 367 LEU A C 1
ATOM 2892 O O . LEU A 1 367 ? 16.827 5.041 -2.480 1.00 94.75 367 LEU A O 1
ATOM 2896 N N . GLY A 1 368 ? 16.392 4.590 -0.338 1.00 92.19 368 GLY A N 1
ATOM 2897 C CA . GLY A 1 368 ? 17.723 4.938 0.158 1.00 92.19 368 GLY A CA 1
ATOM 2898 C C . GLY A 1 368 ? 18.724 3.786 0.054 1.00 92.19 368 GLY A C 1
ATOM 2899 O O . GLY A 1 368 ? 18.386 2.686 -0.383 1.00 92.19 368 GLY A O 1
ATOM 2900 N N . ASP A 1 369 ? 19.965 4.023 0.488 1.00 90.50 369 ASP A N 1
ATOM 2901 C CA . ASP A 1 369 ? 21.042 3.048 0.289 1.00 90.50 369 ASP A CA 1
ATOM 2902 C C . ASP A 1 369 ? 20.740 1.713 0.995 1.00 90.50 369 ASP A C 1
ATOM 2904 O O . ASP A 1 369 ? 20.304 1.681 2.154 1.00 90.50 369 ASP A O 1
ATOM 2908 N N . TYR A 1 370 ? 21.028 0.608 0.310 1.00 90.38 370 TYR A N 1
ATOM 2909 C CA . TYR A 1 370 ? 20.820 -0.782 0.720 1.00 90.38 370 TYR A CA 1
ATOM 2910 C C . TYR A 1 370 ? 19.359 -1.191 0.959 1.00 90.38 370 TYR A C 1
ATOM 2912 O O . TYR A 1 370 ? 19.116 -2.282 1.487 1.00 90.38 370 TYR A O 1
ATOM 2920 N N . ALA A 1 371 ? 18.379 -0.352 0.610 1.00 92.31 371 ALA A N 1
ATOM 2921 C CA . ALA A 1 371 ? 16.983 -0.769 0.634 1.00 92.31 371 ALA A CA 1
ATOM 2922 C C . ALA A 1 371 ? 16.796 -1.977 -0.300 1.00 92.31 371 ALA A C 1
ATOM 2924 O O . ALA A 1 371 ? 17.305 -1.974 -1.419 1.00 92.31 371 ALA A O 1
ATOM 2925 N N . PHE A 1 372 ? 16.114 -3.024 0.172 1.00 92.56 372 PHE A N 1
ATOM 2926 C CA . PHE A 1 372 ? 15.936 -4.272 -0.585 1.00 92.56 372 PHE A CA 1
ATOM 2927 C C . PHE A 1 372 ? 17.269 -4.884 -1.071 1.00 92.56 372 PHE A C 1
ATOM 2929 O O . PHE A 1 372 ? 17.360 -5.452 -2.157 1.00 92.56 372 PHE A O 1
ATOM 2936 N N . GLY A 1 373 ? 18.343 -4.737 -0.285 1.00 89.56 373 GLY A N 1
ATOM 2937 C CA . GLY A 1 373 ? 19.704 -5.080 -0.709 1.00 89.56 373 GLY A CA 1
ATOM 2938 C C . GLY A 1 373 ? 19.928 -6.551 -1.086 1.00 89.56 373 GLY A C 1
ATOM 2939 O O . GLY A 1 373 ? 20.814 -6.820 -1.894 1.00 89.56 373 GLY A O 1
ATOM 2940 N N . ALA A 1 374 ? 19.139 -7.481 -0.537 1.00 88.81 374 ALA A N 1
ATOM 2941 C CA . ALA A 1 374 ? 19.159 -8.909 -0.870 1.00 88.81 374 ALA A CA 1
ATOM 2942 C C . ALA A 1 374 ? 17.877 -9.397 -1.571 1.00 88.81 374 ALA A C 1
ATOM 2944 O O . ALA A 1 374 ? 17.533 -10.573 -1.452 1.00 88.81 374 ALA A O 1
ATOM 2945 N N . ALA A 1 375 ? 17.163 -8.512 -2.275 1.00 88.38 375 ALA A N 1
ATOM 2946 C CA . ALA A 1 375 ? 16.008 -8.899 -3.083 1.00 88.38 375 ALA A CA 1
ATOM 2947 C C . ALA A 1 375 ? 16.398 -9.898 -4.188 1.00 88.38 375 ALA A C 1
ATOM 2949 O O . ALA A 1 375 ? 17.372 -9.684 -4.908 1.00 88.38 375 ALA A O 1
ATOM 2950 N N . GLU A 1 376 ? 15.610 -10.966 -4.351 1.00 86.69 376 GLU A N 1
ATOM 2951 C CA . GLU A 1 376 ? 15.691 -11.888 -5.499 1.00 86.69 376 GLU A CA 1
ATOM 2952 C C . GLU A 1 376 ? 14.836 -11.389 -6.668 1.00 86.69 376 GLU A C 1
ATOM 2954 O O . GLU A 1 376 ? 15.035 -11.776 -7.822 1.00 86.69 376 GLU A O 1
ATOM 2959 N N . LYS A 1 377 ? 13.862 -10.528 -6.371 1.00 88.06 377 LYS A N 1
ATOM 2960 C CA . LYS A 1 377 ? 12.920 -9.992 -7.339 1.00 88.06 377 LYS A CA 1
ATOM 2961 C C . LYS A 1 377 ? 12.729 -8.494 -7.136 1.00 88.06 377 LYS A C 1
ATOM 2963 O O . LYS A 1 377 ? 12.377 -8.034 -6.049 1.00 88.06 377 LYS A O 1
ATOM 2968 N N . VAL A 1 378 ? 12.902 -7.751 -8.224 1.00 91.44 378 VAL A N 1
ATOM 2969 C CA . VAL A 1 378 ? 12.573 -6.332 -8.338 1.00 91.44 378 VAL A CA 1
ATOM 2970 C C . VAL A 1 378 ? 11.574 -6.171 -9.478 1.00 91.44 378 VAL A C 1
ATOM 2972 O O . VAL A 1 378 ? 11.920 -6.353 -10.640 1.00 91.44 378 VAL A O 1
ATOM 2975 N N . VAL A 1 379 ? 10.323 -5.858 -9.155 1.00 93.31 379 VAL A N 1
ATOM 2976 C CA . VAL A 1 379 ? 9.255 -5.629 -10.135 1.00 93.31 379 VAL A CA 1
ATOM 2977 C C . VAL A 1 379 ? 8.624 -4.273 -9.893 1.00 93.31 379 VAL A C 1
ATOM 2979 O O . VAL A 1 379 ? 8.080 -4.017 -8.819 1.00 93.31 379 VAL A O 1
ATOM 2982 N N . ILE A 1 380 ? 8.675 -3.434 -10.920 1.00 95.56 380 ILE A N 1
ATOM 2983 C CA . ILE A 1 380 ? 8.029 -2.128 -10.976 1.00 95.56 380 ILE A CA 1
ATOM 2984 C C . ILE A 1 380 ? 7.192 -2.123 -12.252 1.00 95.56 380 ILE A C 1
ATOM 2986 O O . ILE A 1 380 ? 7.729 -1.955 -13.347 1.00 95.56 380 ILE A O 1
ATOM 2990 N N . GLU A 1 381 ? 5.892 -2.397 -12.127 1.00 94.38 381 GLU A N 1
ATOM 2991 C CA . GLU A 1 381 ? 5.034 -2.618 -13.296 1.00 94.38 381 GLU A CA 1
ATOM 2992 C C . GLU A 1 381 ? 3.658 -1.948 -13.213 1.00 94.38 381 GLU A C 1
ATOM 2994 O O . GLU A 1 381 ? 3.057 -1.857 -12.146 1.00 94.38 381 GLU A O 1
ATOM 2999 N N . ASN A 1 382 ? 3.126 -1.516 -14.360 1.00 92.44 382 ASN A N 1
ATOM 3000 C CA . ASN A 1 382 ? 1.784 -0.926 -14.483 1.00 92.44 382 ASN A CA 1
ATOM 3001 C C . ASN A 1 382 ? 1.593 0.322 -13.602 1.00 92.44 382 ASN A C 1
ATOM 3003 O O . ASN A 1 382 ? 0.632 0.419 -12.833 1.00 92.44 382 ASN A O 1
ATOM 3007 N N . LEU A 1 383 ? 2.512 1.285 -13.717 1.00 97.25 383 LEU A N 1
ATOM 3008 C CA . LEU A 1 383 ? 2.497 2.534 -12.947 1.00 97.25 383 LEU A CA 1
ATOM 3009 C C . LEU A 1 383 ? 2.367 3.724 -13.914 1.00 97.25 383 LEU A C 1
ATOM 3011 O O . LEU A 1 383 ? 3.366 4.350 -14.267 1.00 97.25 383 LEU A O 1
ATOM 3015 N N . PRO A 1 384 ? 1.142 4.028 -14.387 1.00 94.00 384 PRO A N 1
ATOM 3016 C CA . PRO A 1 384 ? 0.916 4.991 -15.462 1.00 94.00 384 PRO A CA 1
ATOM 3017 C C . PRO A 1 384 ? 1.279 6.437 -15.112 1.00 94.00 384 PRO A C 1
ATOM 3019 O O . PRO A 1 384 ? 1.490 7.216 -16.029 1.00 94.00 384 PRO A O 1
ATOM 3022 N N . SER A 1 385 ? 1.360 6.795 -13.827 1.00 96.88 385 SER A N 1
ATOM 3023 C CA . SER A 1 385 ? 1.669 8.164 -13.380 1.00 96.88 385 SER A CA 1
ATOM 3024 C C . SER A 1 385 ? 3.086 8.324 -12.822 1.00 96.88 385 SER A C 1
ATOM 3026 O O . SER A 1 385 ? 3.425 9.414 -12.361 1.00 96.88 385 SER A O 1
ATOM 3028 N N . LEU A 1 386 ? 3.904 7.263 -12.832 1.00 97.31 386 LEU A N 1
ATOM 3029 C CA . LEU A 1 386 ? 5.228 7.275 -12.210 1.00 97.31 386 LEU A CA 1
ATOM 3030 C C . LEU A 1 386 ? 6.196 8.094 -13.056 1.00 97.31 386 LEU A C 1
ATOM 3032 O O . LEU A 1 386 ? 6.476 7.716 -14.188 1.00 97.31 386 LEU A O 1
ATOM 3036 N N . LYS A 1 387 ? 6.716 9.187 -12.490 1.00 92.00 387 LYS A N 1
ATOM 3037 C CA . LYS A 1 387 ? 7.598 10.142 -13.181 1.00 92.00 387 LYS A CA 1
ATOM 3038 C C . LYS A 1 387 ? 9.058 9.980 -12.791 1.00 92.00 387 LYS A C 1
ATOM 3040 O O . LYS A 1 387 ? 9.927 10.099 -13.657 1.00 92.00 387 LYS A O 1
ATOM 3045 N N . ASP A 1 388 ? 9.288 9.692 -11.508 1.00 88.94 388 ASP A N 1
ATOM 3046 C CA . ASP A 1 388 ? 10.606 9.699 -10.881 1.00 88.94 388 ASP A CA 1
ATOM 3047 C C . ASP A 1 388 ? 10.864 8.404 -10.103 1.00 88.94 388 ASP A C 1
ATOM 3049 O O . ASP A 1 388 ? 10.152 8.072 -9.144 1.00 88.94 388 ASP A O 1
ATOM 3053 N N . ILE A 1 389 ? 11.944 7.713 -10.473 1.00 92.06 389 ILE A N 1
ATOM 3054 C CA . ILE A 1 389 ? 12.521 6.622 -9.687 1.00 92.06 389 ILE A CA 1
ATOM 3055 C C . ILE A 1 389 ? 13.917 7.036 -9.231 1.00 92.06 389 ILE A C 1
ATOM 3057 O O . ILE A 1 389 ? 14.778 7.357 -10.048 1.00 92.06 389 ILE A O 1
ATOM 3061 N N . CYS A 1 390 ? 14.147 6.987 -7.919 1.00 90.81 390 CYS A N 1
ATOM 3062 C CA . CYS A 1 390 ? 15.453 7.235 -7.320 1.00 90.81 390 CYS A CA 1
ATOM 3063 C C . CYS A 1 390 ? 15.847 6.075 -6.402 1.00 90.81 390 CYS A C 1
ATOM 3065 O O . CYS A 1 390 ? 15.201 5.825 -5.379 1.00 90.81 390 CYS A O 1
ATOM 3067 N N . PHE A 1 391 ? 16.928 5.390 -6.757 1.00 90.50 391 PHE A N 1
ATOM 3068 C CA . PHE A 1 391 ? 17.568 4.346 -5.972 1.00 90.50 391 PHE A CA 1
ATOM 3069 C C . PHE A 1 391 ? 18.903 4.847 -5.423 1.00 90.50 391 PHE A C 1
ATOM 3071 O O . PHE A 1 391 ? 19.798 5.250 -6.166 1.00 90.50 391 PHE A O 1
ATOM 3078 N N . GLY A 1 392 ? 19.040 4.803 -4.099 1.00 85.88 392 GLY A N 1
ATOM 3079 C CA . GLY A 1 392 ? 20.317 4.935 -3.410 1.00 85.88 392 GLY A CA 1
ATOM 3080 C C . GLY A 1 392 ? 21.224 3.737 -3.676 1.00 85.88 392 GLY A C 1
ATOM 3081 O O . GLY A 1 392 ? 20.855 2.787 -4.360 1.00 85.88 392 GLY A O 1
ATOM 3082 N N . ARG A 1 393 ? 22.435 3.767 -3.123 1.00 85.81 393 ARG A N 1
ATOM 3083 C CA . ARG A 1 393 ? 23.465 2.761 -3.430 1.00 85.81 393 ARG A CA 1
ATOM 3084 C C . ARG A 1 393 ? 23.012 1.358 -3.041 1.00 85.81 393 ARG A C 1
ATOM 3086 O O . ARG A 1 393 ? 22.372 1.183 -2.008 1.00 85.81 393 ARG A O 1
ATOM 3093 N N . CYS A 1 394 ? 23.444 0.350 -3.785 1.00 83.00 394 CYS A N 1
ATOM 3094 C CA . CYS A 1 394 ? 23.295 -1.055 -3.420 1.00 83.00 394 CYS A CA 1
ATOM 3095 C C . CYS A 1 394 ? 21.835 -1.557 -3.273 1.00 83.00 394 CYS A C 1
ATOM 3097 O O . CYS A 1 394 ? 21.573 -2.441 -2.450 1.00 83.00 394 CYS A O 1
ATOM 3099 N N . VAL A 1 395 ? 20.869 -1.029 -4.033 1.00 83.38 395 VAL A N 1
ATOM 3100 C CA . VAL A 1 395 ? 19.533 -1.652 -4.138 1.00 83.38 395 VAL A CA 1
ATOM 3101 C C . VAL A 1 395 ? 19.657 -2.965 -4.921 1.00 83.38 395 VAL A C 1
ATOM 3103 O O . VAL A 1 395 ? 20.237 -2.978 -6.003 1.00 83.38 395 VAL A O 1
ATOM 3106 N N . ALA A 1 396 ? 19.153 -4.078 -4.373 1.00 78.06 396 ALA A N 1
ATOM 3107 C CA . ALA A 1 396 ? 19.297 -5.423 -4.956 1.00 78.06 396 ALA A CA 1
ATOM 3108 C C . ALA A 1 396 ? 20.755 -5.806 -5.333 1.00 78.06 396 ALA A C 1
ATOM 3110 O O . ALA A 1 396 ? 21.023 -6.379 -6.393 1.00 78.06 396 ALA A O 1
ATOM 3111 N N . TYR A 1 397 ? 21.722 -5.464 -4.473 1.00 76.44 397 TYR A N 1
ATOM 3112 C CA . TYR A 1 397 ? 23.154 -5.629 -4.760 1.00 76.44 397 TYR A CA 1
ATOM 3113 C C . TYR A 1 397 ? 23.733 -7.005 -4.419 1.00 76.44 397 TYR A C 1
ATOM 3115 O O . TYR A 1 397 ? 24.663 -7.447 -5.082 1.00 76.44 397 TYR A O 1
ATOM 3123 N N . LYS A 1 398 ? 23.258 -7.673 -3.358 1.00 70.75 398 LYS A N 1
ATOM 3124 C CA . LYS A 1 398 ? 23.929 -8.866 -2.824 1.00 70.75 398 LYS A CA 1
ATOM 3125 C C . LYS A 1 398 ? 22.964 -9.995 -2.547 1.00 70.75 398 LYS A C 1
ATOM 3127 O O . LYS A 1 398 ? 22.190 -9.948 -1.595 1.00 70.75 398 LYS A O 1
ATOM 3132 N N . ASN A 1 399 ? 23.175 -11.089 -3.264 1.00 63.38 399 ASN A N 1
ATOM 3133 C CA . ASN A 1 399 ? 22.649 -12.391 -2.906 1.00 63.38 399 ASN A CA 1
ATOM 3134 C C . ASN A 1 399 ? 23.757 -13.444 -3.070 1.00 63.38 399 ASN A C 1
ATOM 3136 O O . ASN A 1 399 ? 24.388 -13.538 -4.115 1.00 63.38 399 ASN A O 1
ATOM 3140 N N . ASP A 1 400 ? 24.007 -14.233 -2.021 1.00 62.66 400 ASP A N 1
ATOM 3141 C CA . ASP A 1 400 ? 25.032 -15.287 -2.033 1.00 62.66 400 ASP A CA 1
ATOM 3142 C C . ASP A 1 400 ? 24.554 -16.565 -2.770 1.00 62.66 400 ASP A C 1
ATOM 3144 O O . ASP A 1 400 ? 25.295 -17.545 -2.840 1.00 62.66 400 ASP A O 1
ATOM 3148 N N . THR A 1 401 ? 23.304 -16.604 -3.260 1.00 62.19 401 THR A N 1
ATOM 3149 C CA . THR A 1 401 ? 22.650 -17.846 -3.720 1.00 62.19 401 THR A CA 1
ATOM 3150 C C . THR A 1 401 ? 21.936 -17.785 -5.073 1.00 62.19 401 THR A C 1
ATOM 3152 O O . THR A 1 401 ? 21.853 -18.830 -5.720 1.00 62.19 401 THR A O 1
ATOM 3155 N N . LYS A 1 402 ? 21.430 -16.625 -5.519 1.00 67.19 402 LYS A N 1
ATOM 3156 C CA . LYS A 1 402 ? 20.724 -16.466 -6.806 1.00 67.19 402 LYS A CA 1
ATOM 3157 C C . LYS A 1 402 ? 20.825 -15.046 -7.345 1.00 67.19 402 LYS A C 1
ATOM 3159 O O . LYS A 1 402 ? 20.835 -14.105 -6.558 1.00 67.19 402 LYS A O 1
ATOM 3164 N N . ALA A 1 403 ? 20.820 -14.910 -8.666 1.00 68.38 403 ALA A N 1
ATOM 3165 C CA . ALA A 1 403 ? 20.720 -13.615 -9.313 1.00 68.38 403 ALA A CA 1
ATOM 3166 C C . ALA A 1 403 ? 19.338 -12.972 -9.117 1.00 68.38 403 ALA A C 1
ATOM 3168 O O . ALA A 1 403 ? 18.324 -13.674 -9.041 1.00 68.38 403 ALA A O 1
ATOM 3169 N N . ALA A 1 404 ? 19.302 -11.642 -9.040 1.00 76.81 404 ALA A N 1
ATOM 3170 C CA . ALA A 1 404 ? 18.056 -10.888 -8.960 1.00 76.81 404 ALA A CA 1
ATOM 3171 C C . ALA A 1 404 ? 17.381 -10.785 -10.339 1.00 76.81 404 ALA A C 1
ATOM 3173 O O . ALA A 1 404 ? 18.039 -10.520 -11.342 1.00 76.81 404 ALA A O 1
ATOM 3174 N N . ASN A 1 405 ? 16.057 -10.947 -10.384 1.00 83.00 405 ASN A N 1
ATOM 3175 C CA . ASN A 1 405 ? 15.257 -10.662 -11.578 1.00 83.00 405 ASN A CA 1
ATOM 3176 C C . ASN A 1 405 ? 14.724 -9.233 -11.498 1.00 83.00 405 ASN A C 1
ATOM 3178 O O . ASN A 1 405 ? 13.944 -8.933 -10.588 1.00 83.00 405 ASN A O 1
ATOM 3182 N N . VAL A 1 406 ? 15.111 -8.374 -12.442 1.00 86.25 406 VAL A N 1
ATOM 3183 C CA . VAL A 1 406 ? 14.703 -6.964 -12.461 1.00 86.25 406 VAL A CA 1
ATOM 3184 C C . VAL A 1 406 ? 13.797 -6.695 -13.661 1.00 86.25 406 VAL A C 1
ATOM 3186 O O . VAL A 1 406 ? 14.200 -6.887 -14.804 1.00 86.25 406 VAL A O 1
ATOM 3189 N N . LEU A 1 407 ? 12.572 -6.237 -13.397 1.00 84.31 407 LEU A N 1
ATOM 3190 C CA . LEU A 1 407 ? 11.558 -5.907 -14.398 1.00 84.31 407 LEU A CA 1
ATOM 3191 C C . LEU A 1 407 ? 10.987 -4.510 -14.142 1.00 84.31 407 LEU A C 1
ATOM 3193 O O . LEU A 1 407 ? 10.362 -4.266 -13.108 1.00 84.31 407 LEU A O 1
ATOM 3197 N N . LEU A 1 408 ? 11.146 -3.628 -15.124 1.00 88.81 408 LEU A N 1
ATOM 3198 C CA . LEU A 1 408 ? 10.507 -2.321 -15.216 1.00 88.81 408 LEU A CA 1
ATOM 3199 C C . LEU A 1 408 ? 9.561 -2.349 -16.422 1.00 88.81 408 LEU A C 1
ATOM 3201 O O . LEU A 1 408 ? 10.023 -2.433 -17.558 1.00 88.81 408 LEU A O 1
ATOM 3205 N N . ARG A 1 409 ? 8.243 -2.323 -16.203 1.00 85.00 409 ARG A N 1
ATOM 3206 C CA . ARG A 1 409 ? 7.264 -2.520 -17.286 1.00 85.00 409 ARG A CA 1
ATOM 3207 C C . ARG A 1 409 ? 6.091 -1.545 -17.223 1.00 85.00 409 ARG A C 1
ATOM 3209 O O . ARG A 1 409 ? 5.519 -1.335 -16.163 1.00 85.00 409 ARG A O 1
ATOM 3216 N N . ASN A 1 410 ? 5.633 -1.039 -18.367 1.00 82.25 410 ASN A N 1
ATOM 3217 C CA . ASN A 1 410 ? 4.425 -0.203 -18.460 1.00 82.25 410 ASN A CA 1
ATOM 3218 C C . ASN A 1 410 ? 4.516 1.042 -17.554 1.00 82.25 410 ASN A C 1
ATOM 3220 O O . ASN A 1 410 ? 3.681 1.245 -16.668 1.00 82.25 410 ASN A O 1
ATOM 3224 N N . LEU A 1 411 ? 5.549 1.858 -17.789 1.00 88.69 411 LEU A N 1
ATOM 3225 C CA . LEU A 1 411 ? 5.860 3.095 -17.062 1.00 88.69 411 LEU A CA 1
ATOM 3226 C C . LEU A 1 411 ? 5.861 4.286 -18.051 1.00 88.69 411 LEU A C 1
ATOM 3228 O O . LEU A 1 411 ? 6.917 4.838 -18.357 1.00 88.69 411 LEU A O 1
ATOM 3232 N N . PRO A 1 412 ? 4.696 4.653 -18.623 1.00 84.62 412 PRO A N 1
ATOM 3233 C CA . PRO A 1 412 ? 4.595 5.608 -19.729 1.00 84.62 412 PRO A CA 1
ATOM 3234 C C . PRO A 1 412 ? 5.096 7.015 -19.401 1.00 84.62 412 PRO A C 1
ATOM 3236 O O . PRO A 1 412 ? 5.660 7.661 -20.274 1.00 84.62 412 PRO A O 1
ATOM 3239 N N . GLU A 1 413 ? 4.931 7.484 -18.165 1.00 89.62 413 GLU A N 1
ATOM 3240 C CA . GLU A 1 413 ? 5.325 8.835 -17.737 1.00 89.62 413 GLU A CA 1
ATOM 3241 C C . GLU A 1 413 ? 6.724 8.891 -17.100 1.00 89.62 413 GLU A C 1
ATOM 3243 O O . GLU A 1 413 ? 7.157 9.962 -16.673 1.00 89.62 413 GLU A O 1
ATOM 3248 N N . LEU A 1 414 ? 7.447 7.765 -17.032 1.00 87.44 414 LEU A N 1
ATOM 3249 C CA . LEU A 1 414 ? 8.760 7.724 -16.391 1.00 87.44 414 LEU A CA 1
ATOM 3250 C C . LEU A 1 414 ? 9.768 8.480 -17.251 1.00 87.44 414 LEU A C 1
ATOM 3252 O O . LEU A 1 414 ? 10.019 8.097 -18.393 1.00 87.44 414 LEU A O 1
ATOM 3256 N N . THR A 1 415 ? 10.365 9.526 -16.681 1.00 77.31 415 THR A N 1
ATOM 3257 C CA . THR A 1 415 ? 11.323 10.385 -17.395 1.00 77.31 415 THR A CA 1
ATOM 3258 C C . THR A 1 415 ? 12.763 10.159 -16.951 1.00 77.31 415 THR A C 1
ATOM 3260 O O . THR A 1 415 ? 13.670 10.202 -17.789 1.00 77.31 415 THR A O 1
ATOM 3263 N N . VAL A 1 416 ? 12.962 9.879 -15.657 1.00 75.38 416 VAL A N 1
ATOM 3264 C CA . VAL A 1 416 ? 14.276 9.715 -15.028 1.00 75.38 416 VAL A CA 1
ATOM 3265 C C . VAL A 1 416 ? 14.314 8.434 -14.198 1.00 75.38 416 VAL A C 1
ATOM 3267 O O . VAL A 1 416 ? 13.493 8.224 -13.300 1.00 75.38 416 VAL A O 1
ATOM 3270 N N . LEU A 1 417 ? 15.319 7.602 -14.475 1.00 83.69 417 LEU A N 1
ATOM 3271 C CA . LEU A 1 417 ? 15.732 6.489 -13.624 1.00 83.69 417 LEU A CA 1
ATOM 3272 C C . LEU A 1 417 ? 17.118 6.804 -13.049 1.00 83.69 417 LEU A C 1
ATOM 3274 O O . LEU A 1 417 ? 18.132 6.647 -13.730 1.00 83.69 417 LEU A O 1
ATOM 3278 N N . ASP A 1 418 ? 17.156 7.258 -11.796 1.00 81.94 418 ASP A N 1
ATOM 3279 C CA . ASP A 1 418 ? 18.395 7.500 -11.048 1.00 81.94 418 ASP A CA 1
ATOM 3280 C C . ASP A 1 418 ? 18.721 6.272 -10.199 1.00 81.94 418 ASP A C 1
ATOM 3282 O O . ASP A 1 418 ? 18.033 6.017 -9.210 1.00 81.94 418 ASP A O 1
ATOM 3286 N N . ALA A 1 419 ? 19.750 5.507 -10.570 1.00 81.62 419 ALA A N 1
ATOM 3287 C CA . ALA A 1 419 ? 20.245 4.396 -9.768 1.00 81.62 419 ALA A CA 1
ATOM 3288 C C . ALA A 1 419 ? 21.739 4.551 -9.447 1.00 81.62 419 ALA A C 1
ATOM 3290 O O . ALA A 1 419 ? 22.618 4.572 -10.313 1.00 81.62 419 ALA A O 1
ATOM 3291 N N . ASP A 1 420 ? 22.018 4.667 -8.152 1.00 77.06 420 ASP A N 1
ATOM 3292 C CA . ASP A 1 420 ? 23.357 4.919 -7.627 1.00 77.06 420 ASP A CA 1
ATOM 3293 C C . ASP A 1 420 ? 24.224 3.637 -7.585 1.00 77.06 420 ASP A C 1
ATOM 3295 O O . ASP A 1 420 ? 23.758 2.547 -7.912 1.00 77.06 420 ASP A O 1
ATOM 3299 N N . TYR A 1 421 ? 25.492 3.742 -7.169 1.00 76.75 421 TYR A N 1
ATOM 3300 C CA . TYR A 1 421 ? 26.491 2.660 -7.221 1.00 76.75 421 TYR A CA 1
ATOM 3301 C C . TYR A 1 421 ? 25.979 1.284 -6.749 1.00 76.75 421 TYR A C 1
ATOM 3303 O O . TYR A 1 421 ? 25.389 1.171 -5.672 1.00 76.75 421 TYR A O 1
ATOM 3311 N N . TYR A 1 422 ? 26.313 0.231 -7.506 1.00 76.56 422 TYR A N 1
ATOM 3312 C CA . TYR A 1 422 ? 26.006 -1.184 -7.228 1.00 76.56 422 TYR A CA 1
ATOM 3313 C C . TYR A 1 422 ? 24.511 -1.534 -7.162 1.00 76.56 422 TYR A C 1
ATOM 3315 O O . TYR A 1 422 ? 24.146 -2.583 -6.623 1.00 76.56 422 TYR A O 1
ATOM 3323 N N . CYS A 1 423 ? 23.623 -0.681 -7.682 1.00 78.38 423 CYS A N 1
ATOM 3324 C CA . CYS A 1 423 ? 22.247 -1.107 -7.913 1.00 78.38 423 CYS A CA 1
ATOM 3325 C C . CYS A 1 423 ? 22.229 -2.259 -8.918 1.00 78.38 423 CYS A C 1
ATOM 3327 O O . CYS A 1 423 ? 22.900 -2.192 -9.945 1.00 78.38 423 CYS A O 1
ATOM 3329 N N . PHE A 1 424 ? 21.457 -3.301 -8.613 1.00 76.88 424 PHE A N 1
ATOM 3330 C CA . PHE A 1 424 ? 21.290 -4.479 -9.470 1.00 76.88 424 PHE A CA 1
ATOM 3331 C C . PHE A 1 424 ? 22.583 -5.253 -9.761 1.00 76.88 424 PHE A C 1
ATOM 3333 O O . PHE A 1 424 ? 22.619 -6.030 -10.706 1.00 76.88 424 PHE A O 1
ATOM 3340 N N . ASP A 1 425 ? 23.628 -5.104 -8.940 1.00 74.75 425 ASP A N 1
ATOM 3341 C CA . ASP A 1 425 ? 24.908 -5.808 -9.138 1.00 74.75 425 ASP A CA 1
ATOM 3342 C C . ASP A 1 425 ? 24.753 -7.343 -9.101 1.00 74.75 425 ASP A C 1
ATOM 3344 O O . ASP A 1 425 ? 25.516 -8.074 -9.726 1.00 74.75 425 ASP A O 1
ATOM 3348 N N . SER A 1 426 ? 23.716 -7.838 -8.413 1.00 72.56 426 SER A N 1
ATOM 3349 C CA . SER A 1 426 ? 23.357 -9.261 -8.401 1.00 72.56 426 SER A CA 1
ATOM 3350 C C . SER A 1 426 ? 22.432 -9.695 -9.544 1.00 72.56 426 SER A C 1
ATOM 3352 O O . SER A 1 426 ? 22.109 -10.877 -9.627 1.00 72.56 426 SER A O 1
ATOM 3354 N N . ALA A 1 427 ? 21.952 -8.785 -10.394 1.00 72.00 427 ALA A N 1
ATOM 3355 C CA . ALA A 1 427 ? 21.022 -9.116 -11.467 1.00 72.00 427 ALA A CA 1
ATOM 3356 C C . ALA A 1 427 ? 21.756 -9.663 -12.698 1.00 72.00 427 ALA A C 1
ATOM 3358 O O . ALA A 1 427 ? 22.713 -9.063 -13.184 1.00 72.00 427 ALA A O 1
ATOM 3359 N N . GLU A 1 428 ? 21.278 -10.787 -13.233 1.00 68.06 428 GLU A N 1
ATOM 3360 C CA . GLU A 1 428 ? 21.759 -11.319 -14.519 1.00 68.06 428 GLU A CA 1
ATOM 3361 C C . GLU A 1 428 ? 21.182 -10.525 -15.699 1.00 68.06 428 GLU A C 1
ATOM 3363 O O . GLU A 1 428 ? 21.865 -10.302 -16.700 1.00 68.06 428 GLU A O 1
ATOM 3368 N N . GLU A 1 429 ? 19.933 -10.074 -15.562 1.00 66.56 429 GLU A N 1
ATOM 3369 C CA . GLU A 1 429 ? 19.179 -9.367 -16.591 1.00 66.56 429 GLU A CA 1
ATOM 3370 C C . GLU A 1 429 ? 18.322 -8.258 -15.965 1.00 66.56 429 GLU A C 1
ATOM 3372 O O . GLU A 1 429 ? 17.722 -8.426 -14.896 1.00 66.56 429 GLU A O 1
ATOM 3377 N N . VAL A 1 430 ? 18.252 -7.121 -16.664 1.00 75.31 430 VAL A N 1
ATOM 3378 C CA . VAL A 1 430 ? 17.337 -6.017 -16.361 1.00 75.31 430 VAL A CA 1
ATOM 3379 C C . VAL A 1 430 ? 16.431 -5.802 -17.566 1.00 75.31 430 VAL A C 1
ATOM 3381 O O . VAL A 1 430 ? 16.889 -5.379 -18.628 1.00 75.31 430 VAL A O 1
ATOM 3384 N N . ILE A 1 431 ? 15.144 -6.092 -17.389 1.00 71.75 431 ILE A N 1
ATOM 3385 C CA . ILE A 1 431 ? 14.120 -5.968 -18.426 1.00 71.75 431 ILE A CA 1
ATOM 3386 C C . ILE A 1 431 ? 13.436 -4.612 -18.278 1.00 71.75 431 ILE A C 1
ATOM 3388 O O . ILE A 1 431 ? 12.849 -4.322 -17.234 1.00 71.75 431 ILE A O 1
ATOM 3392 N N . VAL A 1 432 ? 13.481 -3.799 -19.333 1.00 76.75 432 VAL A N 1
ATOM 3393 C CA . VAL A 1 432 ? 12.774 -2.514 -19.407 1.00 76.75 432 VAL A CA 1
ATOM 3394 C C . VAL A 1 432 ? 11.833 -2.533 -20.609 1.00 76.75 432 VAL A C 1
ATOM 3396 O O . VAL A 1 432 ? 12.276 -2.628 -21.752 1.00 76.75 432 VAL A O 1
ATOM 3399 N N . GLU A 1 433 ? 10.526 -2.464 -20.356 1.00 71.81 433 GLU A N 1
ATOM 3400 C CA . GLU A 1 433 ? 9.472 -2.629 -21.362 1.00 71.81 433 GLU A CA 1
ATOM 3401 C C . GLU A 1 433 ? 8.390 -1.545 -21.240 1.00 71.81 433 GLU A C 1
ATOM 3403 O O . GLU A 1 433 ? 7.900 -1.254 -20.153 1.00 71.81 433 GLU A O 1
ATOM 3408 N N . ASN A 1 434 ? 7.944 -0.975 -22.363 1.00 65.88 434 ASN A N 1
ATOM 3409 C CA . ASN A 1 434 ? 6.895 0.056 -22.390 1.00 65.88 434 ASN A CA 1
ATOM 3410 C C . ASN A 1 434 ? 7.178 1.243 -21.437 1.00 65.88 434 ASN A C 1
ATOM 3412 O O . ASN A 1 434 ? 6.387 1.563 -20.546 1.00 65.88 434 ASN A O 1
ATOM 3416 N N . VAL A 1 435 ? 8.340 1.874 -21.637 1.00 73.75 435 VAL A N 1
ATOM 3417 C CA . VAL A 1 435 ? 8.804 3.077 -20.921 1.00 73.75 435 VAL A CA 1
ATOM 3418 C C . VAL A 1 435 ? 9.174 4.182 -21.938 1.00 73.75 435 VAL A C 1
ATOM 3420 O O . VAL A 1 435 ? 10.344 4.516 -22.098 1.00 73.75 435 VAL A O 1
ATOM 3423 N N . PRO A 1 436 ? 8.203 4.702 -22.714 1.00 58.41 436 PRO A N 1
ATOM 3424 C CA . PRO A 1 436 ? 8.435 5.564 -23.881 1.00 58.41 436 PRO A CA 1
ATOM 3425 C C . PRO A 1 436 ? 9.091 6.923 -23.599 1.00 58.41 436 PRO A C 1
ATOM 3427 O O . PRO A 1 436 ? 9.748 7.456 -24.488 1.00 58.41 436 PRO A O 1
ATOM 3430 N N . ASN A 1 437 ? 8.910 7.494 -22.405 1.00 68.81 437 ASN A N 1
ATOM 3431 C CA . ASN A 1 437 ? 9.371 8.850 -22.079 1.00 68.81 437 ASN A CA 1
ATOM 3432 C C . ASN A 1 437 ? 10.710 8.889 -21.322 1.00 68.81 437 ASN A C 1
ATOM 3434 O O . ASN A 1 437 ? 11.112 9.960 -20.858 1.00 68.81 437 ASN A O 1
ATOM 3438 N N . ILE A 1 438 ? 11.404 7.750 -21.189 1.00 69.75 438 ILE A N 1
ATOM 3439 C CA . ILE A 1 438 ? 12.667 7.693 -20.451 1.00 69.75 438 ILE A CA 1
ATOM 3440 C C . ILE A 1 438 ? 13.761 8.427 -21.228 1.00 69.75 438 ILE A C 1
ATOM 3442 O O . ILE A 1 438 ? 14.198 7.997 -22.293 1.00 69.75 438 ILE A O 1
ATOM 3446 N N . ASN A 1 439 ? 14.189 9.565 -20.690 1.00 54.50 439 ASN A N 1
ATOM 3447 C CA . ASN A 1 439 ? 15.181 10.425 -21.332 1.00 54.50 439 ASN A CA 1
ATOM 3448 C C . ASN A 1 439 ? 16.561 10.261 -20.686 1.00 54.50 439 ASN A C 1
ATOM 3450 O O . ASN A 1 439 ? 17.577 10.373 -21.370 1.00 54.50 439 ASN A O 1
ATOM 3454 N N . GLU A 1 440 ? 16.598 9.976 -19.380 1.00 55.94 440 GLU A N 1
ATOM 3455 C CA . GLU A 1 440 ? 17.824 9.880 -18.589 1.00 55.94 440 GLU A CA 1
ATOM 3456 C C . GLU A 1 440 ? 17.822 8.598 -17.744 1.00 55.94 440 GLU A C 1
ATOM 3458 O O . GLU A 1 440 ? 16.932 8.360 -16.924 1.00 55.94 440 GLU A O 1
ATOM 3463 N N . ILE A 1 441 ? 18.847 7.767 -17.945 1.00 61.81 441 ILE A N 1
ATOM 3464 C CA . ILE A 1 441 ? 19.164 6.621 -17.093 1.00 61.81 441 ILE A CA 1
ATOM 3465 C C . ILE A 1 441 ? 20.536 6.899 -16.480 1.00 61.81 441 ILE A C 1
ATOM 3467 O O . ILE A 1 441 ? 21.559 6.803 -17.160 1.00 61.81 441 ILE A O 1
ATOM 3471 N N . HIS A 1 442 ? 20.566 7.261 -15.200 1.00 63.03 442 HIS A N 1
ATOM 3472 C CA . HIS A 1 442 ? 21.814 7.416 -14.461 1.00 63.03 442 HIS A CA 1
ATOM 3473 C C . HIS A 1 442 ? 22.160 6.075 -13.819 1.00 63.03 442 HIS A C 1
ATOM 3475 O O . HIS A 1 442 ? 21.600 5.720 -12.788 1.00 63.03 442 HIS A O 1
ATOM 3481 N N . LEU A 1 443 ? 23.073 5.329 -14.445 1.00 58.69 443 LEU A N 1
ATOM 3482 C CA . LEU A 1 443 ? 23.703 4.142 -13.867 1.00 58.69 443 LEU A CA 1
ATOM 3483 C C . LEU A 1 443 ? 25.164 4.483 -13.578 1.00 58.69 443 LEU A C 1
ATOM 3485 O O . LEU A 1 443 ? 25.984 4.565 -14.492 1.00 58.69 443 LEU A O 1
ATOM 3489 N N . GLN A 1 444 ? 25.500 4.706 -12.309 1.00 54.72 444 GLN A N 1
ATOM 3490 C CA . GLN A 1 444 ? 26.888 4.951 -11.901 1.00 54.72 444 GLN A CA 1
ATOM 3491 C C . GLN A 1 444 ? 27.765 3.724 -12.234 1.00 54.72 444 GLN A C 1
ATOM 3493 O O . GLN A 1 444 ? 27.310 2.588 -12.093 1.00 54.72 444 GLN A O 1
ATOM 3498 N N . GLN A 1 445 ? 29.025 3.954 -12.637 1.00 43.62 445 GLN A N 1
ATOM 3499 C CA . GLN A 1 445 ? 30.006 3.024 -13.254 1.00 43.62 445 GLN A CA 1
ATOM 3500 C C . GLN A 1 445 ? 30.142 1.603 -12.654 1.00 43.62 445 GLN A C 1
ATOM 3502 O O . GLN A 1 445 ? 30.721 0.721 -13.280 1.00 43.62 445 GLN A O 1
ATOM 3507 N N . SER A 1 446 ? 29.641 1.369 -11.442 1.00 47.16 446 SER A N 1
ATOM 3508 C CA . SER A 1 446 ? 29.705 0.092 -10.720 1.00 47.16 446 SER A CA 1
ATOM 3509 C C . SER A 1 446 ? 28.401 -0.720 -10.748 1.00 47.16 446 SER A C 1
ATOM 3511 O O . SER A 1 446 ? 28.347 -1.760 -10.109 1.00 47.16 446 SER A O 1
ATOM 3513 N N . CYS A 1 447 ? 27.352 -0.270 -11.449 1.00 41.56 447 CYS A N 1
ATOM 3514 C CA . CYS A 1 447 ? 26.078 -1.003 -11.595 1.00 41.56 447 CYS A CA 1
ATOM 3515 C C . CYS A 1 447 ? 26.092 -2.055 -12.726 1.00 41.56 447 CYS A C 1
ATOM 3517 O O . CYS A 1 447 ? 25.077 -2.686 -12.997 1.00 41.56 447 CYS A O 1
ATOM 3519 N N . LEU A 1 448 ? 27.219 -2.227 -13.429 1.00 44.28 448 LEU A N 1
ATOM 3520 C CA . LEU A 1 448 ? 27.327 -3.048 -14.639 1.00 44.28 448 LEU A CA 1
ATOM 3521 C C . LEU A 1 448 ? 28.321 -4.207 -14.470 1.00 44.28 448 LEU A C 1
ATOM 3523 O O . LEU A 1 448 ? 29.446 -4.163 -14.958 1.00 44.28 448 LEU A O 1
ATOM 3527 N N . HIS A 1 449 ? 27.851 -5.283 -13.835 1.00 43.69 449 HIS A N 1
ATOM 3528 C CA . HIS A 1 449 ? 28.146 -6.657 -14.278 1.00 43.69 449 HIS A CA 1
ATOM 3529 C C . HIS A 1 449 ? 27.007 -7.228 -15.150 1.00 43.69 449 HIS A C 1
ATOM 3531 O O . HIS A 1 449 ? 26.958 -8.428 -15.410 1.00 43.69 449 HIS A O 1
ATOM 3537 N N . ILE A 1 450 ? 26.097 -6.373 -15.635 1.00 41.12 450 ILE A N 1
ATOM 3538 C CA . ILE A 1 450 ? 24.990 -6.757 -16.515 1.00 41.12 450 ILE A CA 1
ATOM 3539 C C . ILE A 1 450 ? 25.574 -7.120 -17.887 1.00 41.12 450 ILE A C 1
ATOM 3541 O O . ILE A 1 450 ? 25.986 -6.246 -18.649 1.00 41.12 450 ILE A O 1
ATOM 3545 N N . GLN A 1 451 ? 25.634 -8.416 -18.198 1.00 35.16 451 GLN A N 1
ATOM 3546 C CA . GLN A 1 451 ? 26.103 -8.901 -19.501 1.00 35.16 451 GLN A CA 1
ATOM 3547 C C . GLN A 1 451 ? 25.082 -8.641 -20.621 1.00 35.16 451 GLN A C 1
ATOM 3549 O O . GLN A 1 451 ? 25.485 -8.592 -21.778 1.00 35.16 451 GLN A O 1
ATOM 3554 N N . ASN A 1 452 ? 23.800 -8.423 -20.289 1.00 35.09 452 ASN A N 1
ATOM 3555 C CA . ASN A 1 452 ? 22.719 -8.131 -21.235 1.00 35.09 452 ASN A CA 1
ATOM 3556 C C . ASN A 1 452 ? 21.665 -7.198 -20.603 1.00 35.09 452 ASN A C 1
ATOM 3558 O O . ASN A 1 452 ? 20.842 -7.634 -19.803 1.00 35.09 452 ASN A O 1
ATOM 3562 N N . ALA A 1 453 ? 21.668 -5.913 -20.963 1.00 36.72 453 ALA A N 1
ATOM 3563 C CA . ALA A 1 453 ? 20.513 -5.039 -20.750 1.00 36.72 453 ALA A CA 1
ATOM 3564 C C . ALA A 1 453 ? 19.679 -5.060 -22.037 1.00 36.72 453 ALA A C 1
ATOM 3566 O O . ALA A 1 453 ? 20.049 -4.428 -23.028 1.00 36.72 453 ALA A O 1
ATOM 3567 N N . ILE A 1 454 ? 18.588 -5.828 -22.052 1.00 40.66 454 ILE A N 1
ATOM 3568 C CA . ILE A 1 454 ? 17.676 -5.883 -23.198 1.00 40.66 454 ILE A CA 1
ATOM 3569 C C . ILE A 1 454 ? 16.642 -4.770 -23.020 1.00 40.66 454 ILE A C 1
ATOM 3571 O O . ILE A 1 454 ? 15.586 -4.952 -22.416 1.00 40.66 454 ILE A O 1
ATOM 3575 N N . VAL A 1 455 ? 16.949 -3.587 -23.554 1.00 43.06 455 VAL A N 1
ATOM 3576 C CA . VAL A 1 455 ? 15.928 -2.564 -23.805 1.00 43.06 455 VAL A CA 1
ATOM 3577 C C . VAL A 1 455 ? 15.199 -2.998 -25.071 1.00 43.06 455 VAL A C 1
ATOM 3579 O O . VAL A 1 455 ? 15.691 -2.812 -26.183 1.00 43.06 455 VAL A O 1
ATOM 3582 N N . SER A 1 456 ? 14.067 -3.682 -24.919 1.00 43.28 456 SER A N 1
ATOM 3583 C CA . SER A 1 456 ? 13.345 -4.209 -26.076 1.00 43.28 456 SER A CA 1
ATOM 3584 C C . SER A 1 456 ? 12.667 -3.066 -26.849 1.00 43.28 456 SER A C 1
ATOM 3586 O O . SER A 1 456 ? 11.792 -2.358 -26.349 1.00 43.28 456 SER A O 1
ATOM 3588 N N . ASN A 1 457 ? 13.087 -2.890 -28.105 1.00 50.38 457 ASN A N 1
ATOM 3589 C CA . ASN A 1 457 ? 12.716 -1.813 -29.038 1.00 50.38 457 ASN A CA 1
ATOM 3590 C C . ASN A 1 457 ? 11.260 -1.928 -29.579 1.00 50.38 457 ASN A C 1
ATOM 3592 O O . ASN A 1 457 ? 10.932 -1.496 -30.684 1.00 50.38 457 ASN A O 1
ATOM 3596 N N . ILE A 1 458 ? 10.359 -2.553 -28.809 1.00 47.53 458 ILE A N 1
ATOM 3597 C CA . ILE A 1 458 ? 8.991 -2.933 -29.212 1.00 47.53 458 ILE A CA 1
ATOM 3598 C C . ILE A 1 458 ? 8.092 -1.695 -29.416 1.00 47.53 458 ILE A C 1
ATOM 3600 O O . ILE A 1 458 ? 7.177 -1.709 -30.244 1.00 47.53 458 ILE A O 1
ATOM 3604 N N . PHE A 1 459 ? 8.356 -0.594 -28.704 1.00 48.09 459 PHE A N 1
ATOM 3605 C CA . PHE A 1 459 ? 7.591 0.653 -28.839 1.00 48.09 459 PHE A CA 1
ATOM 3606 C C . PHE A 1 459 ? 7.897 1.407 -30.144 1.00 48.09 459 PHE A C 1
ATOM 3608 O O . PHE A 1 459 ? 6.981 1.929 -30.790 1.00 48.09 459 PHE A O 1
ATOM 3615 N N . GLU A 1 460 ? 9.163 1.427 -30.576 1.00 62.69 460 GLU A N 1
ATOM 3616 C CA . GLU A 1 460 ? 9.548 2.094 -31.823 1.00 62.69 460 GLU A CA 1
ATOM 3617 C C . GLU A 1 460 ? 8.962 1.362 -33.037 1.00 62.69 460 GLU A C 1
ATOM 3619 O O . GLU A 1 460 ? 8.421 2.012 -33.937 1.00 62.69 460 GLU A O 1
ATOM 3624 N N . TYR A 1 461 ? 8.955 0.021 -33.024 1.00 78.06 461 TYR A N 1
ATOM 3625 C CA . TYR A 1 461 ? 8.299 -0.762 -34.073 1.00 78.06 461 TYR A CA 1
ATOM 3626 C C . TYR A 1 461 ? 6.792 -0.500 -34.138 1.00 78.06 461 TYR A C 1
ATOM 3628 O O . TYR A 1 461 ? 6.270 -0.277 -35.226 1.00 78.06 461 TYR A O 1
ATOM 3636 N N . ASN A 1 462 ? 6.082 -0.468 -33.004 1.00 75.62 462 ASN A N 1
ATOM 3637 C CA . ASN A 1 462 ? 4.641 -0.191 -33.000 1.00 75.62 462 ASN A CA 1
ATOM 3638 C C . ASN A 1 462 ? 4.311 1.206 -33.543 1.00 75.62 462 ASN A C 1
ATOM 3640 O O . ASN A 1 462 ? 3.381 1.352 -34.336 1.00 75.62 462 ASN A O 1
ATOM 3644 N N . THR A 1 463 ? 5.108 2.216 -33.187 1.00 76.31 463 THR A N 1
ATOM 3645 C CA . THR A 1 463 ? 4.951 3.576 -33.722 1.00 76.31 463 THR A CA 1
ATOM 3646 C C . THR A 1 463 ? 5.179 3.607 -35.235 1.00 76.31 463 THR A C 1
ATOM 3648 O O . THR A 1 463 ? 4.349 4.134 -35.982 1.00 76.31 463 THR A O 1
ATOM 3651 N N . LEU A 1 464 ? 6.271 2.994 -35.707 1.00 84.50 464 LEU A N 1
ATOM 3652 C CA . LEU A 1 464 ? 6.565 2.842 -37.133 1.00 84.50 464 LEU A CA 1
ATOM 3653 C C . LEU A 1 464 ? 5.430 2.107 -37.852 1.00 84.50 464 LEU A C 1
ATOM 3655 O O . LEU A 1 464 ? 4.941 2.576 -38.879 1.00 84.50 464 LEU A O 1
ATOM 3659 N N . ARG A 1 465 ? 4.957 0.999 -37.283 1.00 90.12 465 ARG A N 1
ATOM 3660 C CA . ARG A 1 465 ? 3.886 0.160 -37.815 1.00 90.12 465 ARG A CA 1
ATOM 3661 C C . ARG A 1 465 ? 2.591 0.931 -37.991 1.00 90.12 465 ARG A C 1
ATOM 3663 O O . ARG A 1 465 ? 1.996 0.893 -39.068 1.00 90.12 465 ARG A O 1
ATOM 3670 N N . GLU A 1 466 ? 2.152 1.641 -36.958 1.00 85.94 466 GLU A N 1
ATOM 3671 C CA . GLU A 1 466 ? 0.934 2.439 -37.026 1.00 85.94 466 GLU A CA 1
ATOM 3672 C C . GLU A 1 466 ? 1.029 3.543 -38.079 1.00 85.94 466 GLU A C 1
ATOM 3674 O O . GLU A 1 466 ? 0.097 3.715 -38.869 1.00 85.94 466 GLU A O 1
ATOM 3679 N N . ASN A 1 467 ? 2.152 4.263 -38.118 1.00 86.06 467 ASN A N 1
ATOM 3680 C CA . ASN A 1 467 ? 2.370 5.338 -39.080 1.00 86.06 467 ASN A CA 1
ATOM 3681 C C . ASN A 1 467 ? 2.397 4.804 -40.514 1.00 86.06 467 ASN A C 1
ATOM 3683 O O . ASN A 1 467 ? 1.653 5.290 -41.366 1.00 86.06 467 ASN A O 1
ATOM 3687 N N . VAL A 1 468 ? 3.189 3.763 -40.777 1.00 92.75 468 VAL A N 1
ATOM 3688 C CA . VAL A 1 468 ? 3.312 3.160 -42.109 1.00 92.75 468 VAL A CA 1
ATOM 3689 C C . VAL A 1 468 ? 1.989 2.551 -42.559 1.00 92.75 468 VAL A C 1
ATOM 3691 O O . VAL A 1 468 ? 1.636 2.685 -43.727 1.00 92.75 468 VAL A O 1
ATOM 3694 N N . ASN A 1 469 ? 1.204 1.938 -41.668 1.00 93.62 469 ASN A N 1
ATOM 3695 C CA . ASN A 1 469 ? -0.113 1.400 -42.019 1.00 93.62 469 ASN A CA 1
ATOM 3696 C C . ASN A 1 469 ? -1.117 2.511 -42.378 1.00 93.62 469 ASN A C 1
ATOM 3698 O O . ASN A 1 469 ? -1.862 2.352 -43.349 1.00 93.62 469 ASN A O 1
ATOM 3702 N N . LYS A 1 470 ? -1.096 3.647 -41.666 1.00 90.44 470 LYS A N 1
ATOM 3703 C CA . LYS A 1 470 ? -2.008 4.787 -41.886 1.00 90.44 470 LYS A CA 1
ATOM 3704 C C . LYS A 1 470 ? -1.640 5.644 -43.105 1.00 90.44 470 LYS A C 1
ATOM 3706 O O . LYS A 1 470 ? -2.535 6.130 -43.792 1.00 90.44 470 LYS A O 1
ATOM 3711 N N . LEU A 1 471 ? -0.350 5.836 -43.376 1.00 91.56 471 LEU A N 1
ATOM 3712 C CA . LEU A 1 471 ? 0.147 6.756 -44.403 1.00 91.56 471 LEU A CA 1
ATOM 3713 C C . LEU A 1 471 ? 0.450 6.042 -45.734 1.00 91.56 471 LEU A C 1
ATOM 3715 O O . LEU A 1 471 ? 0.584 4.813 -45.807 1.00 91.56 471 LEU A O 1
ATOM 3719 N N . LYS A 1 472 ? 0.545 6.823 -46.817 1.00 91.69 472 LYS A N 1
ATOM 3720 C CA . LYS A 1 472 ? 0.919 6.341 -48.156 1.00 91.69 472 LYS A CA 1
ATOM 3721 C C . LYS A 1 472 ? 2.310 6.832 -48.547 1.00 91.69 472 LYS A C 1
ATOM 3723 O O . LYS A 1 472 ? 2.681 7.965 -48.258 1.00 91.69 472 LYS A O 1
ATOM 3728 N N . ILE A 1 473 ? 3.045 5.979 -49.258 1.00 93.44 473 ILE A N 1
ATOM 3729 C CA . ILE A 1 473 ? 4.313 6.339 -49.895 1.00 93.44 473 ILE A CA 1
ATOM 3730 C C . ILE A 1 473 ? 4.076 7.369 -51.012 1.00 93.44 473 ILE A C 1
ATOM 3732 O O . ILE A 1 473 ? 3.118 7.247 -51.774 1.00 93.44 473 ILE A O 1
ATOM 3736 N N . ILE A 1 474 ? 4.953 8.372 -51.116 1.00 94.44 474 ILE A N 1
ATOM 3737 C CA . ILE A 1 474 ? 4.842 9.461 -52.106 1.00 94.44 474 ILE A CA 1
ATOM 3738 C C . ILE A 1 474 ? 5.884 9.297 -53.219 1.00 94.44 474 ILE A C 1
ATOM 3740 O O . ILE A 1 474 ? 5.551 9.382 -54.402 1.00 94.44 474 ILE A O 1
ATOM 3744 N N . GLN A 1 475 ? 7.141 9.017 -52.863 1.00 95.31 475 GLN A N 1
ATOM 3745 C CA . GLN A 1 475 ? 8.215 8.759 -53.821 1.00 95.31 475 GLN A CA 1
ATOM 3746 C C . GLN A 1 475 ? 9.118 7.608 -53.369 1.00 95.31 475 GLN A C 1
ATOM 3748 O O . GLN A 1 475 ? 9.233 7.342 -52.177 1.00 95.31 475 GLN A O 1
ATOM 3753 N N . LEU A 1 476 ? 9.791 6.968 -54.327 1.00 96.50 476 LEU A N 1
ATOM 3754 C CA . LEU A 1 476 ? 10.882 6.021 -54.092 1.00 96.50 476 LEU A CA 1
ATOM 3755 C C . LEU A 1 476 ? 12.023 6.299 -55.073 1.00 96.50 476 LEU A C 1
ATOM 3757 O O . LEU A 1 476 ? 11.799 6.385 -56.281 1.00 96.50 476 LEU A O 1
ATOM 3761 N N . GLY A 1 477 ? 13.244 6.391 -54.556 1.00 96.38 477 GLY A N 1
ATOM 3762 C CA . GLY A 1 477 ? 14.457 6.543 -55.347 1.00 96.38 477 GLY A CA 1
ATOM 3763 C C . GLY A 1 477 ? 15.241 5.242 -55.375 1.00 96.38 477 GLY A C 1
ATOM 3764 O O . GLY A 1 477 ? 15.506 4.669 -54.323 1.00 96.38 477 GLY A O 1
ATOM 3765 N N . ILE A 1 478 ? 15.623 4.777 -56.561 1.00 96.50 478 ILE A N 1
ATOM 3766 C CA . ILE A 1 478 ? 16.490 3.606 -56.723 1.00 96.50 478 ILE A CA 1
ATOM 3767 C C . ILE A 1 478 ? 17.696 4.016 -57.553 1.00 96.50 478 ILE A C 1
ATOM 3769 O O . ILE A 1 478 ? 17.544 4.407 -58.710 1.00 96.50 478 ILE A O 1
ATOM 3773 N N . THR A 1 479 ? 18.889 3.886 -56.974 1.00 96.12 479 THR A N 1
ATOM 3774 C CA . THR A 1 479 ? 20.163 4.064 -57.676 1.00 96.12 479 THR A CA 1
ATOM 3775 C C . THR A 1 479 ? 20.861 2.719 -57.835 1.00 96.12 479 THR A C 1
ATOM 3777 O O . THR A 1 479 ? 21.038 1.992 -56.861 1.00 96.12 479 THR A O 1
ATOM 3780 N N . LEU A 1 480 ? 21.269 2.384 -59.059 1.00 94.56 480 LEU A N 1
ATOM 3781 C CA . LEU A 1 480 ? 21.976 1.144 -59.368 1.00 94.56 480 LEU A CA 1
ATOM 3782 C C . LEU A 1 480 ? 23.480 1.389 -59.488 1.00 94.56 480 LEU A C 1
ATOM 3784 O O . LEU A 1 480 ? 23.946 2.212 -60.281 1.00 94.56 480 LEU A O 1
ATOM 3788 N N . CYS A 1 481 ? 24.240 0.613 -58.723 1.00 92.50 481 CYS A N 1
ATOM 3789 C CA . CYS A 1 481 ? 25.694 0.650 -58.687 1.00 92.50 481 CYS A CA 1
ATOM 3790 C C . CYS A 1 481 ? 26.278 -0.768 -58.654 1.00 92.50 481 CYS A C 1
ATOM 3792 O O . CYS A 1 481 ? 25.635 -1.730 -58.235 1.00 92.50 481 CYS A O 1
ATOM 3794 N N . SER A 1 482 ? 27.508 -0.907 -59.143 1.00 91.62 482 SER A N 1
ATOM 3795 C CA . SER A 1 482 ? 28.279 -2.148 -59.040 1.00 91.62 482 SER A CA 1
ATOM 3796 C C . SER A 1 482 ? 28.877 -2.322 -57.640 1.00 91.62 482 SER A C 1
ATOM 3798 O O . SER A 1 482 ? 28.998 -1.365 -56.879 1.00 91.62 482 SER A O 1
ATOM 3800 N N . ALA A 1 483 ? 29.366 -3.526 -57.327 1.00 88.88 483 ALA A N 1
ATOM 3801 C CA . ALA A 1 483 ? 30.065 -3.806 -56.065 1.00 88.88 483 ALA A CA 1
ATOM 3802 C C . ALA A 1 483 ? 31.306 -2.912 -55.825 1.00 88.88 483 ALA A C 1
ATOM 3804 O O . ALA A 1 483 ? 31.724 -2.714 -54.682 1.00 88.88 483 ALA A O 1
ATOM 3805 N N . ALA A 1 484 ? 31.884 -2.347 -56.892 1.00 87.06 484 ALA A N 1
ATOM 3806 C CA . ALA A 1 484 ? 33.008 -1.414 -56.830 1.00 87.06 484 ALA A CA 1
ATOM 3807 C C . ALA A 1 484 ? 32.587 0.054 -56.606 1.00 87.06 484 ALA A C 1
ATOM 3809 O O . ALA A 1 484 ? 33.450 0.925 -56.569 1.00 87.06 484 ALA A O 1
ATOM 3810 N N . GLY A 1 485 ? 31.287 0.346 -56.488 1.00 89.06 485 GLY A N 1
ATOM 3811 C CA . GLY A 1 485 ? 30.765 1.705 -56.315 1.00 89.06 485 GLY A CA 1
ATOM 3812 C C . GLY A 1 485 ? 30.591 2.502 -57.604 1.00 89.06 485 GLY A C 1
ATOM 3813 O O . GLY A 1 485 ? 30.318 3.696 -57.558 1.00 89.06 485 GLY A O 1
ATOM 3814 N N . GLN A 1 486 ? 30.725 1.864 -58.770 1.00 90.25 486 GLN A N 1
ATOM 3815 C CA . GLN A 1 486 ? 30.475 2.526 -60.054 1.00 90.25 486 GLN A CA 1
ATOM 3816 C C . GLN A 1 486 ? 28.974 2.534 -60.353 1.00 90.25 486 GLN A C 1
ATOM 3818 O O . GLN A 1 486 ? 28.374 1.461 -60.456 1.00 90.25 486 GLN A O 1
ATOM 3823 N N . VAL A 1 487 ? 28.388 3.723 -60.501 1.00 86.81 487 VAL A N 1
ATOM 3824 C CA . VAL A 1 487 ? 26.992 3.920 -60.926 1.00 86.81 487 VAL A CA 1
ATOM 3825 C C . VAL A 1 487 ? 26.804 3.569 -62.410 1.00 86.81 487 VAL A C 1
ATOM 3827 O O . VAL A 1 487 ? 27.750 3.654 -63.196 1.00 86.81 487 VAL A O 1
ATOM 3830 N N . ALA A 1 488 ? 25.600 3.147 -62.809 1.00 82.94 488 ALA A N 1
ATOM 3831 C CA . ALA A 1 488 ? 25.315 2.789 -64.206 1.00 82.94 488 ALA A CA 1
ATOM 3832 C C . ALA A 1 488 ? 25.448 3.995 -65.169 1.00 82.94 488 ALA A C 1
ATOM 3834 O O . ALA A 1 488 ? 25.145 5.126 -64.802 1.00 82.94 488 ALA A O 1
ATOM 3835 N N . SER A 1 489 ? 25.892 3.765 -66.412 1.00 78.62 489 SER A N 1
ATOM 3836 C CA . SER A 1 489 ? 26.326 4.840 -67.326 1.00 78.62 489 SER A CA 1
ATOM 3837 C C . SER A 1 489 ? 25.212 5.699 -67.933 1.00 78.62 489 SER A C 1
ATOM 3839 O O . SER A 1 489 ? 25.465 6.862 -68.236 1.00 78.62 489 SER A O 1
ATOM 3841 N N . ASP A 1 490 ? 24.010 5.152 -68.132 1.00 78.31 490 ASP A N 1
ATOM 3842 C CA . ASP A 1 490 ? 22.958 5.833 -68.907 1.00 78.31 490 ASP A CA 1
ATOM 3843 C C . ASP A 1 490 ? 21.912 6.484 -67.994 1.00 78.31 490 ASP A C 1
ATOM 3845 O O . ASP A 1 490 ? 21.676 7.690 -68.044 1.00 78.31 490 ASP A O 1
ATOM 3849 N N . TYR A 1 491 ? 21.308 5.675 -67.126 1.00 80.88 491 TYR A N 1
ATOM 3850 C CA . TYR A 1 491 ? 20.301 6.093 -66.156 1.00 80.88 491 TYR A CA 1
ATOM 3851 C C . TYR A 1 491 ? 20.650 5.442 -64.817 1.00 80.88 491 TYR A C 1
ATOM 3853 O O . TYR A 1 491 ? 20.163 4.355 -64.533 1.00 80.88 491 TYR A O 1
ATOM 3861 N N . PRO A 1 492 ? 21.554 6.027 -64.014 1.00 86.31 492 PRO A N 1
ATOM 3862 C CA . PRO A 1 492 ? 21.970 5.418 -62.751 1.00 86.31 492 PRO A CA 1
ATOM 3863 C C . PRO A 1 492 ? 20.868 5.425 -61.695 1.00 86.31 492 PRO A C 1
ATOM 3865 O O . PRO A 1 492 ? 20.878 4.570 -60.814 1.00 86.31 492 PRO A O 1
ATOM 3868 N N . THR A 1 493 ? 19.926 6.365 -61.788 1.00 95.00 493 THR A N 1
ATOM 3869 C CA . THR A 1 493 ? 18.950 6.659 -60.739 1.00 95.00 493 THR A CA 1
ATOM 3870 C C . THR A 1 493 ? 17.553 6.829 -61.321 1.00 95.00 493 THR A C 1
ATOM 3872 O O . THR A 1 493 ? 17.348 7.606 -62.255 1.00 95.00 493 THR A O 1
ATOM 3875 N N . TRP A 1 494 ? 16.577 6.155 -60.717 1.00 95.25 494 TRP A N 1
ATOM 3876 C CA . TRP A 1 494 ? 15.153 6.301 -61.004 1.00 95.25 494 TRP A CA 1
ATOM 3877 C C . TRP A 1 494 ? 14.432 6.897 -59.802 1.00 95.25 494 TRP A C 1
ATOM 3879 O O . TRP A 1 494 ? 14.618 6.443 -58.677 1.00 95.25 494 TRP A O 1
ATOM 3889 N N . GLN A 1 495 ? 13.574 7.883 -60.058 1.00 95.75 495 GLN A N 1
ATOM 3890 C CA . GLN A 1 495 ? 12.649 8.445 -59.077 1.00 95.75 495 GLN A CA 1
ATOM 3891 C C . GLN A 1 495 ? 11.221 8.064 -59.466 1.00 95.75 495 GLN A C 1
ATOM 3893 O O . GLN A 1 495 ? 10.664 8.588 -60.432 1.00 95.75 495 GLN A O 1
ATOM 3898 N N . PHE A 1 496 ? 10.635 7.140 -58.714 1.00 96.50 496 PHE A N 1
ATOM 3899 C CA . PHE A 1 496 ? 9.254 6.711 -58.871 1.00 96.50 496 PHE A CA 1
ATOM 3900 C C . PHE A 1 496 ? 8.346 7.653 -58.082 1.00 96.50 496 PHE A C 1
ATOM 3902 O O . PHE A 1 496 ? 8.544 7.853 -56.887 1.00 96.50 496 PHE A O 1
ATOM 3909 N N . ASN A 1 497 ? 7.355 8.238 -58.754 1.00 96.56 497 ASN A N 1
ATOM 3910 C CA . ASN A 1 497 ? 6.395 9.169 -58.163 1.00 96.56 497 ASN A CA 1
ATOM 3911 C C . ASN A 1 497 ? 5.039 8.464 -58.061 1.00 96.56 497 ASN A C 1
ATOM 3913 O O . ASN A 1 497 ? 4.446 8.145 -59.092 1.00 96.56 497 ASN A O 1
ATOM 3917 N N . PHE A 1 498 ? 4.569 8.176 -56.849 1.00 96.88 498 PHE A N 1
ATOM 3918 C CA . PHE A 1 498 ? 3.350 7.396 -56.621 1.00 96.88 498 PHE A CA 1
ATOM 3919 C C . PHE A 1 498 ? 2.094 8.257 -56.612 1.00 96.88 498 PHE A C 1
ATOM 3921 O O . PHE A 1 498 ? 2.147 9.457 -56.346 1.00 96.88 498 PHE A O 1
ATOM 3928 N N . GLN A 1 499 ? 0.957 7.624 -56.892 1.00 97.12 499 GLN A N 1
ATOM 3929 C CA . GLN A 1 499 ? -0.346 8.262 -56.781 1.00 97.12 499 GLN A CA 1
ATOM 3930 C C . GLN A 1 499 ? -0.609 8.705 -55.337 1.00 97.12 499 GLN A C 1
ATOM 3932 O O . GLN A 1 499 ? -0.607 7.875 -54.427 1.00 97.12 499 GLN A O 1
ATOM 3937 N N . PHE A 1 500 ? -0.852 10.002 -55.146 1.00 95.44 500 PHE A N 1
ATOM 3938 C CA . PHE A 1 500 ? -1.115 10.602 -53.839 1.00 95.44 500 PHE A CA 1
ATOM 3939 C C . PHE A 1 500 ? -2.045 11.806 -53.993 1.00 95.44 500 PHE A C 1
ATOM 3941 O O . PHE A 1 500 ? -1.750 12.690 -54.793 1.00 95.44 500 PHE A O 1
ATOM 3948 N N . ASP A 1 501 ? -3.137 11.847 -53.229 1.00 93.25 501 ASP A N 1
ATOM 3949 C CA . ASP A 1 501 ? -4.112 12.941 -53.253 1.00 93.25 501 ASP A CA 1
ATOM 3950 C C . ASP A 1 501 ? -4.161 13.637 -51.893 1.00 93.25 501 ASP A C 1
ATOM 3952 O O . ASP A 1 501 ? -4.716 13.109 -50.933 1.00 93.25 501 ASP A O 1
ATOM 3956 N N . THR A 1 502 ? -3.638 14.861 -51.822 1.00 90.00 502 THR A N 1
ATOM 3957 C CA . THR A 1 502 ? -3.583 15.661 -50.586 1.00 90.00 502 THR A CA 1
ATOM 3958 C C . THR A 1 502 ? -4.953 16.016 -50.001 1.00 90.00 502 THR A C 1
ATOM 3960 O O . THR A 1 502 ? -5.011 16.503 -48.875 1.00 90.00 502 THR A O 1
ATOM 3963 N N . THR A 1 503 ? -6.049 15.789 -50.733 1.00 89.31 503 THR A N 1
ATOM 3964 C CA . THR A 1 503 ? -7.422 15.998 -50.248 1.00 89.31 503 THR A CA 1
ATOM 3965 C C . THR A 1 503 ? -7.944 14.796 -49.463 1.00 89.31 503 THR A C 1
ATOM 3967 O O . THR A 1 503 ? -8.693 14.965 -48.503 1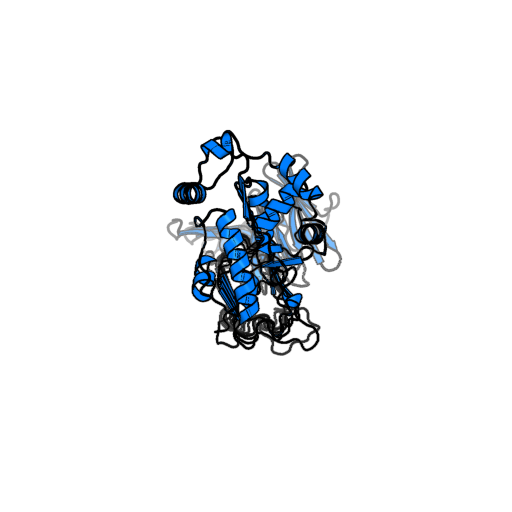.00 89.31 503 THR A O 1
ATOM 3970 N N . ASN A 1 504 ? -7.586 13.583 -49.892 1.00 89.38 504 ASN A N 1
ATOM 3971 C CA . ASN A 1 504 ? -8.150 12.330 -49.380 1.00 89.38 504 ASN A CA 1
ATOM 3972 C C . ASN A 1 504 ? -7.149 11.521 -48.547 1.00 89.38 504 ASN A C 1
ATOM 3974 O O . ASN A 1 504 ? -7.553 10.751 -47.675 1.00 89.38 504 ASN A O 1
ATOM 3978 N N . ASP A 1 505 ? -5.858 11.679 -48.819 1.00 90.88 505 ASP A N 1
ATOM 3979 C CA . ASP A 1 505 ? -4.788 10.952 -48.158 1.00 90.88 505 ASP A CA 1
ATOM 3980 C C . ASP A 1 505 ? -4.260 11.727 -46.953 1.00 90.88 505 ASP A C 1
ATOM 3982 O O . ASP A 1 505 ? -4.064 12.942 -46.989 1.00 90.88 505 ASP A O 1
ATOM 3986 N N . ILE A 1 506 ? -4.012 10.997 -45.868 1.00 88.62 506 ILE A N 1
ATOM 3987 C CA . ILE A 1 506 ? -3.481 11.566 -44.632 1.00 88.62 506 ILE A CA 1
ATOM 3988 C C . ILE A 1 506 ? -2.017 11.954 -44.866 1.00 88.62 506 ILE A C 1
ATOM 3990 O O . ILE A 1 506 ? -1.208 11.130 -45.298 1.00 88.62 506 ILE A O 1
ATOM 3994 N N . ILE A 1 507 ? -1.672 13.199 -44.545 1.00 86.94 507 ILE A N 1
ATOM 3995 C CA . ILE A 1 507 ? -0.310 13.729 -44.601 1.00 86.94 507 ILE A CA 1
ATOM 3996 C C . ILE A 1 507 ? -0.060 14.652 -43.410 1.00 86.94 507 ILE A C 1
ATOM 3998 O O . ILE A 1 507 ? -0.967 15.320 -42.919 1.00 86.94 507 ILE A O 1
ATOM 4002 N N . ASN A 1 508 ? 1.181 14.689 -42.935 1.00 84.31 508 ASN A N 1
ATOM 4003 C CA . ASN A 1 508 ? 1.617 15.688 -41.969 1.00 84.31 508 ASN A CA 1
ATOM 4004 C C . ASN A 1 508 ? 1.867 17.029 -42.691 1.00 84.31 508 ASN A C 1
ATOM 4006 O O . ASN A 1 508 ? 2.604 17.068 -43.677 1.00 84.31 508 ASN A O 1
ATOM 4010 N N . GLU A 1 509 ? 1.273 18.119 -42.199 1.00 83.25 509 GLU A N 1
ATOM 4011 C CA . GLU A 1 509 ? 1.348 19.437 -42.855 1.00 83.25 509 GLU A CA 1
ATOM 4012 C C . GLU A 1 509 ? 2.782 19.987 -42.954 1.00 83.25 509 GLU A C 1
ATOM 4014 O O . GLU A 1 509 ? 3.151 20.532 -43.993 1.00 83.25 509 GLU A O 1
ATOM 4019 N N . ASP A 1 510 ? 3.638 19.774 -41.949 1.00 78.69 510 ASP A N 1
ATOM 4020 C CA . ASP A 1 510 ? 5.043 20.209 -42.012 1.00 78.69 510 ASP A CA 1
ATOM 4021 C C . ASP A 1 510 ? 5.822 19.435 -43.087 1.00 78.69 510 ASP A C 1
ATOM 4023 O O . ASP A 1 510 ? 6.609 20.008 -43.844 1.00 78.69 510 ASP A O 1
ATOM 4027 N N . SER A 1 511 ? 5.556 18.131 -43.209 1.00 81.31 511 SER A N 1
ATOM 4028 C CA . SER A 1 511 ? 6.147 17.275 -44.246 1.00 81.31 511 SER A CA 1
ATOM 4029 C C . SER A 1 511 ? 5.676 17.679 -45.643 1.00 81.31 511 SER A C 1
ATOM 4031 O O . SER A 1 511 ? 6.471 17.703 -46.582 1.00 81.31 511 SER A O 1
ATOM 4033 N N . LYS A 1 512 ? 4.398 18.047 -45.785 1.00 85.50 512 LYS A N 1
ATOM 4034 C CA . LYS A 1 512 ? 3.832 18.562 -47.036 1.00 85.50 512 LYS A CA 1
ATOM 4035 C C . LYS A 1 512 ? 4.523 19.855 -47.470 1.00 85.50 512 LYS A C 1
ATOM 4037 O O . LYS A 1 512 ? 4.999 19.927 -48.602 1.00 85.50 512 LYS A O 1
ATOM 4042 N N . LEU A 1 513 ? 4.636 20.832 -46.568 1.00 85.94 513 LEU A N 1
ATOM 4043 C CA . LEU A 1 513 ? 5.311 22.106 -46.840 1.00 85.94 513 LEU A CA 1
ATOM 4044 C C . LEU A 1 513 ? 6.783 21.900 -47.215 1.00 85.94 513 LEU A C 1
ATOM 4046 O O . LEU A 1 513 ? 7.279 22.519 -48.159 1.00 85.94 513 LEU A O 1
ATOM 4050 N N . LEU A 1 514 ? 7.479 21.002 -46.511 1.00 84.06 514 LEU A N 1
ATOM 4051 C CA . LEU A 1 514 ? 8.867 20.664 -46.817 1.00 84.06 514 LEU A CA 1
ATOM 4052 C C . LEU A 1 514 ? 9.006 20.081 -48.231 1.00 84.06 514 LEU A C 1
ATOM 4054 O O . LEU A 1 514 ? 9.872 20.523 -48.991 1.00 84.06 514 LEU A O 1
ATOM 4058 N N . LEU A 1 515 ? 8.146 19.133 -48.608 1.00 87.75 515 LEU A N 1
ATOM 4059 C CA . LEU A 1 515 ? 8.172 18.505 -49.931 1.00 87.75 515 LEU A CA 1
ATOM 4060 C C . LEU A 1 515 ? 7.847 19.505 -51.052 1.00 87.75 515 LEU A C 1
ATOM 4062 O O . LEU A 1 515 ? 8.559 19.541 -52.056 1.00 87.75 515 LEU A O 1
ATOM 4066 N N . GLU A 1 516 ? 6.844 20.368 -50.868 1.00 89.88 516 GLU A N 1
ATOM 4067 C CA . GLU A 1 516 ? 6.519 21.443 -51.821 1.00 89.88 516 GLU A CA 1
ATOM 4068 C C . GLU A 1 516 ? 7.691 22.417 -51.984 1.00 89.88 516 GLU A C 1
ATOM 4070 O O . GLU A 1 516 ? 8.080 22.746 -53.107 1.00 89.88 516 GLU A O 1
ATOM 4075 N N . SER A 1 517 ? 8.320 22.819 -50.874 1.00 88.69 517 SER A N 1
ATOM 4076 C CA . SER A 1 517 ? 9.506 23.686 -50.903 1.00 88.69 517 SER A CA 1
ATOM 4077 C C . SER A 1 517 ? 10.713 23.029 -51.588 1.00 88.69 517 SER A C 1
ATOM 4079 O O . SER A 1 517 ? 11.560 23.723 -52.148 1.00 88.69 517 SER A O 1
ATOM 4081 N N . SER A 1 518 ? 10.745 21.693 -51.616 1.00 85.75 518 SER A N 1
ATOM 4082 C CA . SER A 1 518 ? 11.753 20.872 -52.300 1.00 85.75 518 SER A CA 1
ATOM 4083 C C . SER A 1 518 ? 11.389 20.577 -53.765 1.00 85.75 518 SER A C 1
ATOM 4085 O O . SER A 1 518 ? 12.047 19.780 -54.440 1.00 85.75 518 SER A O 1
ATOM 4087 N N . GLY A 1 519 ? 10.348 21.233 -54.288 1.00 88.62 519 GLY A N 1
ATOM 4088 C CA . GLY A 1 519 ? 9.939 21.167 -55.690 1.00 88.62 519 GLY A CA 1
ATOM 4089 C C . GLY A 1 519 ? 9.012 20.001 -56.036 1.00 88.62 519 GLY A C 1
ATOM 4090 O O . GLY A 1 519 ? 8.839 19.711 -57.221 1.00 88.62 519 GLY A O 1
ATOM 4091 N N . LEU A 1 520 ? 8.421 19.326 -55.043 1.00 89.81 520 LEU A N 1
ATOM 4092 C CA . LEU A 1 520 ? 7.419 18.292 -55.286 1.00 89.81 520 LEU A CA 1
ATOM 4093 C C . LEU A 1 520 ? 6.107 18.923 -55.776 1.00 89.81 520 LEU A C 1
ATOM 4095 O O . LEU A 1 520 ? 5.568 19.827 -55.142 1.00 89.81 520 LEU A O 1
ATOM 4099 N N . ASN A 1 521 ? 5.565 18.419 -56.887 1.00 91.56 521 ASN A N 1
ATOM 4100 C CA . ASN A 1 521 ? 4.271 18.862 -57.403 1.00 91.56 521 ASN A CA 1
ATOM 4101 C C . ASN A 1 521 ? 3.171 17.834 -57.100 1.00 91.56 521 ASN A C 1
ATOM 4103 O O . ASN A 1 521 ? 2.980 16.889 -57.869 1.00 91.56 521 ASN A O 1
ATOM 4107 N N . PHE A 1 522 ? 2.410 18.052 -56.026 1.00 93.00 522 PHE A N 1
ATOM 4108 C CA . PHE A 1 522 ? 1.318 17.160 -55.627 1.00 93.00 522 PHE A CA 1
ATOM 4109 C C . PHE A 1 522 ? 0.221 16.997 -56.690 1.00 93.00 522 PHE A C 1
ATOM 4111 O O . PHE A 1 522 ? -0.333 15.908 -56.791 1.00 93.00 522 PHE A O 1
ATOM 4118 N N . SER A 1 523 ? -0.048 17.996 -57.544 1.00 93.38 523 SER A N 1
ATOM 4119 C CA . SER A 1 523 ? -1.063 17.835 -58.600 1.00 93.38 523 SER A CA 1
ATOM 4120 C C . SER A 1 523 ? -0.667 16.744 -59.597 1.00 93.38 523 SER A C 1
ATOM 4122 O O . SER A 1 523 ? -1.494 15.939 -60.012 1.00 93.38 523 SER A O 1
ATOM 4124 N N . ASN A 1 524 ? 0.626 16.653 -59.928 1.00 94.44 524 ASN A N 1
ATOM 4125 C CA . ASN A 1 524 ? 1.134 15.608 -60.815 1.00 94.44 524 ASN A CA 1
ATOM 4126 C C . ASN A 1 524 ? 1.055 14.217 -60.169 1.00 94.44 524 ASN A C 1
ATOM 4128 O O . ASN A 1 524 ? 0.842 13.234 -60.877 1.00 94.44 524 ASN A O 1
ATOM 4132 N N . HIS A 1 525 ? 1.218 14.126 -58.845 1.00 96.25 525 HIS A N 1
ATOM 4133 C CA . HIS A 1 525 ? 1.018 12.874 -58.113 1.00 96.25 525 HIS A CA 1
ATOM 4134 C C . HIS A 1 525 ? -0.452 12.437 -58.142 1.00 96.25 525 HIS A C 1
ATOM 4136 O O . HIS A 1 525 ? -0.717 11.253 -58.352 1.00 96.25 525 HIS A O 1
ATOM 4142 N N . THR A 1 526 ? -1.400 13.369 -58.014 1.00 94.75 526 THR A N 1
ATOM 4143 C CA . THR A 1 526 ? -2.835 13.074 -58.132 1.00 94.75 526 THR A CA 1
ATOM 4144 C C . THR A 1 526 ? -3.203 12.598 -59.541 1.00 94.75 526 THR A C 1
ATOM 4146 O O . THR A 1 526 ? -3.861 11.568 -59.692 1.00 94.75 526 THR A O 1
ATOM 4149 N N . ASP A 1 527 ? -2.746 13.315 -60.573 1.00 93.94 527 ASP A N 1
ATOM 4150 C CA . ASP A 1 527 ? -3.212 13.128 -61.954 1.00 93.94 527 ASP A CA 1
ATOM 4151 C C . ASP A 1 527 ? -2.459 12.032 -62.723 1.00 93.94 527 ASP A C 1
ATOM 4153 O O . ASP A 1 527 ? -2.975 11.471 -63.691 1.00 93.94 527 ASP A O 1
ATOM 4157 N N . SER A 1 528 ? -1.200 11.764 -62.370 1.00 95.12 528 SER A N 1
ATOM 4158 C CA . SER A 1 528 ? -0.296 10.906 -63.155 1.00 95.12 528 SER A CA 1
ATOM 4159 C C . SER A 1 528 ? 0.633 10.038 -62.301 1.00 95.12 528 SER A C 1
ATOM 4161 O O . SER A 1 528 ? 1.593 9.466 -62.821 1.00 95.12 528 SER A O 1
ATOM 4163 N N . GLY A 1 529 ? 0.370 9.930 -60.998 1.00 97.00 529 GLY A N 1
ATOM 4164 C CA . GLY A 1 529 ? 1.168 9.105 -60.102 1.00 97.00 529 GLY A CA 1
ATOM 4165 C C . GLY A 1 529 ? 1.048 7.606 -60.393 1.00 97.00 529 GLY A C 1
ATOM 4166 O O . GLY A 1 529 ? 0.022 7.097 -60.846 1.00 97.00 529 GLY A O 1
ATOM 4167 N N . ILE A 1 530 ? 2.126 6.878 -60.114 1.00 97.81 530 ILE A N 1
ATOM 4168 C CA . ILE A 1 530 ? 2.213 5.430 -60.300 1.00 97.81 530 ILE A CA 1
ATOM 4169 C C . ILE A 1 530 ? 1.282 4.729 -59.308 1.00 97.81 530 ILE A C 1
ATOM 4171 O O . ILE A 1 530 ? 1.321 5.003 -58.108 1.00 97.81 530 ILE A O 1
ATOM 4175 N N . ASN A 1 531 ? 0.489 3.773 -59.797 1.00 96.38 531 ASN A N 1
ATOM 4176 C CA . ASN A 1 531 ? -0.300 2.896 -58.938 1.00 96.38 531 ASN A CA 1
ATOM 4177 C C . ASN A 1 531 ? 0.642 1.997 -58.098 1.00 96.38 531 ASN A C 1
ATOM 4179 O O . ASN A 1 531 ? 1.389 1.207 -58.691 1.00 96.38 531 ASN A O 1
ATOM 4183 N N . PRO A 1 532 ? 0.611 2.073 -56.750 1.00 94.25 532 PRO A N 1
ATOM 4184 C CA . PRO A 1 532 ? 1.537 1.324 -55.898 1.00 94.25 532 PRO A CA 1
ATOM 4185 C C . PRO A 1 532 ? 1.453 -0.197 -56.089 1.00 94.25 532 PRO A C 1
ATOM 4187 O O . PRO A 1 532 ? 2.483 -0.857 -56.186 1.00 94.25 532 PRO A O 1
ATOM 4190 N N . THR A 1 533 ? 0.249 -0.756 -56.237 1.00 93.94 533 THR A N 1
ATOM 4191 C CA . THR A 1 533 ? 0.052 -2.195 -56.479 1.00 93.94 533 THR A CA 1
ATOM 4192 C C . THR A 1 533 ? 0.682 -2.633 -57.797 1.00 93.94 533 THR A C 1
ATOM 4194 O O . THR A 1 533 ? 1.387 -3.635 -57.854 1.00 93.94 533 THR A O 1
ATOM 4197 N N . ARG A 1 534 ? 0.506 -1.852 -58.871 1.00 96.12 534 ARG A N 1
ATOM 4198 C CA . ARG A 1 534 ? 1.135 -2.189 -60.154 1.00 96.12 534 ARG A CA 1
ATOM 4199 C C . ARG A 1 534 ? 2.660 -2.129 -60.073 1.00 96.12 534 ARG A C 1
ATOM 4201 O O . ARG A 1 534 ? 3.345 -2.937 -60.696 1.00 96.12 534 ARG A O 1
ATOM 4208 N N . PHE A 1 535 ? 3.196 -1.168 -59.329 1.00 97.00 535 PHE A N 1
ATOM 4209 C CA . PHE A 1 535 ? 4.631 -1.088 -59.091 1.00 97.00 535 PHE A CA 1
ATOM 4210 C C . PHE A 1 535 ? 5.142 -2.291 -58.289 1.00 97.00 535 PHE A C 1
ATOM 4212 O O . PHE A 1 535 ? 6.173 -2.848 -58.657 1.00 97.00 535 PHE A O 1
ATOM 4219 N N . SER A 1 536 ? 4.426 -2.731 -57.248 1.00 95.19 536 SER A N 1
ATOM 4220 C CA . SER A 1 536 ? 4.856 -3.856 -56.409 1.00 95.19 536 SER A CA 1
ATOM 4221 C C . SER A 1 536 ? 4.903 -5.183 -57.170 1.00 95.19 536 SER A C 1
ATOM 4223 O O . SER A 1 536 ? 5.865 -5.939 -57.016 1.00 95.19 536 SER A O 1
ATOM 4225 N N . GLU A 1 537 ? 3.948 -5.426 -58.074 1.00 94.81 537 GLU A N 1
ATOM 4226 C CA . GLU A 1 537 ? 3.976 -6.566 -59.004 1.00 94.81 537 GLU A CA 1
ATOM 4227 C C . GLU A 1 537 ? 5.259 -6.573 -59.851 1.00 94.81 537 GLU A C 1
ATOM 4229 O O . GLU A 1 537 ? 5.943 -7.592 -59.965 1.00 94.81 537 GLU A O 1
ATOM 4234 N N . LEU A 1 538 ? 5.610 -5.419 -60.430 1.00 97.44 538 LEU A N 1
ATOM 4235 C CA . LEU A 1 538 ? 6.792 -5.278 -61.282 1.00 97.44 538 LEU A CA 1
ATOM 4236 C C . LEU A 1 538 ? 8.093 -5.377 -60.479 1.00 97.44 538 LEU A C 1
ATOM 4238 O O . LEU A 1 538 ? 9.037 -6.025 -60.931 1.00 97.44 538 LEU A O 1
ATOM 4242 N N . LEU A 1 539 ? 8.141 -4.779 -59.285 1.00 96.44 539 LEU A N 1
ATOM 4243 C CA . LEU A 1 539 ? 9.300 -4.846 -58.397 1.00 96.44 539 LEU A CA 1
ATOM 4244 C C . LEU A 1 539 ? 9.572 -6.292 -57.969 1.00 96.44 539 LEU A C 1
ATOM 4246 O O . LEU A 1 539 ? 10.715 -6.739 -58.054 1.00 96.44 539 LEU A O 1
ATOM 4250 N N . THR A 1 540 ? 8.531 -7.046 -57.612 1.00 94.62 540 THR A N 1
ATOM 4251 C CA . THR A 1 540 ? 8.642 -8.463 -57.224 1.00 94.62 540 THR A CA 1
ATOM 4252 C C . THR A 1 540 ? 9.267 -9.314 -58.335 1.00 94.62 540 THR A C 1
ATOM 4254 O O . THR A 1 540 ? 10.067 -10.205 -58.066 1.00 94.62 540 THR A O 1
ATOM 4257 N N . MET A 1 541 ? 8.959 -9.010 -59.600 1.00 93.62 541 MET A N 1
ATOM 4258 C CA . MET A 1 541 ? 9.476 -9.736 -60.769 1.00 93.62 541 MET A CA 1
ATOM 4259 C C . MET A 1 541 ? 10.798 -9.178 -61.326 1.00 93.62 541 MET A C 1
ATOM 4261 O O . MET A 1 541 ? 11.353 -9.745 -62.265 1.00 93.62 541 MET A O 1
ATOM 4265 N N . SER A 1 542 ? 11.307 -8.071 -60.780 1.00 95.50 542 SER A N 1
ATOM 4266 C CA . SER A 1 542 ? 12.484 -7.369 -61.315 1.00 95.50 542 SER A CA 1
ATOM 4267 C C . SER A 1 542 ? 13.818 -8.063 -61.022 1.00 95.50 542 SER A C 1
ATOM 4269 O O . SER A 1 542 ? 14.817 -7.789 -61.684 1.00 95.50 542 SER A O 1
ATOM 4271 N N . GLY A 1 543 ? 13.847 -8.937 -60.010 1.00 95.25 543 GLY A N 1
ATOM 4272 C CA . GLY A 1 543 ? 15.072 -9.524 -59.464 1.00 95.25 543 GLY A CA 1
ATOM 4273 C C . GLY A 1 543 ? 15.830 -8.628 -58.475 1.00 95.25 543 GLY A C 1
ATOM 4274 O O . GLY A 1 543 ? 16.891 -9.047 -58.012 1.00 95.25 543 GLY A O 1
ATOM 4275 N N . LEU A 1 544 ? 15.312 -7.433 -58.145 1.00 95.44 544 LEU A N 1
ATOM 4276 C CA . LEU A 1 544 ? 15.869 -6.538 -57.114 1.00 95.44 544 LEU A CA 1
ATOM 4277 C C . LEU A 1 544 ? 15.526 -6.979 -55.681 1.00 95.44 544 LEU A C 1
ATOM 4279 O O . LEU A 1 544 ? 16.265 -6.674 -54.750 1.00 95.44 544 LEU A O 1
ATOM 4283 N N . VAL A 1 545 ? 14.421 -7.700 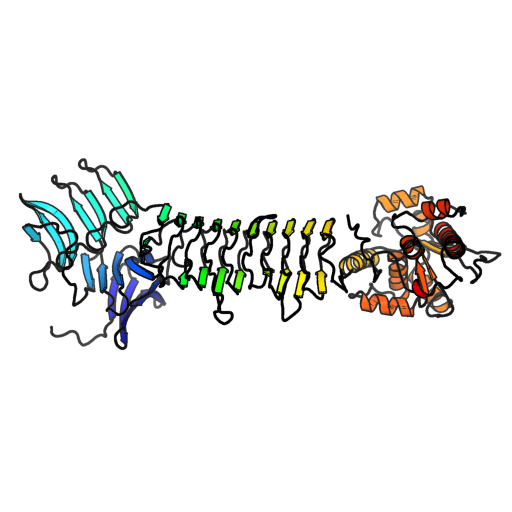-55.505 1.00 96.88 545 VAL A N 1
ATOM 4284 C CA . VAL A 1 545 ? 13.985 -8.293 -54.230 1.00 96.88 545 VAL A CA 1
ATOM 4285 C C . VAL A 1 545 ? 14.005 -9.819 -54.336 1.00 96.88 545 VAL A C 1
ATOM 4287 O O . VAL A 1 545 ? 14.077 -10.351 -55.446 1.00 96.88 545 VAL A O 1
ATOM 4290 N N . LEU A 1 546 ? 13.941 -10.526 -53.203 1.00 95.25 546 LEU A N 1
ATOM 4291 C CA . LEU A 1 546 ? 13.967 -12.000 -53.134 1.00 95.25 546 LEU A CA 1
ATOM 4292 C C . LEU A 1 546 ? 15.236 -12.619 -53.763 1.00 95.25 546 LEU A C 1
ATOM 4294 O O . LEU A 1 546 ? 15.216 -13.739 -54.277 1.00 95.25 546 LEU A O 1
ATOM 4298 N N . ASN A 1 547 ? 16.350 -11.883 -53.765 1.00 95.94 547 ASN A N 1
ATOM 4299 C CA . ASN A 1 547 ? 17.576 -12.260 -54.464 1.00 95.94 547 ASN A CA 1
ATOM 4300 C C . ASN A 1 547 ? 18.814 -11.982 -53.602 1.00 95.94 547 ASN A C 1
ATOM 4302 O O . ASN A 1 547 ? 19.172 -10.827 -53.391 1.00 95.94 547 ASN A O 1
ATOM 4306 N N . ASN A 1 548 ? 19.518 -13.035 -53.167 1.00 94.56 548 ASN A N 1
ATOM 4307 C CA . ASN A 1 548 ? 20.703 -12.894 -52.306 1.00 94.56 548 ASN A CA 1
ATOM 4308 C C . ASN A 1 548 ? 21.916 -12.242 -52.996 1.00 94.56 548 ASN A C 1
ATOM 4310 O O . ASN A 1 548 ? 22.913 -11.943 -52.351 1.00 94.56 548 ASN A O 1
ATOM 4314 N N . LYS A 1 549 ? 21.872 -12.045 -54.319 1.00 94.44 549 LYS A N 1
ATOM 4315 C CA . LYS A 1 549 ? 22.955 -11.369 -55.045 1.00 94.44 549 LYS A CA 1
ATOM 4316 C C . LYS A 1 549 ? 22.836 -9.850 -54.983 1.00 94.44 549 LYS A C 1
ATOM 4318 O O . LYS A 1 549 ? 23.757 -9.162 -55.419 1.00 94.44 549 LYS A O 1
ATOM 4323 N N . ILE A 1 550 ? 21.703 -9.337 -54.508 1.00 95.50 550 ILE A N 1
ATOM 4324 C CA . ILE A 1 550 ? 21.436 -7.908 -54.390 1.00 95.50 550 ILE A CA 1
ATOM 4325 C C . ILE A 1 550 ? 21.758 -7.456 -52.970 1.00 95.50 550 ILE A C 1
ATOM 4327 O O . ILE A 1 550 ? 21.386 -8.117 -52.005 1.00 95.50 550 ILE A O 1
ATOM 4331 N N . ARG A 1 551 ? 22.434 -6.311 -52.867 1.00 94.56 551 ARG A N 1
ATOM 4332 C CA . ARG A 1 551 ? 22.697 -5.600 -51.614 1.00 94.56 551 ARG A CA 1
ATOM 4333 C C . ARG A 1 551 ? 21.950 -4.280 -51.655 1.00 94.56 551 ARG A C 1
ATOM 4335 O O . ARG A 1 551 ? 22.153 -3.497 -52.583 1.00 94.56 551 ARG A O 1
ATOM 4342 N N . TRP A 1 552 ? 21.079 -4.056 -50.683 1.00 97.38 552 TRP A N 1
ATOM 4343 C CA . TRP A 1 552 ? 20.350 -2.804 -50.546 1.00 97.38 552 TRP A CA 1
ATOM 4344 C C . TRP A 1 552 ? 21.119 -1.852 -49.640 1.00 97.38 552 TRP A C 1
ATOM 4346 O O . TRP A 1 552 ? 21.617 -2.255 -48.595 1.00 97.38 552 TRP A O 1
ATOM 4356 N N . ILE A 1 553 ? 21.214 -0.589 -50.045 1.00 96.44 553 ILE A N 1
ATOM 4357 C CA . ILE A 1 553 ? 21.869 0.467 -49.273 1.00 96.44 553 ILE A CA 1
ATOM 4358 C C . ILE A 1 553 ? 20.806 1.510 -48.937 1.00 96.44 553 ILE A C 1
ATOM 4360 O O . ILE A 1 553 ? 20.079 1.952 -49.829 1.00 96.44 553 ILE A O 1
ATOM 4364 N N . SER A 1 554 ? 20.719 1.900 -47.670 1.00 96.06 554 SER A N 1
ATOM 4365 C CA . SER A 1 554 ? 19.772 2.902 -47.173 1.00 96.06 554 SER A CA 1
ATOM 4366 C C . SER A 1 554 ? 20.460 3.919 -46.262 1.00 96.06 554 SER A C 1
ATOM 4368 O O . SER A 1 554 ? 21.649 3.814 -45.962 1.00 96.06 554 SER A O 1
ATOM 4370 N N . PHE A 1 555 ? 19.712 4.925 -45.817 1.00 92.44 555 PHE A N 1
ATOM 4371 C CA . PHE A 1 555 ? 20.136 5.839 -44.764 1.00 92.44 555 PHE A CA 1
ATOM 4372 C C . PHE A 1 555 ? 18.966 6.059 -43.813 1.00 92.44 555 PHE A C 1
ATOM 4374 O O . PHE A 1 555 ? 17.979 6.666 -44.219 1.00 92.44 555 PHE A O 1
ATOM 4381 N N . HIS A 1 556 ? 19.086 5.614 -42.557 1.00 86.50 556 HIS A N 1
ATOM 4382 C CA . HIS A 1 556 ? 17.970 5.633 -41.603 1.00 86.50 556 HIS A CA 1
ATOM 4383 C C . HIS A 1 556 ? 16.725 4.953 -42.199 1.00 86.50 556 HIS A C 1
ATOM 4385 O O . HIS A 1 556 ? 15.642 5.528 -42.244 1.00 86.50 556 HIS A O 1
ATOM 4391 N N . GLY A 1 557 ? 16.934 3.761 -42.760 1.00 90.19 557 GLY A N 1
ATOM 4392 C CA . GLY A 1 557 ? 16.006 3.141 -43.704 1.00 90.19 557 GLY A CA 1
ATOM 4393 C C . GLY A 1 557 ? 14.868 2.351 -43.066 1.00 90.19 557 GLY A C 1
ATOM 4394 O O . GLY A 1 557 ? 14.194 1.604 -43.770 1.00 90.19 557 GLY A O 1
ATOM 4395 N N . ASP A 1 558 ? 14.656 2.447 -41.756 1.00 90.31 558 ASP A N 1
ATOM 4396 C CA . ASP A 1 558 ? 13.648 1.658 -41.050 1.00 90.31 558 ASP A CA 1
ATOM 4397 C C . ASP A 1 558 ? 12.232 1.884 -41.607 1.00 90.31 558 ASP A C 1
ATOM 4399 O O . ASP A 1 558 ? 11.550 0.927 -41.986 1.00 90.31 558 ASP A O 1
ATOM 4403 N N . TYR A 1 559 ? 11.828 3.143 -41.773 1.00 90.81 559 TYR A N 1
ATOM 4404 C CA . TYR A 1 559 ? 10.575 3.498 -42.442 1.00 90.81 559 TYR A CA 1
ATOM 4405 C C . TYR A 1 559 ? 10.578 3.130 -43.932 1.00 90.81 559 TYR A C 1
ATOM 4407 O O . TYR A 1 559 ? 9.546 2.690 -44.444 1.00 90.81 559 TYR A O 1
ATOM 4415 N N . ASP A 1 560 ? 11.711 3.259 -44.628 1.00 93.12 560 ASP A N 1
ATOM 4416 C CA . ASP A 1 560 ? 11.814 2.952 -46.062 1.00 93.12 560 ASP A CA 1
ATOM 4417 C C . ASP A 1 560 ? 11.496 1.478 -46.333 1.00 93.12 560 ASP A C 1
ATOM 4419 O O . ASP A 1 560 ? 10.617 1.151 -47.137 1.00 93.12 560 ASP A O 1
ATOM 4423 N N . PHE A 1 561 ? 12.159 0.573 -45.609 1.00 95.62 561 PHE A N 1
ATOM 4424 C CA . PHE A 1 561 ? 11.910 -0.860 -45.732 1.00 95.62 561 PHE A CA 1
ATOM 4425 C C . PHE A 1 561 ? 10.521 -1.237 -45.232 1.00 95.62 561 PHE A C 1
ATOM 4427 O O . PHE A 1 561 ? 9.878 -2.092 -45.833 1.00 95.62 561 PHE A O 1
ATOM 4434 N N . ALA A 1 562 ? 10.004 -0.573 -44.201 1.00 95.56 562 ALA A N 1
ATOM 4435 C CA . ALA A 1 562 ? 8.639 -0.788 -43.748 1.00 95.56 562 ALA A CA 1
ATOM 4436 C C . ALA A 1 562 ? 7.601 -0.446 -44.834 1.00 95.56 562 ALA A C 1
ATOM 4438 O O . ALA A 1 562 ? 6.700 -1.245 -45.103 1.00 95.56 562 ALA A O 1
ATOM 4439 N N . TYR A 1 563 ? 7.748 0.684 -45.535 1.00 95.94 563 TYR A N 1
ATOM 4440 C CA . TYR A 1 563 ? 6.886 1.008 -46.677 1.00 95.94 563 TYR A CA 1
ATOM 4441 C C . TYR A 1 563 ? 7.037 0.005 -47.822 1.00 95.94 563 TYR A C 1
ATOM 4443 O O . TYR A 1 563 ? 6.030 -0.389 -48.412 1.00 95.94 563 TYR A O 1
ATOM 4451 N N . LEU A 1 564 ? 8.262 -0.435 -48.128 1.00 96.50 564 LEU A N 1
ATOM 4452 C CA . LEU A 1 564 ? 8.499 -1.440 -49.166 1.00 96.50 564 LEU A CA 1
ATOM 4453 C C . LEU A 1 564 ? 7.883 -2.797 -48.810 1.00 96.50 564 LEU A C 1
ATOM 4455 O O . LEU A 1 564 ? 7.299 -3.436 -49.680 1.00 96.50 564 LEU A O 1
ATOM 4459 N N . ILE A 1 565 ? 7.949 -3.221 -47.548 1.00 97.00 565 ILE A N 1
ATOM 4460 C CA . ILE A 1 565 ? 7.321 -4.464 -47.089 1.00 97.00 565 ILE A CA 1
ATOM 4461 C C . ILE A 1 565 ? 5.802 -4.361 -47.196 1.00 97.00 565 ILE A C 1
ATOM 4463 O O . ILE A 1 565 ? 5.206 -5.214 -47.843 1.00 97.00 565 ILE A O 1
ATOM 4467 N N . LYS A 1 566 ? 5.184 -3.280 -46.695 1.00 96.69 566 LYS A N 1
ATOM 4468 C CA . LYS A 1 566 ? 3.741 -3.018 -46.877 1.00 96.69 566 LYS A CA 1
ATOM 4469 C C . LYS A 1 566 ? 3.334 -3.077 -48.356 1.00 96.69 566 LYS A C 1
ATOM 4471 O O . LYS A 1 566 ? 2.292 -3.626 -48.713 1.00 96.69 566 LYS A O 1
ATOM 4476 N N . LEU A 1 567 ? 4.162 -2.503 -49.228 1.00 94.56 567 LEU A N 1
ATOM 4477 C CA . LEU A 1 567 ? 3.940 -2.448 -50.671 1.00 94.56 567 LEU A CA 1
ATOM 4478 C C . LEU A 1 567 ? 4.040 -3.832 -51.336 1.00 94.56 567 LEU A C 1
ATOM 4480 O O . LEU A 1 567 ? 3.216 -4.158 -52.191 1.00 94.56 567 LEU A O 1
ATOM 4484 N N . LEU A 1 568 ? 5.032 -4.638 -50.948 1.00 95.62 568 LEU A N 1
ATOM 4485 C CA . LEU A 1 568 ? 5.308 -5.967 -51.504 1.00 95.62 568 LEU A CA 1
ATOM 4486 C C . LEU A 1 568 ? 4.356 -7.045 -50.972 1.00 95.62 568 LEU A C 1
ATOM 4488 O O . LEU A 1 568 ? 3.980 -7.940 -51.727 1.00 95.62 568 LEU A O 1
ATOM 4492 N N . THR A 1 569 ? 3.933 -6.962 -49.708 1.00 95.25 569 THR A N 1
ATOM 4493 C CA . THR A 1 569 ? 2.945 -7.890 -49.134 1.00 95.25 569 THR A CA 1
ATOM 4494 C C . THR A 1 569 ? 1.513 -7.514 -49.502 1.00 95.25 569 THR A C 1
ATOM 4496 O O . THR A 1 569 ? 0.628 -8.368 -49.482 1.00 95.25 569 THR A O 1
ATOM 4499 N N . GLY A 1 570 ? 1.261 -6.241 -49.829 1.00 93.88 570 GLY A N 1
ATOM 4500 C CA . GLY A 1 570 ? -0.085 -5.726 -50.082 1.00 93.88 570 GLY A CA 1
ATOM 4501 C C . GLY A 1 570 ? -0.979 -5.729 -48.836 1.00 93.88 570 GLY A C 1
ATOM 4502 O O . GLY A 1 570 ? -2.202 -5.659 -48.960 1.00 93.88 570 GLY A O 1
ATOM 4503 N N . SER A 1 571 ? -0.386 -5.825 -47.644 1.00 94.94 571 SER A N 1
ATOM 4504 C CA . SER A 1 571 ? -1.071 -5.909 -46.353 1.00 94.94 571 SER A CA 1
ATOM 4505 C C . SER A 1 571 ? -0.510 -4.887 -45.368 1.00 94.94 571 SER A C 1
ATOM 4507 O O . SER A 1 571 ? 0.567 -4.330 -45.574 1.00 94.94 571 SER A O 1
ATOM 4509 N N . ASN A 1 572 ? -1.217 -4.676 -44.257 1.00 96.50 572 ASN A N 1
ATOM 4510 C CA . ASN A 1 572 ? -0.617 -4.016 -43.101 1.00 96.50 572 ASN A CA 1
ATOM 4511 C C . ASN A 1 572 ? 0.626 -4.785 -42.633 1.00 96.50 572 ASN A C 1
ATOM 4513 O O . ASN A 1 572 ? 0.734 -5.999 -42.842 1.00 96.50 572 ASN A O 1
ATOM 4517 N N . LEU A 1 573 ? 1.547 -4.059 -42.004 1.00 95.75 573 LEU A N 1
ATOM 4518 C CA . LEU A 1 573 ? 2.738 -4.639 -41.395 1.00 95.75 573 LEU A CA 1
ATOM 4519 C C . LEU A 1 573 ? 2.372 -5.615 -40.257 1.00 95.75 573 LEU A C 1
ATOM 4521 O O . LEU A 1 573 ? 1.358 -5.376 -39.588 1.00 95.75 573 LEU A O 1
ATOM 4525 N N . PRO A 1 574 ? 3.181 -6.672 -40.036 1.00 93.50 574 PRO A N 1
ATOM 4526 C CA . PRO A 1 574 ? 2.969 -7.678 -38.992 1.00 93.50 574 PRO A CA 1
ATOM 4527 C C . PRO A 1 574 ? 2.722 -7.114 -37.591 1.00 93.50 574 PRO A C 1
ATOM 4529 O O . PRO A 1 574 ? 3.157 -6.016 -37.264 1.00 93.50 574 PRO A O 1
ATOM 4532 N N . GLU A 1 575 ? 2.026 -7.869 -36.741 1.00 85.81 575 GLU A N 1
ATOM 4533 C CA . GLU A 1 575 ? 1.768 -7.443 -35.356 1.00 85.81 575 GLU A CA 1
ATOM 4534 C C . GLU A 1 575 ? 3.037 -7.482 -34.494 1.00 85.81 575 GLU A C 1
ATOM 4536 O O . GLU A 1 575 ? 3.213 -6.616 -33.637 1.00 85.81 575 GLU A O 1
ATOM 4541 N N . SER A 1 576 ? 3.925 -8.456 -34.726 1.00 81.31 576 SER A N 1
ATOM 4542 C CA . SER A 1 576 ? 5.186 -8.595 -33.993 1.00 81.31 576 SER A CA 1
ATOM 4543 C C . SER A 1 576 ? 6.387 -8.161 -34.836 1.00 81.31 576 SER A C 1
ATOM 4545 O O . SER A 1 576 ? 6.408 -8.314 -36.062 1.00 81.31 576 SER A O 1
ATOM 4547 N N . LYS A 1 577 ? 7.414 -7.628 -34.163 1.00 81.44 577 LYS A N 1
ATOM 4548 C CA . LYS A 1 577 ? 8.659 -7.199 -34.811 1.00 81.44 577 LYS A CA 1
ATOM 4549 C C . LYS A 1 577 ? 9.402 -8.390 -35.422 1.00 81.44 577 LYS A C 1
ATOM 4551 O O . LYS A 1 577 ? 9.953 -8.274 -36.507 1.00 81.44 577 LYS A O 1
ATOM 4556 N N . GLU A 1 578 ? 9.372 -9.544 -34.768 1.00 82.19 578 GLU A N 1
ATOM 4557 C CA . GLU A 1 578 ? 10.068 -10.761 -35.201 1.00 82.19 578 GLU A CA 1
ATOM 4558 C C . GLU A 1 578 ? 9.503 -11.291 -36.525 1.00 82.19 578 GLU A C 1
ATOM 4560 O O . GLU A 1 578 ? 10.249 -11.711 -37.414 1.00 82.19 578 GLU A O 1
ATOM 4565 N N . GLU A 1 579 ? 8.176 -11.244 -36.683 1.00 87.38 579 GLU A N 1
ATOM 4566 C CA . GLU A 1 579 ? 7.524 -11.597 -37.943 1.00 87.38 579 GLU A CA 1
ATOM 4567 C C . GLU A 1 579 ? 7.896 -10.596 -39.044 1.00 87.38 579 GLU A C 1
ATOM 4569 O O . GLU A 1 579 ? 8.216 -10.998 -40.165 1.00 87.38 579 GLU A O 1
ATOM 4574 N N . PHE A 1 580 ? 7.927 -9.299 -38.726 1.00 91.62 580 PHE A N 1
ATOM 4575 C CA . PHE A 1 580 ? 8.400 -8.281 -39.662 1.00 91.62 580 PHE A CA 1
ATOM 4576 C C . PHE A 1 580 ? 9.846 -8.514 -40.102 1.00 91.62 580 PHE A C 1
ATOM 4578 O O . PHE A 1 580 ? 10.112 -8.493 -41.304 1.00 91.62 580 PHE A O 1
ATOM 4585 N N . ASP A 1 581 ? 10.757 -8.772 -39.165 1.00 86.62 581 ASP A N 1
ATOM 4586 C CA . ASP A 1 581 ? 12.173 -9.007 -39.452 1.00 86.62 581 ASP A CA 1
ATOM 4587 C C . ASP A 1 581 ? 12.342 -10.237 -40.359 1.00 86.62 581 ASP A C 1
ATOM 4589 O O . ASP A 1 581 ? 13.043 -10.167 -41.371 1.00 86.62 581 ASP A O 1
ATOM 4593 N N . THR A 1 582 ? 11.593 -11.311 -40.083 1.00 91.81 582 THR A N 1
ATOM 4594 C CA . THR A 1 582 ? 11.564 -12.527 -40.913 1.00 91.81 582 THR A CA 1
ATOM 4595 C C . THR A 1 582 ? 11.129 -12.219 -42.350 1.00 91.81 582 THR A C 1
ATOM 4597 O O . THR A 1 582 ? 11.769 -12.644 -43.312 1.00 91.81 582 THR A O 1
ATOM 4600 N N . ILE A 1 583 ? 10.042 -11.460 -42.529 1.00 94.38 583 ILE A N 1
ATOM 4601 C CA . ILE A 1 583 ? 9.546 -11.093 -43.866 1.00 94.38 583 ILE A CA 1
ATOM 4602 C C . ILE A 1 583 ? 10.542 -10.166 -44.573 1.00 94.38 583 ILE A C 1
ATOM 4604 O O . ILE A 1 583 ? 10.797 -10.325 -45.771 1.00 94.38 583 ILE A O 1
ATOM 4608 N N . ARG A 1 584 ? 11.141 -9.220 -43.844 1.00 94.44 584 ARG A N 1
ATOM 4609 C CA . ARG A 1 584 ? 12.151 -8.305 -44.377 1.00 94.44 584 ARG A CA 1
ATOM 4610 C C . ARG A 1 584 ? 13.370 -9.057 -44.895 1.00 94.44 584 ARG A C 1
ATOM 4612 O O . ARG A 1 584 ? 13.789 -8.779 -46.011 1.00 94.44 584 ARG A O 1
ATOM 4619 N N . GLU A 1 585 ? 13.892 -10.024 -44.147 1.00 94.25 585 GLU A N 1
ATOM 4620 C CA . GLU A 1 585 ? 15.032 -10.855 -44.568 1.00 94.25 585 GLU A CA 1
ATOM 4621 C C . GLU A 1 585 ? 14.744 -11.672 -45.829 1.00 94.25 585 GLU A C 1
ATOM 4623 O O . GLU A 1 585 ? 15.626 -11.869 -46.663 1.00 94.25 585 GLU A O 1
ATOM 4628 N N . ILE A 1 586 ? 13.496 -12.107 -46.012 1.00 95.19 586 ILE A N 1
ATOM 4629 C CA . ILE A 1 586 ? 13.085 -12.816 -47.226 1.00 95.19 586 ILE A CA 1
ATOM 4630 C C . ILE A 1 586 ? 13.157 -11.881 -48.443 1.00 95.19 586 ILE A C 1
ATOM 4632 O O . ILE A 1 586 ? 13.758 -12.236 -49.461 1.00 95.19 586 ILE A O 1
ATOM 4636 N N . PHE A 1 587 ? 12.556 -10.689 -48.363 1.00 96.38 587 PHE A N 1
ATOM 4637 C CA . PHE A 1 587 ? 12.523 -9.745 -49.489 1.00 96.38 587 PHE A CA 1
ATOM 4638 C C . PHE A 1 587 ? 13.861 -9.039 -49.731 1.00 96.38 587 PHE A C 1
ATOM 4640 O O . PHE A 1 587 ? 14.226 -8.815 -50.889 1.00 96.38 587 PHE A O 1
ATOM 4647 N N . PHE A 1 588 ? 14.594 -8.729 -48.663 1.00 96.69 588 PHE A N 1
ATOM 4648 C CA . PHE A 1 588 ? 15.834 -7.957 -48.654 1.00 96.69 588 PHE A CA 1
ATOM 4649 C C . PHE A 1 588 ? 16.912 -8.702 -47.849 1.00 96.69 588 PHE A C 1
ATOM 4651 O O . PHE A 1 588 ? 17.173 -8.348 -46.700 1.00 96.69 588 PHE A O 1
ATOM 4658 N N . PRO A 1 589 ? 17.555 -9.732 -48.434 1.00 95.06 589 PRO A N 1
ATOM 4659 C CA . PRO A 1 589 ? 18.495 -10.579 -47.697 1.00 95.06 589 PRO A CA 1
ATOM 4660 C C . PRO A 1 589 ? 19.740 -9.851 -47.189 1.00 95.06 589 PRO A C 1
ATOM 4662 O O . PRO A 1 589 ? 20.298 -10.257 -46.178 1.00 95.06 589 PRO A O 1
ATOM 4665 N N . HIS A 1 590 ? 20.171 -8.801 -47.897 1.00 95.31 590 HIS A N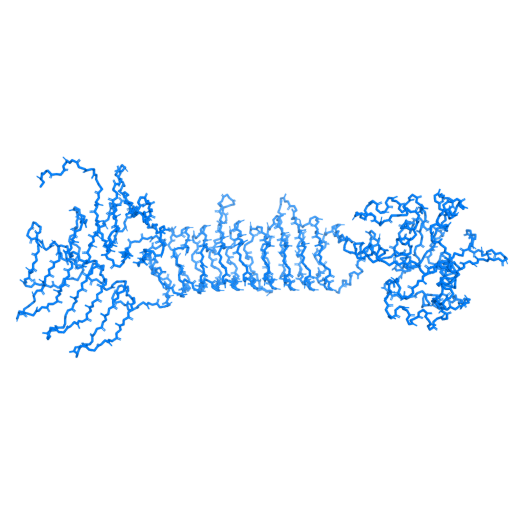 1
ATOM 4666 C CA . HIS A 1 590 ? 21.351 -8.016 -47.545 1.00 95.31 590 HIS A CA 1
ATOM 4667 C C . HIS A 1 590 ? 21.024 -6.526 -47.551 1.00 95.31 590 HIS A C 1
ATOM 4669 O O . HIS A 1 590 ? 20.612 -5.985 -48.587 1.00 95.31 590 HIS A O 1
ATOM 4675 N N . VAL A 1 591 ? 21.208 -5.867 -46.408 1.00 95.06 591 VAL A N 1
ATOM 4676 C CA . VAL A 1 591 ? 20.838 -4.461 -46.185 1.00 95.06 591 VAL A CA 1
ATOM 4677 C C . VAL A 1 591 ? 21.934 -3.750 -45.403 1.00 95.06 591 VAL A C 1
ATOM 4679 O O . VAL A 1 591 ? 22.348 -4.229 -44.355 1.00 95.06 591 VAL A O 1
ATOM 4682 N N . PHE A 1 592 ? 22.349 -2.582 -45.886 1.00 94.44 592 PHE A N 1
ATOM 4683 C CA . PHE A 1 592 ? 23.386 -1.757 -45.276 1.00 94.44 592 PHE A CA 1
ATOM 4684 C C . PHE A 1 592 ? 22.869 -0.336 -45.059 1.00 94.44 592 PHE A C 1
ATOM 4686 O O . PHE A 1 592 ? 22.663 0.413 -46.017 1.00 94.44 592 PHE A O 1
ATOM 4693 N N . ASP A 1 593 ? 22.672 0.049 -43.800 1.00 93.88 593 ASP A N 1
ATOM 4694 C CA . ASP A 1 593 ? 22.243 1.401 -43.447 1.00 93.88 593 ASP A CA 1
ATOM 4695 C C . ASP A 1 593 ? 23.450 2.305 -43.172 1.00 93.88 593 ASP A C 1
ATOM 4697 O O . ASP A 1 593 ? 24.187 2.133 -42.201 1.00 93.88 593 ASP A O 1
ATOM 4701 N N . VAL A 1 594 ? 23.641 3.320 -44.015 1.00 92.62 594 VAL A N 1
ATOM 4702 C CA . VAL A 1 594 ? 24.739 4.291 -43.905 1.00 92.62 594 VAL A CA 1
ATOM 4703 C C . VAL A 1 594 ? 24.750 4.987 -42.548 1.00 92.62 594 VAL A C 1
ATOM 4705 O O . VAL A 1 594 ? 25.825 5.274 -42.024 1.00 92.62 594 VAL A O 1
ATOM 4708 N N . LYS A 1 595 ? 23.582 5.264 -41.958 1.00 88.62 595 LYS A N 1
ATOM 4709 C CA . LYS A 1 595 ? 23.499 5.919 -40.651 1.00 88.62 595 LYS A CA 1
ATOM 4710 C C . LYS A 1 595 ? 23.927 4.978 -39.533 1.00 88.62 595 LYS A C 1
ATOM 4712 O O . LYS A 1 595 ? 24.637 5.421 -38.636 1.00 88.62 595 LYS A O 1
ATOM 4717 N N . TYR A 1 596 ? 23.535 3.707 -39.616 1.00 87.00 596 TYR A N 1
ATOM 4718 C CA . TYR A 1 596 ? 23.973 2.673 -38.678 1.00 87.00 596 TYR A CA 1
ATOM 4719 C C . TYR A 1 596 ? 25.495 2.530 -38.712 1.00 87.00 596 TYR A C 1
ATOM 4721 O O . TYR A 1 596 ? 26.158 2.708 -37.694 1.00 87.00 596 TYR A O 1
ATOM 4729 N N . ILE A 1 597 ? 26.054 2.338 -39.910 1.00 87.88 597 ILE A N 1
ATOM 4730 C CA . ILE A 1 597 ? 27.497 2.170 -40.100 1.00 87.88 597 ILE A CA 1
ATOM 4731 C C . ILE A 1 597 ? 28.254 3.431 -39.665 1.00 87.88 597 ILE A C 1
ATOM 4733 O O . ILE A 1 597 ? 29.267 3.348 -38.984 1.00 87.88 597 ILE A O 1
ATOM 4737 N N . PHE A 1 598 ? 27.775 4.630 -40.004 1.00 83.81 598 PHE A N 1
ATOM 4738 C CA . PHE A 1 598 ? 28.425 5.862 -39.551 1.00 83.81 598 PHE A CA 1
ATOM 4739 C C . PHE A 1 598 ? 28.408 5.993 -38.021 1.00 83.81 598 PHE A C 1
ATOM 4741 O O . PHE A 1 598 ? 29.391 6.448 -37.432 1.00 83.81 598 PHE A O 1
ATOM 4748 N N . HIS A 1 599 ? 27.325 5.558 -37.369 1.00 80.19 599 HIS A N 1
ATOM 4749 C CA . HIS A 1 599 ? 27.186 5.638 -35.919 1.00 80.19 599 HIS A CA 1
ATOM 4750 C C . HIS A 1 599 ? 28.188 4.753 -35.165 1.00 80.19 599 HIS A C 1
ATOM 4752 O O . HIS A 1 599 ? 28.616 5.129 -34.075 1.00 80.19 599 HIS A O 1
ATOM 4758 N N . THR A 1 600 ? 28.653 3.644 -35.759 1.00 77.69 600 THR A N 1
ATOM 4759 C CA . THR A 1 600 ? 29.695 2.804 -35.138 1.00 77.69 600 THR A CA 1
ATOM 4760 C C . THR A 1 600 ? 31.057 3.496 -35.053 1.00 77.69 600 THR A C 1
ATOM 4762 O O . THR A 1 600 ? 31.896 3.100 -34.248 1.00 77.69 600 THR A O 1
ATOM 4765 N N . PHE A 1 601 ? 31.284 4.548 -35.848 1.00 72.69 601 PHE A N 1
ATOM 4766 C CA . PHE A 1 601 ? 32.524 5.334 -35.840 1.00 72.69 601 PHE A CA 1
ATOM 4767 C C . PHE A 1 601 ? 32.348 6.743 -35.254 1.00 72.69 601 PHE A C 1
ATOM 4769 O O . PHE A 1 601 ? 33.338 7.416 -34.958 1.00 72.69 601 PHE A O 1
ATOM 4776 N N . ASN A 1 602 ? 31.108 7.219 -35.104 1.00 64.69 602 ASN A N 1
ATOM 4777 C CA . ASN A 1 602 ? 30.801 8.565 -34.632 1.00 64.69 602 ASN A CA 1
ATOM 4778 C C . ASN A 1 602 ? 29.459 8.614 -33.882 1.00 64.69 602 ASN A C 1
ATOM 4780 O O . ASN A 1 602 ? 28.389 8.416 -34.455 1.00 64.69 602 ASN A O 1
ATOM 4784 N N . THR A 1 603 ? 29.510 8.973 -32.600 1.00 59.28 603 THR A N 1
ATOM 4785 C CA . THR A 1 603 ? 28.337 9.002 -31.715 1.00 59.28 603 THR A CA 1
ATOM 4786 C C . THR A 1 603 ? 27.377 10.167 -31.987 1.00 59.28 603 THR A C 1
ATOM 4788 O O . THR A 1 603 ? 26.258 10.172 -31.476 1.00 59.28 603 THR A O 1
ATOM 4791 N N . MET A 1 604 ? 27.745 11.155 -32.813 1.00 54.47 604 MET A N 1
ATOM 4792 C CA . MET A 1 604 ? 26.852 12.264 -33.160 1.00 54.47 604 MET A CA 1
ATOM 4793 C C . MET A 1 604 ? 25.814 11.853 -34.213 1.00 54.47 604 MET A C 1
ATOM 4795 O O . MET A 1 604 ? 26.154 11.571 -35.361 1.00 54.47 604 MET A O 1
ATOM 4799 N N . SER A 1 605 ? 24.523 11.919 -33.866 1.00 67.12 605 SER A N 1
ATOM 4800 C CA . SER A 1 605 ? 23.438 11.713 -34.837 1.00 67.12 605 SER A CA 1
ATOM 4801 C C . SER A 1 605 ? 23.322 12.921 -35.774 1.00 67.12 605 SER A C 1
ATOM 4803 O O . SER A 1 605 ? 22.887 14.007 -35.387 1.00 67.12 605 SER A O 1
ATOM 4805 N N . VAL A 1 606 ? 23.735 12.744 -37.027 1.00 77.06 606 VAL A N 1
ATOM 4806 C CA . VAL A 1 606 ? 23.684 13.767 -38.081 1.00 77.06 606 VAL A CA 1
ATOM 4807 C C . VAL A 1 606 ? 22.928 13.244 -39.306 1.00 77.06 606 VAL A C 1
ATOM 4809 O O . VAL A 1 606 ? 22.834 12.042 -39.533 1.00 77.06 606 VAL A O 1
ATOM 4812 N N . GLY A 1 607 ? 22.324 14.152 -40.080 1.00 85.12 607 GLY A N 1
ATOM 4813 C CA . GLY A 1 607 ? 21.585 13.802 -41.299 1.00 85.12 607 GLY A CA 1
ATOM 4814 C C . GLY A 1 607 ? 22.497 13.524 -42.499 1.00 85.12 607 GLY A C 1
ATOM 4815 O O . GLY A 1 607 ? 23.643 13.974 -42.517 1.00 85.12 607 GLY A O 1
ATOM 4816 N N . LEU A 1 608 ? 21.955 12.859 -43.528 1.00 89.12 608 LEU A N 1
ATOM 4817 C CA . LEU A 1 608 ? 22.681 12.405 -44.724 1.00 89.12 608 LEU A CA 1
ATOM 4818 C C . LEU A 1 608 ? 23.568 13.488 -45.354 1.00 89.12 608 LEU A C 1
ATOM 4820 O O . LEU A 1 608 ? 24.742 13.243 -45.598 1.00 89.12 608 LEU A O 1
ATOM 4824 N N . ASN A 1 609 ? 23.043 14.703 -45.558 1.00 88.00 609 ASN A N 1
ATOM 4825 C CA . ASN A 1 609 ? 23.820 15.799 -46.155 1.00 88.00 609 ASN A CA 1
ATOM 4826 C C . ASN A 1 609 ? 25.064 16.158 -45.340 1.00 88.00 609 ASN A C 1
ATOM 4828 O O . ASN A 1 609 ? 26.126 16.355 -45.909 1.00 88.00 609 ASN A O 1
ATOM 4832 N N . LYS A 1 610 ? 24.957 16.188 -44.007 1.00 87.19 610 LYS A N 1
ATOM 4833 C CA . LYS A 1 610 ? 26.103 16.510 -43.148 1.00 87.19 610 LYS A CA 1
ATOM 4834 C C . LYS A 1 610 ? 27.175 15.425 -43.222 1.00 87.19 610 LYS A C 1
ATOM 4836 O O . LYS A 1 610 ? 28.356 15.750 -43.178 1.00 87.19 610 LYS A O 1
ATOM 4841 N N . ILE A 1 611 ? 26.772 14.158 -43.332 1.00 89.06 611 ILE A N 1
ATOM 4842 C CA . ILE A 1 611 ? 27.710 13.039 -43.497 1.00 89.06 611 ILE A CA 1
ATOM 4843 C C . ILE A 1 611 ? 28.376 13.130 -44.871 1.00 89.06 611 ILE A C 1
ATOM 4845 O O . ILE A 1 611 ? 29.599 13.084 -44.954 1.00 89.06 611 ILE A O 1
ATOM 4849 N N . ALA A 1 612 ? 27.600 13.344 -45.933 1.00 90.50 612 ALA A N 1
ATOM 4850 C CA . ALA A 1 612 ? 28.132 13.538 -47.277 1.00 90.50 612 ALA A CA 1
ATOM 4851 C C . ALA A 1 612 ? 29.138 14.702 -47.339 1.00 90.50 612 ALA A C 1
ATOM 4853 O O . ALA A 1 612 ? 30.241 14.523 -47.853 1.00 90.50 612 ALA A O 1
ATOM 4854 N N . ASP A 1 613 ? 28.817 15.849 -46.731 1.00 89.62 613 ASP A N 1
ATOM 4855 C CA . ASP A 1 613 ? 29.711 17.010 -46.644 1.00 89.62 613 ASP A CA 1
ATOM 4856 C C . ASP A 1 613 ? 31.021 16.670 -45.911 1.00 89.62 613 ASP A C 1
ATOM 4858 O O . ASP A 1 613 ? 32.108 17.029 -46.374 1.00 89.62 613 ASP A O 1
ATOM 4862 N N . GLN A 1 614 ? 30.943 15.935 -44.793 1.00 88.12 614 GLN A N 1
ATOM 4863 C CA . GLN A 1 614 ? 32.121 15.476 -44.041 1.00 88.12 614 GLN A CA 1
ATOM 4864 C C . GLN A 1 614 ? 33.002 14.532 -44.866 1.00 88.12 614 GLN A C 1
ATOM 4866 O O . GLN A 1 614 ? 34.230 14.637 -44.827 1.00 88.12 614 GLN A O 1
ATOM 4871 N N . LEU A 1 615 ? 32.381 13.651 -45.652 1.00 88.62 615 LEU A N 1
ATOM 4872 C CA . LEU A 1 615 ? 33.064 12.712 -46.542 1.00 88.62 615 LEU A CA 1
ATOM 4873 C C . LEU A 1 615 ? 33.445 13.331 -47.899 1.00 88.62 615 LEU A C 1
ATOM 4875 O O . LEU A 1 615 ? 34.062 12.660 -48.729 1.00 88.62 615 LEU A O 1
ATOM 4879 N N . LYS A 1 616 ? 33.143 14.621 -48.108 1.00 92.75 616 LYS A N 1
ATOM 4880 C CA . LYS A 1 616 ? 33.387 15.385 -49.343 1.00 92.75 616 LYS A CA 1
ATOM 4881 C C . LYS A 1 616 ? 32.694 14.791 -50.577 1.00 92.75 616 LYS A C 1
ATOM 4883 O O . LYS A 1 616 ? 33.231 14.863 -51.683 1.00 92.75 616 LYS A O 1
ATOM 4888 N N . VAL A 1 617 ? 31.507 14.223 -50.389 1.00 94.06 617 VAL A N 1
ATOM 4889 C CA . VAL A 1 617 ? 30.628 13.735 -51.458 1.00 94.06 617 VAL A CA 1
ATOM 4890 C C . VAL A 1 617 ? 29.693 14.868 -51.883 1.00 94.06 617 VAL A C 1
ATOM 4892 O O . VAL A 1 617 ? 29.061 15.504 -51.044 1.00 94.06 617 VAL A O 1
ATOM 4895 N N . GLN A 1 618 ? 29.619 15.154 -53.185 1.00 92.25 618 GLN A N 1
ATOM 4896 C CA . GLN A 1 618 ? 28.804 16.250 -53.715 1.00 92.25 618 GLN A CA 1
ATOM 4897 C C . GLN A 1 618 ? 27.439 15.748 -54.177 1.00 92.25 618 GLN A C 1
ATOM 4899 O O . GLN A 1 618 ? 27.351 14.859 -55.015 1.00 92.25 618 GLN A O 1
ATOM 4904 N N . ARG A 1 619 ? 26.368 16.381 -53.696 1.00 93.69 619 ARG A N 1
ATOM 4905 C CA . ARG A 1 619 ? 25.007 16.069 -54.135 1.00 93.69 619 ARG A CA 1
ATOM 4906 C C . ARG A 1 619 ? 24.779 16.438 -55.601 1.00 93.69 619 ARG A C 1
ATOM 4908 O O . ARG A 1 619 ? 25.009 17.575 -56.010 1.00 93.69 619 ARG A O 1
ATOM 4915 N N . LEU A 1 620 ? 24.188 15.501 -56.341 1.00 89.44 620 LEU A N 1
ATOM 4916 C CA . LEU A 1 620 ? 23.610 15.724 -57.663 1.00 89.44 620 LEU A CA 1
ATOM 4917 C C . LEU A 1 620 ? 22.078 15.620 -57.586 1.00 89.44 620 LEU A C 1
ATOM 4919 O O . LEU A 1 620 ? 21.529 14.635 -57.091 1.00 89.44 620 LEU A O 1
ATOM 4923 N N . GLY A 1 621 ? 21.377 16.650 -58.066 1.00 89.19 621 GLY A N 1
ATOM 4924 C CA . GLY A 1 621 ? 19.916 16.761 -57.981 1.00 89.19 621 GLY A CA 1
ATOM 4925 C C . GLY A 1 621 ? 19.422 17.591 -56.789 1.00 89.19 621 GLY A C 1
ATOM 4926 O O . GLY A 1 621 ? 20.198 18.265 -56.113 1.00 89.19 621 GLY A O 1
ATOM 4927 N N . ILE A 1 622 ? 18.105 17.588 -56.574 1.00 87.69 622 ILE A N 1
ATOM 4928 C CA . ILE A 1 622 ? 17.430 18.430 -55.576 1.00 87.69 622 ILE A CA 1
ATOM 4929 C C . ILE A 1 622 ? 17.344 17.681 -54.241 1.00 87.69 622 ILE A C 1
ATOM 4931 O O . ILE A 1 622 ? 16.897 16.537 -54.197 1.00 87.69 622 ILE A O 1
ATOM 4935 N N . GLN A 1 623 ? 17.767 18.330 -53.154 1.00 88.00 623 GLN A N 1
ATOM 4936 C CA . GLN A 1 623 ? 17.670 17.791 -51.794 1.00 88.00 623 GLN A CA 1
ATOM 4937 C C . GLN A 1 623 ? 16.212 17.476 -51.422 1.00 88.00 623 GLN A C 1
ATOM 4939 O O . GLN A 1 623 ? 15.318 18.220 -51.816 1.00 88.00 623 GLN A O 1
ATOM 4944 N N . HIS A 1 624 ? 15.986 16.416 -50.635 1.00 83.06 624 HIS A N 1
ATOM 4945 C CA . HIS A 1 624 ? 14.652 15.963 -50.207 1.00 83.06 624 HIS A CA 1
ATOM 4946 C C . HIS A 1 624 ? 13.763 15.437 -51.345 1.00 83.06 624 HIS A C 1
ATOM 4948 O O . HIS A 1 624 ? 12.548 15.326 -51.187 1.00 83.06 624 HIS A O 1
ATOM 4954 N N . GLN A 1 625 ? 14.364 15.075 -52.481 1.00 86.88 625 GLN A N 1
ATOM 4955 C CA . GLN A 1 625 ? 13.732 14.220 -53.480 1.00 86.88 625 GLN A CA 1
ATOM 4956 C C . GLN A 1 625 ? 14.406 12.852 -53.493 1.00 86.88 625 GLN A C 1
ATOM 4958 O O . GLN A 1 625 ? 15.635 12.748 -53.563 1.00 86.88 625 GLN A O 1
ATOM 4963 N N . SER A 1 626 ? 13.585 11.801 -53.474 1.00 89.31 626 SER A N 1
ATOM 4964 C CA . SER A 1 626 ? 14.050 10.424 -53.263 1.00 89.31 626 SER A CA 1
ATOM 4965 C C . SER A 1 626 ? 15.114 9.962 -54.269 1.00 89.31 626 SER A C 1
ATOM 4967 O O . SER A 1 626 ? 16.034 9.242 -53.890 1.00 89.31 626 SER A O 1
ATOM 4969 N N . GLY A 1 627 ? 15.063 10.413 -55.529 1.00 92.62 627 GLY A N 1
ATOM 4970 C CA . GLY A 1 627 ? 16.089 10.112 -56.529 1.00 92.62 627 GLY A CA 1
ATOM 4971 C C . GLY A 1 627 ? 17.457 10.668 -56.131 1.00 92.62 627 GLY A C 1
ATOM 4972 O O . GLY A 1 627 ? 18.408 9.903 -55.977 1.00 92.62 627 GLY A O 1
ATOM 4973 N N . SER A 1 628 ? 17.546 11.983 -55.897 1.00 93.69 628 SER A N 1
ATOM 4974 C CA . SER A 1 628 ? 18.794 12.642 -55.474 1.00 93.69 628 SER A CA 1
ATOM 4975 C C . SER A 1 628 ? 19.316 12.084 -54.147 1.00 93.69 628 SER A C 1
ATOM 4977 O O . SER A 1 628 ? 20.516 11.855 -54.009 1.00 93.69 628 SER A O 1
ATOM 4979 N N . ASP A 1 629 ? 18.423 11.825 -53.187 1.00 93.69 629 ASP A N 1
ATOM 4980 C CA . ASP A 1 629 ? 18.786 11.245 -51.892 1.00 93.69 629 ASP A CA 1
ATOM 4981 C C . ASP A 1 629 ? 19.297 9.800 -52.020 1.00 93.69 629 ASP A C 1
ATOM 4983 O O . ASP A 1 629 ? 20.259 9.443 -51.340 1.00 93.69 629 ASP A O 1
ATOM 4987 N N . SER A 1 630 ? 18.739 8.988 -52.927 1.00 95.69 630 SER A N 1
ATOM 4988 C CA . SER A 1 630 ? 19.225 7.620 -53.173 1.00 95.69 630 SER A CA 1
ATOM 4989 C C . SER A 1 630 ? 20.628 7.597 -53.791 1.00 95.69 630 SER A C 1
ATOM 4991 O O . SER A 1 630 ? 21.456 6.773 -53.404 1.00 95.69 630 SER A O 1
ATOM 4993 N N . LEU A 1 631 ? 20.923 8.527 -54.709 1.00 95.38 631 LEU A N 1
ATOM 4994 C CA . LEU A 1 631 ? 22.249 8.648 -55.317 1.00 95.38 631 LEU A CA 1
ATOM 4995 C C . LEU A 1 631 ? 23.279 9.099 -54.280 1.00 95.38 631 LEU A C 1
ATOM 4997 O O . LEU A 1 631 ? 24.328 8.471 -54.144 1.00 95.38 631 LEU A O 1
ATOM 5001 N N . LEU A 1 632 ? 22.942 10.126 -53.492 1.00 95.81 632 LEU A N 1
ATOM 5002 C CA . LEU A 1 632 ? 23.817 10.605 -52.427 1.00 95.81 632 LEU A CA 1
ATOM 5003 C C . LEU A 1 632 ? 24.065 9.522 -51.370 1.00 95.81 632 LEU A C 1
ATOM 5005 O O . LEU A 1 632 ? 25.193 9.375 -50.908 1.00 95.81 632 LEU A O 1
ATOM 5009 N N . THR A 1 633 ? 23.037 8.751 -51.004 1.00 96.62 633 THR A N 1
ATOM 5010 C CA . THR A 1 633 ? 23.154 7.607 -50.087 1.00 96.62 633 THR A CA 1
ATOM 5011 C C . THR A 1 633 ? 24.162 6.583 -50.611 1.00 96.62 633 THR A C 1
ATOM 5013 O O . THR A 1 633 ? 25.071 6.199 -49.875 1.00 96.62 633 THR A O 1
ATOM 5016 N N . ALA A 1 634 ? 24.064 6.193 -51.888 1.00 95.06 634 ALA A N 1
ATOM 5017 C CA . ALA A 1 634 ? 24.988 5.239 -52.499 1.00 95.06 634 ALA A CA 1
ATOM 5018 C C . ALA A 1 634 ? 26.435 5.765 -52.511 1.00 95.06 634 ALA A C 1
ATOM 5020 O O . ALA A 1 634 ? 27.345 5.086 -52.038 1.00 95.06 634 ALA A O 1
ATOM 5021 N N . GLU A 1 635 ? 26.663 6.988 -52.994 1.00 94.75 635 GLU A N 1
ATOM 5022 C CA . GLU A 1 635 ? 28.007 7.582 -53.040 1.00 94.75 635 GLU A CA 1
ATOM 5023 C C . GLU A 1 635 ? 28.614 7.750 -51.638 1.00 94.75 635 GLU A C 1
ATOM 5025 O O . GLU A 1 635 ? 29.798 7.474 -51.429 1.00 94.75 635 GLU A O 1
ATOM 5030 N N . THR A 1 636 ? 27.790 8.133 -50.659 1.00 95.00 636 THR A N 1
ATOM 5031 C CA . THR A 1 636 ? 28.195 8.264 -49.252 1.00 95.00 636 THR A CA 1
ATOM 5032 C C . THR A 1 636 ? 28.586 6.912 -48.662 1.00 95.00 636 THR A C 1
ATOM 5034 O O . THR A 1 636 ? 29.628 6.825 -48.018 1.00 95.00 636 THR A O 1
ATOM 5037 N N . PHE A 1 637 ? 27.816 5.849 -48.921 1.00 95.00 637 PHE A N 1
ATOM 5038 C CA . PHE A 1 637 ? 28.151 4.491 -48.490 1.00 95.00 637 PHE A CA 1
ATOM 5039 C C . PHE A 1 637 ? 29.520 4.052 -49.010 1.00 95.00 637 PHE A C 1
ATOM 5041 O O . PHE A 1 637 ? 30.375 3.640 -48.228 1.00 95.00 637 PHE A O 1
ATOM 5048 N N . PHE A 1 638 ? 29.764 4.176 -50.319 1.00 93.56 638 PHE A N 1
ATOM 5049 C CA . PHE A 1 638 ? 31.039 3.746 -50.895 1.00 93.56 638 PHE A CA 1
ATOM 5050 C C . PHE A 1 638 ? 32.209 4.579 -50.384 1.00 93.56 638 PHE A C 1
ATOM 5052 O O . PHE A 1 638 ? 33.289 4.025 -50.164 1.00 93.56 638 PHE A O 1
ATOM 5059 N N . LYS A 1 639 ? 31.999 5.879 -50.140 1.00 93.00 639 LYS A N 1
ATOM 5060 C CA . LYS A 1 639 ? 33.040 6.724 -49.558 1.00 93.00 639 LYS A CA 1
ATOM 5061 C C . LYS A 1 639 ? 33.327 6.373 -48.101 1.00 93.00 639 LYS A C 1
ATOM 5063 O O . LYS A 1 639 ? 34.484 6.379 -47.690 1.00 93.00 639 LYS A O 1
ATOM 5068 N N . LEU A 1 640 ? 32.292 6.036 -47.338 1.00 90.81 640 LEU A N 1
ATOM 5069 C CA . LEU A 1 640 ? 32.420 5.561 -45.966 1.00 90.81 640 LEU A CA 1
ATOM 5070 C C . LEU A 1 640 ? 33.172 4.227 -45.931 1.00 90.81 640 LEU A C 1
ATOM 5072 O O . LEU A 1 640 ? 34.136 4.097 -45.181 1.00 90.81 640 LEU A O 1
ATOM 5076 N N . ARG A 1 641 ? 32.799 3.280 -46.799 1.00 90.31 641 ARG A N 1
ATOM 5077 C CA . ARG A 1 641 ? 33.463 1.979 -46.937 1.00 90.31 641 ARG A CA 1
ATOM 5078 C C . ARG A 1 641 ? 34.948 2.116 -47.266 1.00 90.31 641 ARG A C 1
ATOM 5080 O O . ARG A 1 641 ? 35.757 1.420 -46.674 1.00 90.31 641 ARG A O 1
ATOM 5087 N N . GLU A 1 642 ? 35.309 3.020 -48.177 1.00 89.56 642 GLU A N 1
ATOM 5088 C CA . GLU A 1 642 ? 36.710 3.294 -48.537 1.00 89.56 642 GLU A CA 1
ATOM 5089 C C . GLU A 1 642 ? 37.539 3.809 -47.347 1.00 89.56 642 GLU A C 1
ATOM 5091 O O . GLU A 1 642 ? 38.727 3.514 -47.254 1.00 89.56 642 GLU A O 1
ATOM 5096 N N . LEU A 1 643 ? 36.932 4.607 -46.463 1.00 87.06 643 LEU A N 1
ATOM 5097 C CA . LEU A 1 643 ? 37.650 5.340 -45.418 1.00 87.06 643 LEU A CA 1
ATOM 5098 C C . LEU A 1 643 ? 37.654 4.651 -44.047 1.00 87.06 643 LEU A C 1
ATOM 5100 O O . LEU A 1 643 ? 38.609 4.850 -43.298 1.00 87.06 643 LEU A O 1
ATOM 5104 N N . TYR A 1 644 ? 36.601 3.904 -43.703 1.00 82.69 644 TYR A N 1
ATOM 5105 C CA . TYR A 1 644 ? 36.354 3.444 -42.328 1.00 82.69 644 TYR A CA 1
ATOM 5106 C C . TYR A 1 644 ? 36.201 1.927 -42.171 1.00 82.69 644 TYR A C 1
ATOM 5108 O O . TYR A 1 644 ? 36.271 1.442 -41.046 1.00 82.69 644 TYR A O 1
ATOM 5116 N N . ILE A 1 645 ? 36.004 1.167 -43.254 1.00 83.50 645 ILE A N 1
ATOM 5117 C CA . ILE A 1 645 ? 35.820 -0.290 -43.176 1.00 83.50 645 ILE A CA 1
ATOM 5118 C C . ILE A 1 645 ? 37.139 -0.984 -43.539 1.00 83.50 645 ILE A C 1
ATOM 5120 O O . ILE A 1 645 ? 37.543 -1.000 -44.703 1.00 83.50 645 ILE A O 1
ATOM 5124 N N . GLU A 1 646 ? 37.818 -1.544 -42.531 1.00 73.44 646 GLU A N 1
ATOM 5125 C CA . GLU A 1 646 ? 39.085 -2.273 -42.691 1.00 73.44 646 GLU A CA 1
ATOM 5126 C C . GLU A 1 646 ? 38.919 -3.476 -43.635 1.00 73.44 646 GLU A C 1
ATOM 5128 O O . GLU A 1 646 ? 37.941 -4.218 -43.557 1.00 73.44 646 GLU A O 1
ATOM 5133 N N . ASP A 1 647 ? 39.853 -3.632 -44.580 1.00 74.88 647 ASP A N 1
ATOM 5134 C CA . ASP A 1 647 ? 39.874 -4.678 -45.618 1.00 74.88 647 ASP A CA 1
ATOM 5135 C C . ASP A 1 647 ? 38.604 -4.799 -46.497 1.00 74.88 647 ASP A C 1
ATOM 5137 O O . ASP A 1 647 ? 38.513 -5.684 -47.352 1.00 74.88 647 ASP A O 1
ATOM 5141 N N . GLY A 1 648 ? 37.645 -3.875 -46.357 1.00 71.06 648 GLY A N 1
ATOM 5142 C CA . GLY A 1 648 ? 36.369 -3.887 -47.073 1.00 71.06 648 GLY A CA 1
ATOM 5143 C C . GLY A 1 648 ? 35.377 -4.957 -46.600 1.00 71.06 648 GLY A C 1
ATOM 5144 O O . GLY A 1 648 ? 34.430 -5.245 -47.337 1.00 71.06 648 GLY A O 1
ATOM 5145 N N . ASP A 1 649 ? 35.574 -5.552 -45.417 1.00 82.69 649 ASP A N 1
ATOM 5146 C CA . ASP A 1 649 ? 34.630 -6.518 -44.843 1.00 82.69 649 ASP A CA 1
ATOM 5147 C C . ASP A 1 649 ? 33.444 -5.807 -44.174 1.00 82.69 649 ASP A C 1
ATOM 5149 O O . ASP A 1 649 ? 33.539 -5.236 -43.088 1.00 82.69 649 ASP A O 1
ATOM 5153 N N . GLU A 1 650 ? 32.299 -5.843 -44.852 1.00 85.38 650 GLU A N 1
ATOM 5154 C CA . GLU A 1 650 ? 31.047 -5.229 -44.405 1.00 85.38 650 GLU A CA 1
ATOM 5155 C C . GLU A 1 650 ? 30.107 -6.211 -43.680 1.00 85.38 650 GLU A C 1
ATOM 5157 O O . GLU A 1 650 ? 29.016 -5.817 -43.280 1.00 85.38 650 GLU A O 1
ATOM 5162 N N . SER A 1 651 ? 30.515 -7.471 -43.470 1.00 86.75 651 SER A N 1
ATOM 5163 C CA . SER A 1 651 ? 29.639 -8.534 -42.944 1.00 86.75 651 SER A CA 1
ATOM 5164 C C . SER A 1 651 ? 29.014 -8.225 -41.580 1.00 86.75 651 SER A C 1
ATOM 5166 O O . SER A 1 651 ? 27.859 -8.567 -41.352 1.00 86.75 651 SER A O 1
ATOM 5168 N N . GLN A 1 652 ? 29.734 -7.523 -40.700 1.00 85.12 652 GLN A N 1
ATOM 5169 C CA . GLN A 1 652 ? 29.238 -7.119 -39.377 1.00 85.12 652 GLN A CA 1
ATOM 5170 C C . GLN A 1 652 ? 28.114 -6.069 -39.411 1.00 85.12 652 GLN A C 1
ATOM 5172 O O . GLN A 1 652 ? 27.478 -5.825 -38.392 1.00 85.12 652 GLN A O 1
ATOM 5177 N N . TYR A 1 653 ? 27.888 -5.418 -40.555 1.00 88.56 653 TYR A N 1
ATOM 5178 C CA . TYR A 1 653 ? 26.862 -4.384 -40.719 1.00 88.56 653 TYR A CA 1
ATOM 5179 C C . TYR A 1 653 ? 25.644 -4.875 -41.505 1.00 88.56 653 TYR A C 1
ATOM 5181 O O . TYR A 1 653 ? 24.659 -4.146 -41.630 1.00 88.56 653 TYR A O 1
ATOM 5189 N N . ASP A 1 654 ? 25.717 -6.084 -42.057 1.00 91.94 654 ASP A N 1
ATOM 5190 C CA . ASP A 1 654 ? 24.686 -6.629 -42.927 1.00 91.94 654 ASP A CA 1
ATOM 5191 C C . ASP A 1 654 ? 23.407 -6.955 -42.149 1.00 91.94 654 ASP A C 1
ATOM 5193 O O . ASP A 1 654 ? 23.431 -7.594 -41.100 1.00 91.94 654 ASP A O 1
ATOM 5197 N N . GLY A 1 655 ? 22.271 -6.508 -42.674 1.00 87.88 655 GLY A N 1
ATOM 5198 C CA . GLY A 1 655 ? 20.961 -6.730 -42.079 1.00 87.88 655 GLY A CA 1
ATOM 5199 C C . GLY A 1 655 ? 20.624 -5.771 -40.937 1.00 87.88 655 GLY A C 1
ATOM 5200 O O . GLY A 1 655 ? 19.522 -5.874 -40.397 1.00 87.88 655 GLY A O 1
ATOM 5201 N N . HIS A 1 656 ? 21.489 -4.812 -40.603 1.00 86.06 656 HIS A N 1
ATOM 5202 C CA . HIS A 1 656 ? 21.237 -3.831 -39.549 1.00 86.06 656 HIS A CA 1
ATOM 5203 C C . HIS A 1 656 ? 20.690 -2.511 -40.115 1.00 86.06 656 HIS A C 1
ATOM 5205 O O . HIS A 1 656 ? 21.188 -1.968 -41.103 1.00 86.06 656 HIS A O 1
ATOM 5211 N N . LEU A 1 657 ? 19.640 -1.991 -39.475 1.00 85.44 657 LEU A N 1
ATOM 5212 C CA . LEU A 1 657 ? 19.004 -0.710 -39.789 1.00 85.44 657 LEU A CA 1
ATOM 5213 C C . LEU A 1 657 ? 19.132 0.211 -38.587 1.00 85.44 657 LEU A C 1
ATOM 5215 O O . LEU A 1 657 ? 18.981 -0.250 -37.464 1.00 85.44 657 LEU A O 1
ATOM 5219 N N . TYR A 1 658 ? 19.355 1.503 -38.810 1.00 80.38 658 TYR A N 1
ATOM 5220 C CA . TYR A 1 658 ? 19.314 2.480 -37.723 1.00 80.38 658 TYR A CA 1
ATOM 5221 C C . TYR A 1 658 ? 17.850 2.816 -37.406 1.00 80.38 658 TYR A C 1
ATOM 5223 O O . TYR A 1 658 ? 17.085 3.062 -38.334 1.00 80.38 658 TYR A O 1
ATOM 5231 N N . GLY A 1 659 ? 17.459 2.876 -36.127 1.00 72.88 659 GLY A N 1
ATOM 5232 C CA . GLY A 1 659 ? 16.114 3.308 -35.707 1.00 72.88 659 GLY A CA 1
ATOM 5233 C C . GLY A 1 659 ? 15.255 2.199 -35.089 1.00 72.88 659 GLY A C 1
ATOM 5234 O O . GLY A 1 659 ? 15.755 1.379 -34.322 1.00 72.88 659 GLY A O 1
ATOM 5235 N N . ALA A 1 660 ? 13.961 2.182 -35.412 1.00 61.12 660 ALA A N 1
ATOM 5236 C CA . ALA A 1 660 ? 12.942 1.336 -34.777 1.00 61.12 660 ALA A CA 1
ATOM 5237 C C . ALA A 1 660 ? 13.138 -0.172 -34.984 1.00 61.12 660 ALA A C 1
ATOM 5239 O O . ALA A 1 660 ? 12.608 -1.003 -34.244 1.00 61.12 660 ALA A O 1
ATOM 5240 N N . LEU A 1 661 ? 13.869 -0.526 -36.038 1.00 62.25 661 LEU A N 1
ATOM 5241 C CA . LEU A 1 661 ? 14.140 -1.905 -36.428 1.00 62.25 661 LEU A CA 1
ATOM 5242 C C . LEU A 1 661 ? 15.511 -2.399 -35.959 1.00 62.25 661 LEU A C 1
ATOM 5244 O O . LEU A 1 661 ? 15.808 -3.583 -36.115 1.00 62.25 661 LEU A O 1
ATOM 5248 N N . ASP A 1 662 ? 16.310 -1.524 -35.348 1.00 64.88 662 ASP A N 1
ATOM 5249 C CA . ASP A 1 662 ? 17.637 -1.849 -34.847 1.00 64.88 662 ASP A CA 1
ATOM 5250 C C . ASP A 1 662 ? 17.540 -2.802 -33.643 1.00 64.88 662 ASP A C 1
ATOM 5252 O O . ASP A 1 662 ? 16.983 -2.459 -32.594 1.00 64.88 662 ASP A O 1
ATOM 5256 N N . LEU A 1 663 ? 18.078 -4.014 -33.804 1.00 46.34 663 LEU A N 1
ATOM 5257 C CA . LEU A 1 663 ? 18.205 -5.020 -32.741 1.00 46.34 663 LEU A CA 1
ATOM 5258 C C . LEU A 1 663 ? 19.253 -4.620 -31.688 1.00 46.34 663 LEU A C 1
ATOM 5260 O O . LEU A 1 663 ? 19.257 -5.158 -30.583 1.00 46.34 663 LEU A O 1
ATOM 5264 N N . HIS A 1 664 ? 20.122 -3.664 -32.024 1.00 44.50 664 HIS A N 1
ATOM 5265 C CA . HIS A 1 664 ? 21.217 -3.173 -31.201 1.00 44.50 664 HIS A CA 1
ATOM 5266 C C . HIS A 1 664 ? 21.182 -1.656 -31.056 1.00 44.50 664 HIS A C 1
ATOM 5268 O O . HIS A 1 664 ? 22.244 -1.048 -30.908 1.00 44.50 664 HIS A O 1
ATOM 5274 N N . LYS A 1 665 ? 19.988 -1.043 -30.996 1.00 42.12 665 LYS A N 1
ATOM 5275 C CA . LYS A 1 665 ? 19.844 0.303 -30.427 1.00 42.12 665 LYS A CA 1
ATOM 5276 C C . LYS A 1 665 ? 20.165 0.242 -28.931 1.00 42.12 665 LYS A C 1
ATOM 5278 O O . LYS A 1 665 ? 19.321 0.425 -28.064 1.00 42.12 665 LYS A O 1
ATOM 5283 N N . GLN A 1 666 ? 21.426 -0.024 -28.614 1.00 38.91 666 GLN A N 1
ATOM 5284 C CA . GLN A 1 666 ? 22.056 0.574 -27.471 1.00 38.91 666 GLN A CA 1
ATOM 5285 C C . GLN A 1 666 ? 21.888 2.059 -27.742 1.00 38.91 666 GLN A C 1
ATOM 5287 O O . GLN A 1 666 ? 22.567 2.625 -28.600 1.00 38.91 666 GLN A O 1
ATOM 5292 N N . SER A 1 667 ? 20.949 2.702 -27.047 1.00 33.91 667 SER A N 1
ATOM 5293 C CA . SER A 1 667 ? 21.150 4.100 -26.706 1.00 33.91 667 SER A CA 1
ATOM 5294 C C . SER A 1 667 ? 22.624 4.182 -26.341 1.00 33.91 667 SER A C 1
ATOM 5296 O O . SER A 1 667 ? 23.077 3.418 -25.489 1.00 33.91 667 SER A O 1
ATOM 5298 N N . SER A 1 668 ? 23.416 4.963 -27.067 1.00 33.09 668 SER A N 1
ATOM 5299 C CA . SER A 1 668 ? 24.792 5.210 -26.672 1.00 33.09 668 SER A CA 1
ATOM 5300 C C . SER A 1 668 ? 24.694 5.936 -25.335 1.00 33.09 668 SER A C 1
ATOM 5302 O O . SER A 1 668 ? 24.554 7.159 -25.285 1.00 33.09 668 SER A O 1
ATOM 5304 N N . PHE A 1 669 ? 24.611 5.155 -24.259 1.00 36.72 669 PHE A N 1
ATOM 5305 C CA . PHE A 1 669 ? 24.470 5.633 -22.906 1.00 36.72 669 PHE A CA 1
ATOM 5306 C C . PHE A 1 669 ? 25.765 6.366 -22.636 1.00 36.72 669 PHE A C 1
ATOM 5308 O O . PHE A 1 669 ? 26.857 5.799 -22.714 1.00 36.72 669 PHE A O 1
ATOM 5315 N N . THR A 1 670 ? 25.654 7.668 -22.409 1.00 25.62 670 THR A N 1
ATOM 5316 C CA . THR A 1 670 ? 26.812 8.409 -21.948 1.00 25.62 670 THR A CA 1
ATOM 5317 C C . THR A 1 670 ? 26.999 7.992 -20.499 1.00 25.62 670 THR A C 1
ATOM 5319 O O . THR A 1 670 ? 26.285 8.459 -19.618 1.00 25.62 670 THR A O 1
ATOM 5322 N N . PHE A 1 671 ? 27.913 7.052 -20.272 1.00 27.62 671 PHE A N 1
ATOM 5323 C CA . PHE A 1 671 ? 28.532 6.865 -18.970 1.00 27.62 671 PHE A CA 1
ATOM 5324 C C . PHE A 1 671 ? 29.238 8.183 -18.649 1.00 27.62 671 PHE A C 1
ATOM 5326 O O . PHE A 1 671 ? 30.269 8.483 -19.255 1.00 27.62 671 PHE A O 1
ATOM 5333 N N . VAL A 1 672 ? 28.628 9.013 -17.804 1.00 25.08 672 VAL A N 1
ATOM 5334 C CA . VAL A 1 672 ? 29.292 10.205 -17.257 1.00 25.08 672 VAL A CA 1
ATOM 5335 C C . VAL A 1 672 ? 30.211 9.780 -16.126 1.00 25.08 672 VAL A C 1
ATOM 5337 O O . VAL A 1 672 ? 29.749 8.999 -15.262 1.00 25.08 672 VAL A O 1
#

InterPro domains:
  IPR012337 Ribonuclease H-like superfamily [SSF53098] (459-659)
  IPR032675 Leucine-rich repeat domain superfamily [G3DSA:3.80.10.10] (220-405)
  IPR036397 Ribonuclease H superfamily [G3DSA:3.30.420.10] (445-660)
  IPR039637 CCR4-NOT transcription complex subunit 7/8/Pop2 [PTHR10797] (458-659)

Sequence (672 aa):
MEEIAEHGPDWVITHEGVKYVLRTMSGGNTTEYTLYSEQEGNTSTLIQLSSNCVSVLDKQRVKEYAVNVDFAASEGLLIVDKCLYIQFDLRPSEEVHLILADITSKELLVVPRDASADSSVIISADRWDGPCEMDSPCGWGRSIIGGGVLAYEGFRVKNRDVCYGTYYHTDGSSRYVGGLVNGRFWGPGDHFNAKGDLVYSGEWIWNRKRPSRAFIKSYYDPVVISQTVSSLTFGDNAGTSKHLTDIDFSPFQSLTHLTFQHGCFPHARRVRLCNLPELTTVDVGDTCFFNMRPNRSDEREFRLQNCPKLSELCIGALSFYTFTVCALADLPALQEIRMGKKEAMTHCFMYADLVVRDLPSLEVLKLGDYAFGAAEKVVIENLPSLKDICFGRCVAYKNDTKAANVLLRNLPELTVLDADYYCFDSAEEVIVENVPNINEIHLQQSCLHIQNAIVSNIFEYNTLRENVNKLKIIQLGITLCSAAGQVASDYPTWQFNFQFDTTNDIINEDSKLLLESSGLNFSNHTDSGINPTRFSELLTMSGLVLNNKIRWISFHGDYDFAYLIKLLTGSNLPESKEEFDTIREIFFPHVFDVKYIFHTFNTMSVGLNKIADQLKVQRLGIQHQSGSDSLLTAETFFKLRELYIEDGDESQYDGHLYGALDLHKQSSFTFV

Organism: Blastocystis sp. subtype 1 (strain ATCC 50177 / NandII) (NCBI:txid478820)

Radius of gyration: 39.41 Å; chains: 1; bounding box: 81×52×121 Å

Secondary structure (DSSP, 8-state):
-----SS-SEEEEEETTEEEEEEEEEETTEEEEEEEEEETTEEEEEEEEETTEEEES-TTTEEEEEEEETTEEEEEEEEETTTEEEEEE--TTS--EEEEEETTTTEEEE--TT-----S-----SEEES-EETTEEEEEEEEEETTTEEEEEEEEETTEEEEEEEEE-TTS-EEEEEEEETTEEEEEEEEE-TTS-EEEEEEEETTEE--SEEEE-TT-SS-EEETT-SEEEEPTT----TT--EEE-TT-TT--EEEE-SS--TT-SEEEEES-TT--EEEE-TTTT--S---TTS--EEEEE--TT--EEEE-TTTTTT-SEEEEES-TT--EEEES-TTSB--TTTTS-EEEES-TT--EEEE-BTTTTT-SEEEEE--TT--EEEE-TTTT---SS-PEEEEEE--TT--EEEE-TTTTTTEEEEEEES-TT--EEEE-TTS---SEEEE-THHHHHHHHHHHHHS---EEEEE-B-TTSPBPSS--EEEEEB---TTTS---HHHHHHHHHTT--HHHHHHHPBPHHHHHHHHHHTTSSS-TT--EEESS-HHHHHHHHHHHHSSPPPSSHHHHHHHHHHH-SSEEEHHHHHHHH--S---HHHHHHHTTPPP-S-TTSHHHHHHHHHHHHHHHHHHHSGGG--GGGTTB-SSTT-TT--------

Foldseek 3Di:
DDDDPDDDPWFWDADPQKIKIWDWDDDPLKIKIWIWIDHPRDIDTQWIDILWDTDGPDCVFKDWWFKDWLQTTAWTWIQGNNFKIWTWGHDPSHYIAIWIAGVVVQFTRDGDPCPDPDPPDAPVQPDWAADDDPNFAATFTWGAHPPRFTAWTGGDDGRFGAAWIFGADRVRATAKGTGGHRNAFAQWIWGADPVNHTPDTGGDDRNDGDALEDEAEQPDPTDMDILAHQEYEYEANAQVDLVSQAAENQSNQNHAYYYYAEQYNCNYQEHDQEQRARHAEYAAEYNAVAYPDQPVPRAGEDEHYNHANHAEYHAEARHCLNHAYDHDYNHQNHAEYHQYAAPDRRSANLNYAAAAEDHARHAYYHHYASDVLCHQEHYAEDHANHADYAAHERNVQDDPPAAHEAEAEQHANHAEAHHDARHSNRHQEHHHYNHVNHDYYHDAPRNDVHPDHCDDLFVQVVVLLVDLQQAADAKAKDADDDPLLHADDPDRMDIAGAQDDPVPGDDDPVLVVVCVVLVDDNVCSNPPHDHLQVVLVCVVVVCCWQHPVHAAFEALCPSVLLNNLCSNVVHRADPGLVVNLVSSCRGHVWYAHLQVLVCVVPVDRDDLVVLCVVLVHDFDGTPPRNRRNNSSRSNSVSSCLVPPPPPSDCPVRISAHPTSSGSPPPVPRPND

pLDDT: mean 84.6, std 15.26, range [25.08, 98.75]